Protein AF-A0A7J7KIA4-F1 (afdb_monomer_lite)

InterPro domains:
  IPR000493 Inositol 1,4,5-trisphosphate receptor [PR00779] (20-42)
  IPR000493 Inositol 1,4,5-trisphosphate receptor [PR00779] (52-76)
  IPR000493 Inositol 1,4,5-trisphosphate receptor [PR00779] (242-263)
  IPR000493 Inositol 1,4,5-trisphosphate receptor [PR00779] (336-361)
  IPR000699 RIH domain [PF01365] (3-136)
  IPR015925 Ryanodine/Inositol 1,4,5-trisphosphate receptor [PTHR13715] (2-376)
  IPR035910 RyR/IP3 receptor binding core, RIH domain superfamily [SSF100909] (1-68)

Secondary structure (DSSP, 8-state):
---GGGGGSGGGHHHHHHHHHHHHHHHHHTTT-HHHHHHHHTTHHHHHTTTTSSSSHHHHHHHHHTT-HHHHHHH--HHHHHHHHHHHHHH--HHHHHHHHHHHEETTEE-HHHHHHHHHHHTSGGGGGGSPEEEEEEEEEEEEEEEPPSSTTPPPEEEEEEEEEEEEEEEETTTTEEEEHHHHHHHHHTT-HHHHHHHHHHHHHHHHHHHHHTTT-HHHHHHHTTTS-HHHHHHHHH-TTS-HHHHHHHHHHHIIIIIS-TT-----S------GGG--SS--HHHHHHHH---HHHHHHHHHTHHHHHHHHHHHHHHHHSTTTTS-HHHHHHHHHHHHHHHHHHHTT-S-HHHHHHHHHHHHHHHHT--THHHHHHHHHHSS----------------

Radius of gyration: 28.77 Å; chains: 1; bounding box: 65×87×98 Å

Structure (mmCIF, N/CA/C/O backbone):
data_AF-A0A7J7KIA4-F1
#
_entry.id   AF-A0A7J7KIA4-F1
#
loop_
_atom_site.group_PDB
_atom_site.id
_atom_site.type_symbol
_atom_site.label_atom_id
_atom_site.label_alt_id
_atom_site.label_comp_id
_atom_site.label_asym_id
_atom_site.label_entity_id
_atom_site.label_seq_id
_atom_site.pdbx_PDB_ins_code
_atom_site.Cartn_x
_atom_site.Cartn_y
_atom_site.Cartn_z
_atom_site.occupancy
_atom_site.B_iso_or_equiv
_atom_site.auth_seq_id
_atom_site.auth_comp_id
_atom_site.auth_asym_id
_atom_site.auth_atom_id
_atom_site.pdbx_PDB_model_num
ATOM 1 N N . MET A 1 1 ? -24.877 23.377 31.665 1.00 45.28 1 MET A N 1
ATOM 2 C CA . MET A 1 1 ? -24.644 23.171 30.219 1.00 45.28 1 MET A CA 1
ATOM 3 C C . MET A 1 1 ? -24.477 21.680 30.027 1.00 45.28 1 MET A C 1
ATOM 5 O O . MET A 1 1 ? -23.737 21.110 30.817 1.00 45.28 1 MET A O 1
ATOM 9 N N . LEU A 1 2 ? -25.198 21.057 29.089 1.00 50.75 2 LEU A N 1
ATOM 10 C CA . LEU A 1 2 ? -25.004 19.633 28.793 1.00 50.75 2 LEU A CA 1
ATOM 11 C C . LEU A 1 2 ? -23.548 19.388 28.394 1.00 50.75 2 LEU A C 1
ATOM 13 O O . LEU A 1 2 ? -23.003 20.150 27.591 1.00 50.75 2 LEU A O 1
ATOM 17 N N . SER A 1 3 ? -22.938 18.344 28.944 1.00 57.06 3 SER A N 1
ATOM 18 C CA . SER A 1 3 ? -21.664 17.854 28.435 1.00 57.06 3 SER A CA 1
ATOM 19 C C . SER A 1 3 ? -21.917 17.087 27.130 1.00 57.06 3 SER A C 1
ATOM 21 O O . SER A 1 3 ? -22.995 16.528 26.926 1.00 57.06 3 SER A O 1
ATOM 23 N N . MET A 1 4 ? -20.947 17.072 26.210 1.00 56.75 4 MET A N 1
ATOM 24 C CA . MET A 1 4 ? -21.078 16.325 24.945 1.00 56.75 4 MET A CA 1
ATOM 25 C C . MET A 1 4 ? -21.254 14.814 25.175 1.00 56.75 4 MET A C 1
ATOM 27 O O . MET A 1 4 ? -21.818 14.125 24.333 1.00 56.75 4 MET A O 1
ATOM 31 N N . GLU A 1 5 ? -20.838 14.314 26.338 1.00 57.44 5 GLU A N 1
ATOM 32 C CA . GLU A 1 5 ? -21.012 12.925 26.767 1.00 57.44 5 GLU A CA 1
ATOM 33 C C . GLU A 1 5 ? -22.488 12.591 27.062 1.00 57.44 5 GLU A C 1
ATOM 35 O O . GLU A 1 5 ? -22.935 11.479 26.788 1.00 57.44 5 GLU A O 1
ATOM 40 N N . ASP A 1 6 ? -23.292 13.576 27.482 1.00 59.03 6 ASP A N 1
ATOM 41 C CA . ASP A 1 6 ? -24.723 13.405 27.775 1.00 59.03 6 ASP A CA 1
ATOM 42 C C . ASP A 1 6 ? -25.584 13.243 26.506 1.00 59.03 6 ASP A C 1
ATOM 44 O O . ASP A 1 6 ? -26.724 12.776 26.576 1.00 59.03 6 ASP A O 1
ATOM 48 N N . LEU A 1 7 ? -25.058 13.605 25.325 1.00 58.34 7 LEU A N 1
ATOM 49 C CA . LEU A 1 7 ? -25.731 13.411 24.029 1.00 58.34 7 LEU A CA 1
ATOM 50 C C . LEU A 1 7 ? -25.818 11.934 23.626 1.00 58.34 7 LEU A C 1
ATOM 52 O O . LEU A 1 7 ? -26.636 11.594 22.764 1.00 58.34 7 LEU A O 1
ATOM 56 N N . ALA A 1 8 ? -25.011 11.063 24.244 1.00 57.50 8 ALA A N 1
ATOM 57 C CA . ALA A 1 8 ? -25.078 9.614 24.072 1.00 57.50 8 ALA A CA 1
ATOM 58 C C . ALA A 1 8 ? -26.354 9.007 24.700 1.00 57.50 8 ALA A C 1
ATOM 60 O O . ALA A 1 8 ? -26.834 7.971 24.233 1.00 57.50 8 ALA A O 1
ATOM 61 N N . ASP A 1 9 ? -26.938 9.678 25.699 1.00 65.44 9 ASP A N 1
ATOM 62 C CA . ASP A 1 9 ? -28.109 9.214 26.446 1.00 65.44 9 ASP A CA 1
ATOM 63 C C . ASP A 1 9 ? -29.405 9.302 25.609 1.00 65.44 9 ASP A C 1
ATOM 65 O O . ASP A 1 9 ? -29.634 10.250 24.849 1.00 65.44 9 ASP A O 1
ATOM 69 N N . GLN A 1 10 ? -30.302 8.322 25.769 1.00 65.19 10 GLN A N 1
ATOM 70 C CA . GLN A 1 10 ? -31.558 8.208 25.011 1.00 65.19 10 GLN A CA 1
ATOM 71 C C . GLN A 1 10 ? -32.459 9.442 25.165 1.00 65.19 10 GLN A C 1
ATOM 73 O O . GLN A 1 10 ? -33.239 9.764 24.265 1.00 65.19 10 GLN A O 1
ATOM 78 N N . ARG A 1 11 ? -32.323 10.165 26.282 1.00 68.12 11 ARG A N 1
ATOM 79 C CA . ARG A 1 11 ? -33.077 11.390 26.591 1.00 68.12 11 ARG A CA 1
ATOM 80 C C . ARG A 1 11 ? -32.784 12.537 25.620 1.00 68.12 11 ARG A C 1
ATOM 82 O O . ARG A 1 11 ? -33.662 13.360 25.372 1.00 68.12 11 ARG A O 1
ATOM 89 N N . HIS A 1 12 ? -31.595 12.568 25.020 1.00 75.19 12 HIS A N 1
ATOM 90 C CA . HIS A 1 12 ? -31.155 13.642 24.123 1.00 75.19 12 HIS A CA 1
ATOM 91 C C . HIS A 1 12 ? -31.203 13.253 22.640 1.00 75.19 12 HIS A C 1
ATOM 93 O O . HIS A 1 12 ? -30.674 13.969 21.789 1.00 75.19 12 HIS A O 1
ATOM 99 N N . ARG A 1 13 ? -31.910 12.166 22.296 1.00 74.94 13 ARG A N 1
ATOM 100 C CA . ARG A 1 13 ? -32.115 11.721 20.907 1.00 74.94 13 ARG A CA 1
ATOM 101 C C . ARG A 1 13 ? -32.615 12.829 19.957 1.00 74.94 13 ARG A C 1
ATOM 103 O O . ARG A 1 13 ? -32.085 12.903 18.849 1.00 74.94 13 ARG A O 1
ATOM 110 N N . PRO A 1 14 ? -33.558 13.722 20.340 1.00 81.44 14 PRO A N 1
ATOM 111 C CA . PRO A 1 14 ? -33.974 14.825 19.469 1.00 81.44 14 PRO A CA 1
ATOM 112 C C . PRO A 1 14 ? -32.842 15.823 19.196 1.00 81.44 14 PRO A C 1
ATOM 114 O O . PRO A 1 14 ? -32.684 16.278 18.067 1.00 81.44 14 PRO A O 1
ATOM 117 N N . PHE A 1 15 ? -32.017 16.124 20.203 1.00 81.00 15 PHE A N 1
ATOM 118 C CA . PHE A 1 15 ? -30.861 17.010 20.049 1.00 81.00 15 PHE A CA 1
ATOM 119 C C . PHE A 1 15 ? -29.792 16.392 19.149 1.00 81.00 15 PHE A C 1
ATOM 121 O O . PHE A 1 15 ? -29.293 17.076 18.257 1.00 81.00 15 PHE A O 1
ATOM 128 N N . ARG A 1 16 ? -29.510 15.090 19.300 1.00 80.38 16 ARG A N 1
ATOM 129 C CA . ARG A 1 16 ? -28.608 14.371 18.387 1.00 80.38 16 ARG A CA 1
ATOM 130 C C . ARG A 1 16 ? -29.105 14.450 16.944 1.00 80.38 16 ARG A C 1
ATOM 132 O O . ARG A 1 16 ? -28.323 14.745 16.046 1.00 80.38 16 ARG A O 1
ATOM 139 N N . HIS A 1 17 ? -30.408 14.273 16.728 1.00 83.81 17 HIS A N 1
ATOM 140 C CA . HIS A 1 17 ? -30.993 14.380 15.394 1.00 83.81 17 HIS A CA 1
ATOM 141 C C . HIS A 1 17 ? -30.843 15.787 14.793 1.00 83.81 17 HIS A C 1
ATOM 143 O O . HIS A 1 17 ? -30.495 15.919 13.622 1.00 83.81 17 HIS A O 1
ATOM 149 N N . ILE A 1 18 ? -31.028 16.844 15.591 1.00 87.31 18 ILE A N 1
ATOM 150 C CA . ILE A 1 18 ? -30.784 18.225 15.147 1.00 87.31 18 ILE A CA 1
ATOM 151 C C . ILE A 1 18 ? -29.316 18.407 14.735 1.00 87.31 18 ILE A C 1
ATOM 153 O O . ILE A 1 18 ? -29.053 18.938 13.658 1.00 87.31 18 ILE A O 1
ATOM 157 N N . CYS A 1 19 ? -28.360 17.925 15.535 1.00 85.50 19 CYS A N 1
ATOM 158 C CA . CYS A 1 19 ? -26.934 17.987 15.200 1.00 85.50 19 CYS A CA 1
ATOM 159 C C . CYS A 1 19 ? -26.615 17.252 13.888 1.00 85.50 19 CYS A C 1
ATOM 161 O O . CYS A 1 19 ? -25.953 17.819 13.020 1.00 85.50 19 CYS A O 1
ATOM 163 N N . GLN A 1 20 ? -27.147 16.041 13.704 1.00 86.56 20 GLN A N 1
ATOM 164 C CA . GLN A 1 20 ? -26.989 15.265 12.469 1.00 86.56 20 GLN A CA 1
ATOM 165 C C . GLN A 1 20 ? -27.529 16.018 11.245 1.00 86.56 20 GLN A C 1
ATOM 167 O O . GLN A 1 20 ? -26.894 16.033 10.190 1.00 86.56 20 GLN A O 1
ATOM 172 N N . LEU A 1 21 ? -28.683 16.682 11.372 1.00 89.00 21 LEU A N 1
ATOM 173 C CA . LEU A 1 21 ? -29.239 17.509 10.300 1.00 89.00 21 LEU A CA 1
ATOM 174 C C . LEU A 1 21 ? -28.358 18.730 10.006 1.00 89.00 21 LEU A C 1
ATOM 176 O O . LEU A 1 21 ? -28.122 19.030 8.836 1.00 89.00 21 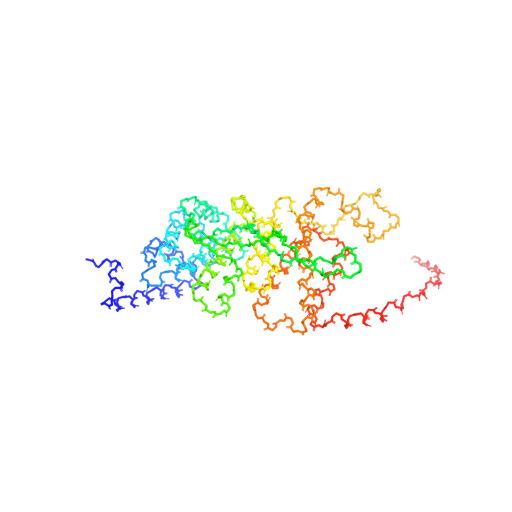LEU A O 1
ATOM 180 N N . CYS A 1 22 ? -27.820 19.396 11.031 1.00 90.31 22 CYS A N 1
ATOM 181 C CA . CYS A 1 22 ? -26.881 20.506 10.857 1.00 90.31 22 CYS A CA 1
ATOM 182 C C . CYS A 1 22 ? -25.623 20.071 10.092 1.00 90.31 22 CYS A C 1
ATOM 184 O O . CYS A 1 22 ? -25.251 20.716 9.111 1.00 90.31 22 CYS A O 1
ATOM 186 N N . TYR A 1 23 ? -25.006 18.952 10.481 1.00 89.06 23 TYR A N 1
ATOM 187 C CA . TYR A 1 23 ? -23.850 18.396 9.774 1.00 89.06 23 TYR A CA 1
ATOM 188 C C . TYR A 1 23 ? -24.188 17.968 8.348 1.00 89.06 23 TYR A C 1
ATOM 190 O O . TYR A 1 23 ? -23.421 18.227 7.423 1.00 89.06 23 TYR A O 1
ATOM 198 N N . ARG A 1 24 ? -25.384 17.418 8.120 1.00 88.50 24 ARG A N 1
ATOM 199 C CA . ARG A 1 24 ? -25.847 17.081 6.771 1.00 88.50 24 ARG A CA 1
ATOM 200 C C . ARG A 1 24 ? -26.009 18.317 5.884 1.00 88.50 24 ARG A C 1
ATOM 202 O O . ARG A 1 24 ? -25.630 18.273 4.715 1.00 88.50 24 ARG A O 1
ATOM 209 N N . VAL A 1 25 ? -26.525 19.423 6.422 1.00 91.12 25 VAL A N 1
ATOM 210 C CA . VAL A 1 25 ? -26.603 20.703 5.698 1.00 91.12 25 VAL A CA 1
ATOM 211 C C . VAL A 1 25 ? -25.203 21.243 5.401 1.00 91.12 25 VAL A C 1
ATOM 213 O O . VAL A 1 25 ? -24.943 21.637 4.265 1.00 91.12 25 VAL A O 1
ATOM 216 N N . LEU A 1 26 ? -24.283 21.205 6.373 1.00 89.56 26 LEU A N 1
ATOM 217 C CA . LEU A 1 26 ? -22.884 21.601 6.168 1.00 89.56 26 LEU A CA 1
ATOM 218 C C . LEU A 1 26 ? -22.223 20.775 5.058 1.00 89.56 26 LEU A C 1
ATOM 220 O O . LEU A 1 26 ? -21.674 21.352 4.117 1.00 89.56 26 LEU A O 1
ATOM 224 N N . LYS A 1 27 ? -22.372 19.446 5.102 1.00 87.19 27 LYS A N 1
ATOM 225 C CA . LYS A 1 27 ? -21.882 18.521 4.075 1.00 87.19 27 LYS A CA 1
ATOM 226 C C . LYS A 1 27 ? -22.424 18.845 2.684 1.00 87.19 27 LYS A C 1
ATOM 228 O O . LYS A 1 27 ? -21.673 18.760 1.722 1.00 87.19 27 LYS A O 1
ATOM 233 N N . LEU A 1 28 ? -23.690 19.239 2.553 1.00 88.25 28 LEU A N 1
ATOM 234 C CA . LEU A 1 28 ? -24.265 19.633 1.260 1.00 88.25 28 LEU A CA 1
ATOM 235 C C . LEU A 1 28 ? -23.764 21.009 0.801 1.00 88.25 28 LEU A C 1
ATOM 237 O O . LEU A 1 28 ? -23.473 21.201 -0.376 1.00 88.25 28 LEU A O 1
ATOM 241 N N . SER A 1 29 ? -23.608 21.955 1.729 1.00 88.12 29 SER A N 1
ATOM 242 C CA . SER A 1 29 ? -23.172 23.326 1.429 1.00 88.12 29 SER A CA 1
ATOM 243 C C . SER A 1 29 ? -21.735 23.438 0.907 1.00 88.12 29 SER A C 1
ATOM 245 O O . SER A 1 29 ? -21.391 24.450 0.291 1.00 88.12 29 SER A O 1
ATOM 247 N N . GLN A 1 30 ? -20.894 22.431 1.160 1.00 84.38 30 GLN A N 1
ATOM 248 C CA . GLN A 1 30 ? -19.493 22.408 0.728 1.00 84.38 30 GLN A CA 1
ATOM 249 C C . GLN A 1 30 ? -19.276 21.726 -0.629 1.00 84.38 30 GLN A C 1
ATOM 251 O O . GLN A 1 30 ? -18.194 21.858 -1.207 1.00 84.38 30 GLN A O 1
ATOM 256 N N . VAL A 1 31 ? -20.277 21.009 -1.156 1.00 84.75 31 VAL A N 1
ATOM 257 C CA . VAL A 1 31 ? -20.148 20.278 -2.425 1.00 84.75 31 VAL A CA 1
ATOM 258 C C . VAL A 1 31 ? -19.959 21.269 -3.571 1.00 84.75 31 VAL A C 1
ATOM 260 O O . VAL A 1 31 ? -20.813 22.113 -3.829 1.00 84.75 31 VAL A O 1
ATOM 263 N N . GLY A 1 32 ? -18.817 21.176 -4.256 1.00 81.44 32 GLY A N 1
ATOM 264 C CA . GLY A 1 32 ? -18.514 21.983 -5.441 1.00 81.44 32 GLY A CA 1
ATOM 265 C C . GLY A 1 32 ? -18.296 23.480 -5.186 1.00 81.44 32 GLY A C 1
ATOM 266 O O . GLY A 1 32 ? -18.211 24.241 -6.149 1.00 81.44 32 GLY A O 1
ATOM 267 N N . TYR A 1 33 ? -18.192 23.933 -3.926 1.00 85.81 33 TYR A N 1
ATOM 268 C CA . TYR A 1 33 ? -18.083 25.362 -3.617 1.00 85.81 33 TYR A CA 1
ATOM 269 C C . TYR A 1 33 ? -16.952 25.708 -2.639 1.00 85.81 33 TYR A C 1
ATOM 271 O O . TYR A 1 33 ? -17.097 25.708 -1.414 1.00 85.81 33 TYR A O 1
ATOM 279 N N . ARG A 1 34 ? -15.816 26.109 -3.219 1.00 82.50 34 ARG A N 1
ATOM 280 C CA . ARG A 1 34 ? -14.549 26.378 -2.523 1.00 82.50 34 ARG A CA 1
ATOM 281 C C . ARG A 1 34 ? -14.641 27.391 -1.378 1.00 82.50 34 ARG A C 1
ATOM 283 O O . ARG A 1 34 ? -14.013 27.203 -0.341 1.00 82.50 34 ARG A O 1
ATOM 290 N N . LYS A 1 35 ? -15.416 28.471 -1.535 1.00 85.06 35 LYS A N 1
ATOM 291 C CA . LYS A 1 35 ? -15.534 29.502 -0.486 1.00 85.06 35 LYS A CA 1
ATOM 292 C C . LYS A 1 35 ? -16.152 28.937 0.793 1.00 85.06 35 LYS A C 1
ATOM 294 O O . LYS A 1 35 ? -15.657 29.232 1.876 1.00 85.06 35 LYS A O 1
ATOM 299 N N . ASN A 1 36 ? -17.181 28.096 0.663 1.00 87.62 36 ASN A N 1
ATOM 300 C CA . ASN A 1 36 ? -17.805 27.456 1.820 1.00 87.62 36 ASN A CA 1
ATOM 301 C C . ASN A 1 36 ? -16.848 26.455 2.463 1.00 87.62 36 ASN A C 1
ATOM 303 O O . ASN A 1 36 ? -16.736 26.453 3.683 1.00 87.62 36 ASN A O 1
ATOM 307 N N . GLN A 1 37 ? -16.100 25.684 1.668 1.00 84.69 37 GLN A N 1
ATOM 308 C CA . GLN A 1 37 ? -15.075 24.777 2.193 1.00 84.69 37 GLN A CA 1
ATOM 309 C C . GLN A 1 37 ? -14.035 25.530 3.038 1.00 84.69 37 GLN A C 1
ATOM 311 O O . GLN A 1 37 ? -13.763 25.145 4.170 1.00 84.69 37 GLN A O 1
ATOM 316 N N . GLU A 1 38 ? -13.511 26.658 2.547 1.00 83.56 38 GLU A N 1
ATOM 317 C CA . GLU A 1 38 ? -12.551 27.484 3.295 1.00 83.56 38 GLU A CA 1
ATOM 318 C C . GLU A 1 38 ? -13.167 28.117 4.558 1.00 83.56 38 GLU A C 1
ATOM 320 O O . GLU A 1 38 ? -12.478 28.286 5.565 1.00 83.56 38 GLU A O 1
ATOM 325 N N . THR A 1 39 ? -14.459 28.470 4.547 1.00 85.44 39 THR A N 1
ATOM 326 C CA . THR A 1 39 ? -15.162 28.952 5.748 1.00 85.44 39 THR A CA 1
ATOM 327 C C . THR A 1 39 ? -15.362 27.841 6.777 1.00 85.44 39 THR A C 1
ATOM 329 O O . THR A 1 39 ? -15.108 28.066 7.960 1.00 85.44 39 THR A O 1
ATOM 332 N N . ILE A 1 40 ? -15.781 26.652 6.343 1.00 85.94 40 ILE A N 1
ATOM 333 C CA . ILE A 1 40 ? -16.027 25.493 7.210 1.00 85.94 40 ILE A CA 1
ATOM 334 C C . ILE A 1 40 ? -14.705 24.966 7.785 1.00 85.94 40 ILE A C 1
ATOM 336 O O . ILE A 1 40 ? -14.643 24.657 8.973 1.00 85.94 40 ILE A O 1
ATOM 340 N N . ALA A 1 41 ? -13.619 24.970 7.007 1.00 82.62 41 ALA A N 1
ATOM 341 C CA . ALA A 1 41 ? -12.290 24.549 7.456 1.00 82.62 41 ALA A CA 1
ATOM 342 C C . ALA A 1 41 ? -11.747 25.378 8.636 1.00 82.62 41 ALA A C 1
ATOM 344 O O . ALA A 1 41 ? -10.974 24.874 9.445 1.00 82.62 41 ALA A O 1
ATOM 345 N N . LYS A 1 42 ? -12.190 26.629 8.821 1.00 84.44 42 LYS A N 1
ATOM 346 C CA . LYS A 1 42 ? -11.839 27.412 10.025 1.00 84.44 42 LYS A CA 1
ATOM 347 C C . LYS A 1 42 ? -12.413 26.809 11.308 1.00 84.44 42 LYS A C 1
ATOM 349 O O . LYS A 1 42 ? -11.838 26.986 12.377 1.00 84.44 42 LYS A O 1
ATOM 354 N N . TRP A 1 43 ? -13.528 26.094 11.198 1.00 85.81 43 TRP A N 1
ATOM 355 C CA . TRP A 1 43 ? -14.200 25.410 12.300 1.00 85.81 43 TRP A CA 1
ATOM 356 C C . TRP A 1 43 ? -13.773 23.946 12.425 1.00 85.81 43 TRP A C 1
ATOM 358 O O . TRP A 1 43 ? -14.393 23.183 13.163 1.00 85.81 43 TRP A O 1
ATOM 368 N N . PHE A 1 44 ? -12.694 23.547 11.750 1.00 80.75 44 PHE A N 1
ATOM 369 C CA . PHE A 1 44 ? -12.163 22.191 11.817 1.00 80.75 44 PHE A CA 1
ATOM 370 C C . PHE A 1 44 ? -11.888 21.709 13.255 1.00 80.75 44 PHE A C 1
ATOM 372 O O . PHE A 1 44 ? -12.437 20.668 13.622 1.00 80.75 44 PHE A O 1
ATOM 379 N N . PRO A 1 45 ? -11.219 22.488 14.137 1.00 80.19 45 PRO A N 1
ATOM 380 C CA . PRO A 1 45 ? -10.988 22.064 15.522 1.00 80.19 45 PRO A CA 1
ATOM 381 C C . PRO A 1 45 ? -12.279 21.889 16.330 1.00 80.19 45 PRO A C 1
ATOM 383 O O . PRO A 1 45 ? -12.331 21.119 17.288 1.00 80.19 45 PRO A O 1
ATOM 386 N N . PHE A 1 46 ? -13.338 22.619 15.965 1.00 84.12 46 PHE A N 1
ATOM 387 C CA . PHE A 1 46 ? -14.648 22.452 16.582 1.00 84.12 46 PHE A CA 1
ATOM 388 C C . PHE A 1 46 ? -15.275 21.126 16.158 1.00 84.12 46 PHE A C 1
ATOM 390 O O . PHE A 1 46 ? -15.699 20.375 17.029 1.00 84.12 46 PHE A O 1
ATOM 397 N N . MET A 1 47 ? -15.277 20.810 14.858 1.00 81.69 47 MET A N 1
ATOM 398 C CA . MET A 1 47 ? -15.833 19.552 14.350 1.00 81.69 47 MET A CA 1
ATOM 399 C C . MET A 1 47 ? -15.084 18.331 14.895 1.00 81.69 47 MET A C 1
ATOM 401 O O . MET A 1 47 ? -15.719 17.342 15.243 1.00 81.69 47 MET A O 1
ATOM 405 N N . GLN A 1 48 ? -13.762 18.421 15.062 1.00 75.44 48 GLN A N 1
ATOM 406 C CA . GLN A 1 48 ? -12.952 17.340 15.632 1.00 75.44 48 GLN A CA 1
ATOM 407 C C . GLN A 1 48 ? -13.361 16.951 17.052 1.00 75.44 48 GLN A C 1
ATOM 409 O O . GLN A 1 48 ? -13.434 15.768 17.370 1.00 75.44 48 GLN A O 1
ATOM 414 N N . LYS A 1 49 ? -13.697 17.932 17.898 1.00 78.50 49 LYS A N 1
ATOM 415 C CA . LYS A 1 49 ? -14.185 17.671 19.263 1.00 78.50 49 LYS A CA 1
ATOM 416 C C . LYS A 1 49 ? -15.523 16.933 19.293 1.00 78.50 49 LYS A C 1
ATOM 418 O O . LYS A 1 49 ? -15.917 16.468 20.356 1.00 78.50 49 LYS A O 1
ATOM 423 N N . GLN A 1 50 ? -16.228 16.871 18.165 1.00 77.38 50 GLN A N 1
ATOM 424 C CA . GLN A 1 50 ? -17.530 16.220 18.042 1.00 77.38 50 GLN A CA 1
ATOM 425 C C . GLN A 1 50 ? -17.453 14.843 17.370 1.00 77.38 50 GLN A C 1
ATOM 427 O O . GLN A 1 50 ? -18.478 14.171 17.259 1.00 77.38 50 GLN A O 1
ATOM 432 N N . ILE A 1 51 ? -16.263 14.392 16.955 1.00 73.06 51 ILE A N 1
ATOM 433 C CA . ILE A 1 51 ? -16.084 13.050 16.391 1.00 73.06 51 ILE A CA 1
ATOM 434 C C . ILE A 1 51 ? -16.311 11.996 17.482 1.00 73.06 51 ILE A C 1
ATOM 436 O O . ILE A 1 51 ? -15.849 12.143 18.614 1.00 73.06 51 ILE A O 1
ATOM 440 N N . GLY A 1 52 ? -17.021 10.920 17.135 1.00 67.12 52 GLY A N 1
ATOM 441 C CA . GLY A 1 52 ? -17.291 9.798 18.041 1.00 67.12 52 GLY A CA 1
ATOM 442 C C . GLY A 1 52 ? -18.524 9.973 18.934 1.00 67.12 52 GLY A C 1
ATOM 443 O O . GLY A 1 52 ? -18.806 9.094 19.742 1.00 67.12 52 GLY A O 1
ATOM 444 N N . TYR A 1 53 ? -19.280 11.065 18.771 1.00 71.25 53 TYR A N 1
ATOM 445 C CA . TYR A 1 53 ? -20.558 11.297 19.463 1.00 71.25 53 TYR A CA 1
ATOM 446 C C . TYR A 1 53 ? -21.794 10.993 18.592 1.00 71.25 53 TYR A C 1
ATOM 448 O O . TYR A 1 53 ? -22.898 11.411 18.938 1.00 71.25 53 TYR A O 1
ATOM 456 N N . ASP A 1 54 ? -21.629 10.280 17.468 1.00 72.25 54 ASP A N 1
ATOM 457 C CA . ASP A 1 54 ? -22.725 9.891 16.554 1.00 72.25 54 ASP A CA 1
ATOM 458 C C . ASP A 1 54 ? -23.514 11.103 15.996 1.00 72.25 54 ASP A C 1
ATOM 460 O O . ASP A 1 54 ? -24.734 11.091 15.811 1.00 72.25 54 ASP A O 1
ATOM 464 N N . VAL A 1 55 ? -22.801 12.207 15.750 1.00 78.00 55 VAL A N 1
ATOM 465 C CA . VAL A 1 55 ? -23.362 13.463 15.219 1.00 78.00 55 VAL A CA 1
ATOM 466 C C . VAL A 1 55 ? -23.059 13.694 13.733 1.00 78.00 55 VAL A C 1
ATOM 468 O O . VAL A 1 55 ? -23.465 14.727 13.209 1.00 78.00 55 VAL A O 1
ATOM 471 N N . LEU A 1 56 ? -22.418 12.744 13.034 1.00 79.19 56 LEU A N 1
ATOM 472 C CA . LEU A 1 56 ? -21.981 12.851 11.625 1.00 79.19 56 LEU A CA 1
ATOM 473 C C . LEU A 1 56 ? -20.896 13.918 11.375 1.00 79.19 56 LEU A C 1
ATOM 475 O O . LEU A 1 56 ? -20.772 14.463 10.269 1.00 79.19 56 LEU A O 1
ATOM 479 N N . ALA A 1 57 ? -20.098 14.225 12.400 1.00 80.00 57 ALA A N 1
ATOM 480 C CA . ALA A 1 57 ? -18.960 15.130 12.262 1.00 80.00 57 ALA A CA 1
ATOM 481 C C . ALA A 1 57 ? -17.877 14.508 11.368 1.00 80.00 57 ALA A C 1
ATOM 483 O O . ALA A 1 57 ? -17.361 15.180 10.474 1.00 80.00 57 ALA A O 1
ATOM 484 N N . GLU A 1 58 ? -17.601 13.217 11.561 1.00 75.81 58 GLU A N 1
ATOM 485 C CA . GLU A 1 58 ? -16.674 12.410 10.768 1.00 75.81 58 GLU A CA 1
ATOM 486 C C . GLU A 1 58 ? -16.976 12.475 9.264 1.00 75.81 58 GLU A C 1
ATOM 488 O O . GLU A 1 58 ? -16.133 12.924 8.495 1.00 75.81 58 GLU A O 1
ATOM 493 N N . ASP A 1 59 ? -18.207 12.170 8.847 1.00 79.06 59 ASP A N 1
ATOM 494 C CA . ASP A 1 59 ? -18.623 12.191 7.439 1.00 79.06 59 ASP A CA 1
ATOM 495 C C . ASP A 1 59 ? -18.457 13.563 6.774 1.00 79.06 59 ASP A C 1
ATOM 497 O O . ASP A 1 59 ? -18.218 13.665 5.567 1.00 79.06 59 ASP A O 1
ATOM 501 N N . THR A 1 60 ? -18.661 14.632 7.546 1.00 83.50 60 THR A N 1
ATOM 502 C CA . THR A 1 60 ? -18.550 16.009 7.054 1.00 83.50 60 THR A CA 1
ATOM 503 C C . THR A 1 60 ? -17.088 16.403 6.892 1.00 83.50 60 THR A C 1
ATOM 505 O O . THR A 1 60 ? -16.741 17.034 5.893 1.00 83.50 60 THR A O 1
ATOM 508 N N . ILE A 1 61 ? -16.239 15.996 7.842 1.00 80.25 61 ILE A N 1
ATOM 509 C CA . ILE A 1 61 ? -14.789 16.187 7.800 1.00 80.25 61 ILE A CA 1
ATOM 510 C C . ILE A 1 61 ? -14.190 15.431 6.618 1.00 80.25 61 ILE A C 1
ATOM 512 O O . ILE A 1 61 ? -13.495 16.047 5.815 1.00 80.25 61 ILE A O 1
ATOM 516 N N . THR A 1 62 ? -14.507 14.147 6.454 1.00 76.62 62 THR A N 1
ATOM 517 C CA . THR A 1 62 ? -13.999 13.351 5.331 1.00 76.62 62 THR A CA 1
ATOM 518 C C . THR A 1 62 ? -14.411 13.978 4.004 1.00 76.62 62 THR A C 1
ATOM 520 O O . THR A 1 62 ? -13.565 14.222 3.154 1.00 76.62 62 THR A O 1
ATOM 523 N N . ALA A 1 63 ? -15.677 14.380 3.854 1.00 80.56 63 ALA A N 1
ATOM 524 C CA . ALA A 1 63 ? -16.140 15.056 2.641 1.00 80.56 63 ALA A CA 1
ATOM 525 C C . ALA A 1 63 ? -15.519 16.452 2.418 1.00 80.56 63 ALA A C 1
ATOM 527 O O . ALA A 1 63 ? -15.462 16.915 1.281 1.00 80.56 63 ALA A O 1
ATOM 528 N N . LEU A 1 64 ? -15.089 17.145 3.478 1.00 81.25 64 LEU A N 1
ATOM 529 C CA . LEU A 1 64 ? -14.403 18.438 3.375 1.00 81.25 64 LEU A CA 1
ATOM 530 C C . LEU A 1 64 ? -12.950 18.263 2.930 1.00 81.25 64 LEU A C 1
ATOM 532 O O . LEU A 1 64 ? -12.423 19.100 2.200 1.00 81.25 64 LEU A O 1
ATOM 536 N N . LEU A 1 65 ? -12.295 17.212 3.412 1.00 76.38 65 LEU A N 1
ATOM 537 C CA . LEU A 1 65 ? -10.881 16.950 3.168 1.00 76.38 65 LEU A CA 1
ATOM 538 C C . LEU A 1 65 ? -10.638 16.177 1.871 1.00 76.38 65 LEU A C 1
ATOM 540 O O . LEU A 1 65 ? -9.587 16.358 1.257 1.00 76.38 65 LEU A O 1
ATOM 544 N N . HIS A 1 66 ? -11.625 15.398 1.426 1.00 74.38 66 HIS A N 1
ATOM 545 C CA . HIS A 1 66 ? -11.577 14.653 0.177 1.00 74.38 66 HIS A CA 1
ATOM 546 C C . HIS A 1 66 ? -11.242 15.575 -1.003 1.00 74.38 66 HIS A C 1
ATOM 548 O O . HIS A 1 66 ? -11.898 16.596 -1.227 1.00 74.38 66 HIS A O 1
ATOM 554 N N . ASP A 1 67 ? -10.172 15.228 -1.716 1.00 68.94 67 ASP A N 1
ATOM 555 C CA . ASP A 1 67 ? -9.651 15.927 -2.893 1.00 68.94 67 ASP A CA 1
ATOM 556 C C . ASP A 1 67 ? -9.332 17.426 -2.731 1.00 68.94 67 ASP A C 1
ATOM 558 O O . ASP A 1 67 ? -9.173 18.153 -3.716 1.00 68.94 67 ASP A O 1
ATOM 562 N N . ASN A 1 68 ? -9.121 17.893 -1.494 1.00 78.88 68 ASN A N 1
ATOM 563 C CA . ASN A 1 68 ? -8.821 19.294 -1.194 1.00 78.88 68 ASN A CA 1
ATOM 564 C C . ASN A 1 68 ? -7.397 19.510 -0.658 1.00 78.88 68 ASN A C 1
ATOM 566 O O . ASN A 1 68 ? -7.198 20.004 0.456 1.00 78.88 68 ASN A O 1
ATOM 570 N N . ARG A 1 69 ? -6.387 19.255 -1.501 1.00 81.62 69 ARG A N 1
ATOM 571 C CA . ARG A 1 69 ? -4.951 19.420 -1.184 1.00 81.62 69 ARG A CA 1
ATOM 572 C C . ARG A 1 69 ? -4.596 20.698 -0.410 1.00 81.62 69 ARG A C 1
ATOM 574 O O . ARG A 1 69 ? -3.919 20.641 0.607 1.00 81.62 69 ARG A O 1
ATOM 581 N N . LYS A 1 70 ? -5.087 21.865 -0.844 1.00 79.62 70 LYS A N 1
ATOM 582 C CA . LYS A 1 70 ? -4.770 23.154 -0.189 1.00 79.62 70 LYS A CA 1
ATOM 583 C C . LYS A 1 70 ? -5.335 23.279 1.230 1.00 79.62 70 LYS A C 1
ATOM 585 O O . LYS A 1 70 ? -4.794 24.039 2.027 1.00 79.62 70 LYS A O 1
ATOM 590 N N . LEU A 1 71 ? -6.456 22.616 1.522 1.00 78.50 71 LEU A N 1
ATOM 591 C CA . LEU A 1 71 ? -7.031 22.612 2.869 1.00 78.50 71 LEU A CA 1
ATOM 592 C C . LEU A 1 71 ? -6.248 21.664 3.770 1.00 78.50 71 LEU A C 1
ATOM 594 O O . LEU A 1 71 ? -5.937 22.046 4.895 1.00 78.50 71 LEU A O 1
ATOM 598 N N . LEU A 1 72 ? -5.873 20.497 3.241 1.00 79.69 72 LEU A N 1
ATOM 599 C CA . LEU A 1 72 ? -5.031 19.521 3.929 1.00 79.69 72 LEU A CA 1
ATOM 600 C C . LEU A 1 72 ? -3.695 20.139 4.350 1.00 79.69 72 LEU A C 1
ATOM 602 O O . LEU A 1 72 ? -3.380 20.159 5.534 1.00 79.69 72 LEU A O 1
ATOM 606 N N . GLU A 1 73 ? -2.975 20.757 3.413 1.00 79.12 73 GLU A N 1
ATOM 607 C CA . GLU A 1 73 ? -1.667 21.378 3.678 1.00 79.12 73 GLU A CA 1
ATOM 608 C C . GLU A 1 73 ? -1.729 22.539 4.689 1.00 79.12 73 GLU A C 1
ATOM 610 O O . GLU A 1 73 ? -0.732 22.847 5.338 1.00 79.12 73 GLU A O 1
ATOM 615 N N . LYS A 1 74 ? -2.880 23.212 4.828 1.00 80.81 74 LYS A N 1
ATOM 616 C CA . LYS A 1 74 ? -3.019 24.405 5.678 1.00 80.81 74 LYS A CA 1
ATOM 617 C C . LYS A 1 74 ? -3.591 24.118 7.066 1.00 80.81 74 LYS A C 1
ATOM 619 O O . LYS A 1 74 ? -3.270 24.841 8.006 1.00 80.81 74 LYS A O 1
ATOM 624 N N . HIS A 1 75 ? -4.501 23.155 7.173 1.00 78.12 75 HIS A N 1
ATOM 625 C CA . HIS A 1 75 ? -5.309 22.939 8.376 1.00 78.12 75 HIS A CA 1
ATOM 626 C C . HIS A 1 75 ? -5.006 21.624 9.097 1.00 78.12 75 HIS A C 1
ATOM 628 O O . HIS A 1 75 ? -5.469 21.456 10.221 1.00 78.12 75 HIS A O 1
ATOM 634 N N . ILE A 1 76 ? -4.242 20.711 8.491 1.00 82.12 76 ILE A N 1
ATOM 635 C CA . ILE A 1 76 ? -3.804 19.483 9.156 1.00 82.12 76 ILE A CA 1
ATOM 636 C C . ILE A 1 76 ? -2.431 19.718 9.778 1.00 82.12 76 ILE A C 1
ATOM 638 O O . ILE A 1 76 ? -1.453 19.969 9.078 1.00 82.12 76 ILE A O 1
ATOM 642 N N . THR A 1 77 ? -2.356 19.619 11.102 1.00 85.38 77 THR A N 1
ATOM 643 C CA . THR A 1 77 ? -1.103 19.637 11.858 1.00 85.38 77 THR A CA 1
ATOM 644 C C . THR A 1 77 ? -0.961 18.347 12.674 1.00 85.38 77 THR A C 1
ATOM 646 O O . THR A 1 77 ? -1.822 17.463 12.645 1.00 85.38 77 THR A O 1
ATOM 649 N N . ALA A 1 78 ? 0.154 18.204 13.394 1.00 86.38 78 ALA A N 1
ATOM 650 C CA . ALA A 1 78 ? 0.427 17.012 14.193 1.00 86.38 78 ALA A CA 1
ATOM 651 C C . ALA A 1 78 ? -0.653 16.748 15.261 1.00 86.38 78 ALA A C 1
ATOM 653 O O . ALA A 1 78 ? -1.004 15.593 15.487 1.00 86.38 78 ALA A O 1
ATOM 654 N N . SER A 1 79 ? -1.228 17.793 15.872 1.00 83.19 79 SER A N 1
ATOM 655 C CA . SER A 1 79 ? -2.276 17.632 16.892 1.00 83.19 79 SER A CA 1
ATOM 656 C C . SER A 1 79 ? -3.565 17.032 16.334 1.00 83.19 79 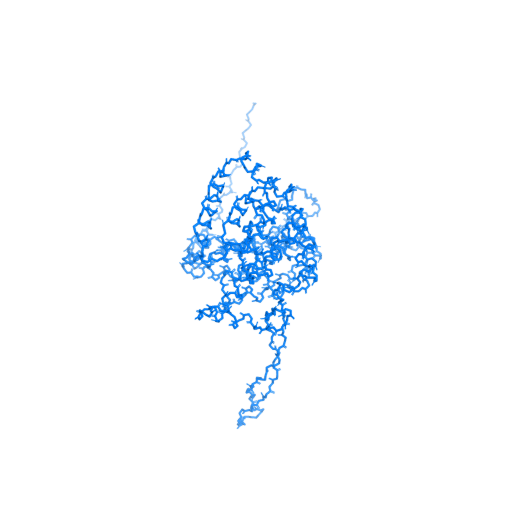SER A C 1
ATOM 658 O O . SER A 1 79 ? -4.243 16.255 17.011 1.00 83.19 79 SER A O 1
ATOM 660 N N . GLU A 1 80 ? -3.915 17.374 15.093 1.00 80.62 80 GLU A N 1
ATOM 661 C CA . GLU A 1 80 ? -5.077 16.815 14.413 1.00 80.62 80 GLU A CA 1
ATOM 662 C C . GLU A 1 80 ? -4.860 15.325 14.137 1.00 80.62 80 GLU A C 1
ATOM 664 O O . GLU A 1 80 ? -5.750 14.526 14.427 1.00 80.62 80 GLU A O 1
ATOM 669 N N . ILE A 1 81 ? -3.670 14.941 13.659 1.00 86.06 81 ILE A N 1
ATOM 670 C CA . ILE A 1 81 ? -3.311 13.534 13.431 1.00 86.06 81 ILE A CA 1
ATOM 671 C C . ILE A 1 81 ? -3.317 12.740 14.743 1.00 86.06 81 ILE A C 1
ATOM 673 O O . ILE A 1 81 ? -3.920 11.672 14.795 1.00 86.06 81 ILE A O 1
ATOM 677 N N . GLU A 1 82 ? -2.741 13.268 15.827 1.00 86.56 82 GLU A N 1
ATOM 678 C CA . GLU A 1 82 ? -2.786 12.607 17.142 1.00 86.56 82 GLU A CA 1
ATOM 679 C C . GLU A 1 82 ? -4.222 12.407 17.643 1.00 86.56 82 GLU A C 1
ATOM 681 O O . GLU A 1 82 ? -4.545 11.380 18.243 1.00 86.56 82 GLU A O 1
ATOM 686 N N . THR A 1 83 ? -5.115 13.359 17.367 1.00 81.62 83 THR A N 1
ATOM 687 C CA . THR A 1 83 ? -6.537 13.222 17.702 1.00 81.62 83 THR A CA 1
ATOM 688 C C . THR A 1 83 ? -7.177 12.069 16.922 1.00 81.62 83 THR A C 1
ATOM 690 O O . THR A 1 83 ? -7.884 11.259 17.520 1.00 81.62 83 THR A O 1
ATOM 693 N N . PHE A 1 84 ? -6.888 11.936 15.621 1.00 81.38 84 PHE A N 1
ATOM 694 C CA . PHE A 1 84 ? -7.346 10.795 14.817 1.00 81.38 84 PHE A CA 1
ATOM 695 C C . PHE A 1 84 ? -6.780 9.464 15.318 1.00 81.38 84 PHE A C 1
ATOM 697 O O . PHE A 1 84 ? -7.532 8.504 15.460 1.00 81.38 84 PHE A O 1
ATOM 704 N N . VAL A 1 85 ? -5.496 9.410 15.672 1.00 86.69 85 VAL A N 1
ATOM 705 C CA . VAL A 1 85 ? -4.875 8.205 16.245 1.00 86.69 85 VAL A CA 1
ATOM 706 C C . VAL A 1 85 ? -5.542 7.805 17.568 1.00 86.69 85 VAL A C 1
ATOM 708 O O . VAL A 1 85 ? -5.844 6.633 17.789 1.00 86.69 85 VAL A O 1
ATOM 711 N N . ASN A 1 86 ? -5.866 8.771 18.429 1.00 84.06 86 ASN A N 1
ATOM 712 C CA . ASN A 1 86 ? -6.600 8.505 19.669 1.00 84.06 86 ASN A CA 1
ATOM 713 C C . ASN A 1 86 ? -8.034 8.005 19.421 1.00 84.06 86 ASN A C 1
ATOM 715 O O . ASN A 1 86 ? -8.537 7.178 20.184 1.00 84.06 86 ASN A O 1
ATOM 719 N N . LEU A 1 87 ? -8.688 8.463 18.351 1.00 80.75 87 LEU A N 1
ATOM 720 C CA . LEU A 1 87 ? -10.003 7.964 17.938 1.00 80.75 87 LEU A CA 1
ATOM 721 C C . LEU A 1 87 ? -9.930 6.518 17.433 1.00 80.75 87 LEU A C 1
ATOM 723 O O . LEU A 1 87 ? -10.761 5.700 17.835 1.00 80.75 87 LEU A O 1
ATOM 727 N N . VAL A 1 88 ? -8.906 6.184 16.636 1.00 84.94 88 VAL A N 1
ATOM 728 C CA . VAL A 1 88 ? -8.616 4.800 16.217 1.00 84.94 88 VAL A CA 1
ATOM 729 C C . VAL A 1 88 ? -8.423 3.915 17.450 1.00 84.94 88 VAL A C 1
ATOM 731 O O . VAL A 1 88 ? -9.048 2.863 17.554 1.00 84.94 88 VAL A O 1
ATOM 734 N N . ARG A 1 89 ? -7.641 4.371 18.437 1.00 84.94 89 ARG A N 1
ATOM 735 C CA . ARG A 1 89 ? -7.406 3.638 19.690 1.00 84.94 89 ARG A CA 1
ATOM 736 C C . ARG A 1 89 ? -8.689 3.396 20.494 1.00 84.94 89 ARG A C 1
ATOM 738 O O . ARG A 1 89 ? -8.869 2.301 21.024 1.00 84.94 89 ARG A O 1
ATOM 745 N N . LYS A 1 90 ? -9.571 4.400 20.598 1.00 79.69 90 LYS A N 1
ATOM 746 C CA . LYS A 1 90 ? -10.794 4.338 21.421 1.00 79.69 90 LYS A CA 1
ATOM 747 C C . LYS A 1 90 ? -11.889 3.471 20.799 1.00 79.69 90 LYS A C 1
ATOM 749 O O . LYS A 1 90 ? -12.494 2.673 21.508 1.00 79.69 90 LYS A O 1
ATOM 754 N N . ASN A 1 91 ? -12.151 3.642 19.504 1.00 73.44 91 ASN A N 1
ATOM 755 C CA . ASN A 1 91 ? -13.279 2.986 18.837 1.00 73.44 91 ASN A CA 1
ATOM 756 C C . ASN A 1 91 ? -12.869 1.704 18.098 1.00 73.44 91 ASN A C 1
ATOM 758 O O . ASN A 1 91 ? -13.716 0.846 17.874 1.00 73.44 91 ASN A O 1
ATOM 762 N N . ARG A 1 92 ? -11.587 1.563 17.716 1.00 75.06 92 ARG A N 1
ATOM 763 C CA . ARG A 1 92 ? -11.052 0.467 16.880 1.00 75.06 92 ARG A CA 1
ATOM 764 C C . ARG A 1 92 ? -11.850 0.210 15.595 1.00 75.06 92 ARG A C 1
ATOM 766 O O . ARG A 1 92 ? -11.836 -0.888 15.048 1.00 75.06 92 ARG A O 1
ATOM 773 N N . GLU A 1 93 ? -12.535 1.233 15.093 1.00 76.94 93 GLU A N 1
ATOM 774 C CA . GLU A 1 93 ? -13.260 1.154 13.831 1.00 76.94 93 GLU A CA 1
ATOM 775 C C . GLU A 1 93 ? -12.310 1.386 12.658 1.00 76.94 93 GLU A C 1
ATOM 777 O O . GLU A 1 93 ? -11.557 2.363 12.618 1.00 76.94 93 GLU A O 1
ATOM 782 N N . CYS A 1 94 ? -12.403 0.516 11.658 1.00 80.12 94 CYS A N 1
ATOM 783 C CA . CYS A 1 94 ? -11.560 0.556 10.471 1.00 80.12 94 CYS A CA 1
ATOM 784 C C . CYS A 1 94 ? -11.756 1.820 9.607 1.00 80.12 94 CYS A C 1
ATOM 786 O O . CYS A 1 94 ? -10.835 2.241 8.913 1.00 80.12 94 CYS A O 1
ATOM 788 N N . ARG A 1 95 ? -12.913 2.490 9.715 1.00 81.12 95 ARG A N 1
ATOM 789 C CA . ARG A 1 95 ? -13.216 3.753 9.013 1.00 81.12 95 ARG A CA 1
ATOM 790 C C . ARG A 1 95 ? -12.235 4.877 9.347 1.00 81.12 95 ARG A C 1
ATOM 792 O O . ARG A 1 95 ? -11.943 5.714 8.505 1.00 81.12 95 ARG A O 1
ATOM 799 N N . PHE A 1 96 ? -11.701 4.910 10.568 1.00 82.19 96 PHE A N 1
ATOM 800 C CA . PHE A 1 96 ? -10.740 5.948 10.947 1.00 82.19 96 PHE A CA 1
ATOM 801 C C . PHE A 1 96 ? -9.36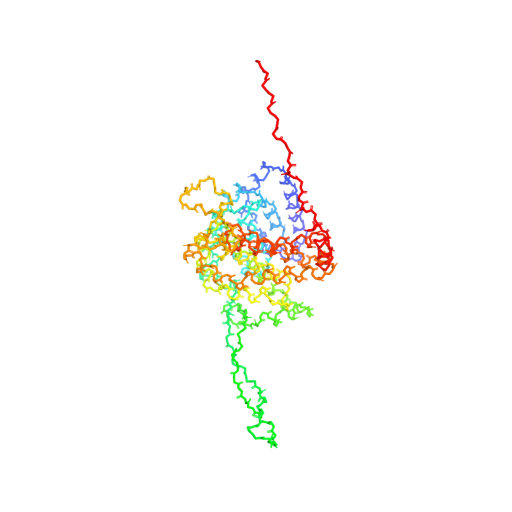0 5.732 10.308 1.00 82.19 96 PHE A C 1
ATOM 803 O O . PHE A 1 96 ? -8.663 6.711 10.043 1.00 82.19 96 PHE A O 1
ATOM 810 N N . LEU A 1 97 ? -8.983 4.480 10.015 1.00 87.00 97 LEU A N 1
ATOM 811 C CA . LEU A 1 97 ? -7.784 4.178 9.226 1.00 87.00 97 LEU A CA 1
ATOM 812 C C . LEU A 1 97 ? -7.968 4.577 7.760 1.00 87.00 97 LEU A C 1
ATOM 814 O O . LEU A 1 97 ? -7.050 5.141 7.173 1.00 87.00 97 LEU A O 1
ATOM 818 N N . GLU A 1 98 ? -9.159 4.350 7.198 1.00 84.69 98 GLU A N 1
ATOM 819 C CA . GLU A 1 98 ? -9.522 4.832 5.859 1.00 84.69 98 GLU A CA 1
ATOM 820 C C . GLU A 1 98 ? -9.363 6.351 5.760 1.00 84.69 98 GLU A C 1
ATOM 822 O O . GLU A 1 98 ? -8.731 6.847 4.836 1.00 84.69 98 GLU A O 1
ATOM 827 N N . TYR A 1 99 ? -9.812 7.096 6.773 1.00 82.94 99 TYR A N 1
ATOM 828 C CA . TYR A 1 99 ? -9.613 8.543 6.792 1.00 82.94 99 TYR A CA 1
ATOM 829 C C . TYR A 1 99 ? -8.138 8.927 6.840 1.00 82.94 99 TYR A C 1
ATOM 831 O O . TYR A 1 99 ? -7.727 9.788 6.074 1.00 82.94 99 TYR A O 1
ATOM 839 N N . LEU A 1 100 ? -7.321 8.292 7.689 1.00 87.94 100 LEU A N 1
ATOM 840 C CA . LEU A 1 100 ? -5.873 8.545 7.697 1.00 87.94 100 LEU A CA 1
ATOM 841 C C . LEU A 1 100 ? -5.238 8.244 6.331 1.00 87.94 100 LEU A C 1
ATOM 843 O O . LEU A 1 100 ? -4.366 8.988 5.890 1.00 87.94 100 LEU A O 1
ATOM 847 N N . SER A 1 101 ? -5.706 7.198 5.651 1.00 88.44 101 SER A N 1
ATOM 848 C CA . SER A 1 101 ? -5.273 6.837 4.303 1.00 88.44 101 SER A CA 1
ATOM 849 C C . SER A 1 101 ? -5.650 7.919 3.282 1.00 88.44 101 SER A C 1
ATOM 851 O O . SER A 1 101 ? -4.799 8.354 2.508 1.00 88.44 101 SER A O 1
ATOM 853 N N . ASP A 1 102 ? -6.882 8.427 3.331 1.00 84.69 102 ASP A N 1
ATOM 854 C CA . ASP A 1 102 ? -7.362 9.512 2.466 1.00 84.69 102 ASP A CA 1
ATOM 855 C C . ASP A 1 102 ? -6.633 10.840 2.716 1.00 84.69 102 ASP A C 1
ATOM 857 O O . ASP A 1 102 ? -6.521 11.666 1.818 1.00 84.69 102 ASP A O 1
ATOM 861 N N . LEU A 1 103 ? -6.100 11.077 3.920 1.00 85.75 103 LEU A N 1
ATOM 862 C CA . LEU A 1 103 ? -5.296 12.274 4.200 1.00 85.75 103 LEU A CA 1
ATOM 863 C C . LEU A 1 103 ? -3.924 12.237 3.510 1.00 85.75 103 LEU A C 1
ATOM 865 O O . LEU A 1 103 ? -3.349 13.296 3.245 1.00 85.75 103 LEU A O 1
ATOM 869 N N . CYS A 1 104 ? -3.387 11.048 3.222 1.00 85.94 104 CYS A N 1
ATOM 870 C CA . CYS A 1 104 ? -2.108 10.892 2.526 1.00 85.94 104 CYS A CA 1
ATOM 871 C C . CYS A 1 104 ? -2.197 11.259 1.034 1.00 85.94 104 CYS A C 1
ATOM 873 O O . CYS A 1 104 ? -1.168 11.588 0.435 1.00 85.94 104 CYS A O 1
ATOM 875 N N . VAL A 1 105 ? -3.395 11.212 0.434 1.00 85.00 105 VAL A N 1
ATOM 876 C CA . VAL A 1 105 ? -3.599 11.327 -1.018 1.00 85.00 105 VAL A CA 1
ATOM 877 C C . VAL A 1 105 ? -4.677 12.349 -1.368 1.00 85.00 105 VAL A C 1
ATOM 879 O O . VAL A 1 105 ? -5.737 12.413 -0.767 1.00 85.00 105 VAL A O 1
ATOM 882 N N . SER A 1 106 ? -4.443 13.138 -2.413 1.00 81.75 106 SER A N 1
ATOM 883 C CA . SER A 1 106 ? -5.480 13.968 -3.031 1.00 81.75 106 SER A CA 1
ATOM 884 C C . SER A 1 106 ? -5.404 13.842 -4.544 1.00 81.75 106 SER A C 1
ATOM 886 O O . SER A 1 106 ? -4.344 14.058 -5.126 1.00 81.75 106 SER A O 1
ATOM 888 N N . ASN A 1 107 ? -6.525 13.518 -5.193 1.00 76.56 107 ASN A N 1
ATOM 889 C CA . ASN A 1 107 ? -6.622 13.280 -6.635 1.00 76.56 107 ASN A CA 1
ATOM 890 C C . ASN A 1 107 ? -5.557 12.289 -7.148 1.00 76.56 107 ASN A C 1
ATOM 892 O O . ASN A 1 107 ? -4.899 12.548 -8.157 1.00 76.56 107 ASN A O 1
ATOM 896 N N . ASN A 1 108 ? -5.348 11.182 -6.428 1.00 76.38 108 ASN A N 1
ATOM 897 C CA . ASN A 1 108 ? -4.307 10.179 -6.700 1.00 76.38 108 ASN A CA 1
ATOM 898 C C . ASN A 1 108 ? -2.862 10.722 -6.701 1.00 76.38 108 ASN A C 1
ATOM 900 O O . ASN A 1 108 ? -1.979 10.106 -7.291 1.00 76.38 108 ASN A O 1
ATOM 904 N N . GLN A 1 109 ? -2.606 11.862 -6.054 1.00 84.38 109 GLN A N 1
ATOM 905 C CA . GLN A 1 109 ? -1.258 12.382 -5.815 1.00 84.38 109 GLN A CA 1
ATOM 906 C C . GLN A 1 109 ? -0.945 12.379 -4.324 1.00 84.38 109 GLN A C 1
ATOM 908 O O . GLN A 1 109 ? -1.790 12.770 -3.512 1.00 84.38 109 GLN A O 1
ATOM 913 N N . ALA A 1 110 ? 0.279 11.991 -3.969 1.00 86.75 110 ALA A N 1
ATOM 914 C CA . ALA A 1 110 ? 0.744 12.065 -2.595 1.00 86.75 110 ALA A CA 1
ATOM 915 C C . ALA A 1 110 ? 0.812 13.518 -2.100 1.00 86.75 110 ALA A C 1
ATOM 917 O O . ALA A 1 110 ? 1.137 14.451 -2.847 1.00 86.75 110 ALA A O 1
ATOM 918 N N . ILE A 1 111 ? 0.544 13.708 -0.807 1.00 87.25 111 ILE A N 1
ATOM 919 C CA . ILE A 1 111 ? 0.803 14.964 -0.097 1.00 87.25 111 ILE A CA 1
ATOM 920 C C . ILE A 1 111 ? 1.965 14.730 0.881 1.00 87.25 111 ILE A C 1
ATOM 922 O O . ILE A 1 111 ? 1.726 14.274 2.004 1.00 87.25 111 ILE A O 1
ATOM 926 N N . PRO A 1 112 ? 3.214 15.088 0.515 1.00 88.75 112 PRO A N 1
ATOM 927 C CA . PRO A 1 112 ? 4.400 14.738 1.302 1.00 88.75 112 PRO A CA 1
ATOM 928 C C . PRO A 1 112 ? 4.362 15.228 2.753 1.00 88.75 112 PRO A C 1
ATOM 930 O O . PRO A 1 112 ? 4.757 14.504 3.663 1.00 88.75 112 PRO A O 1
ATOM 933 N N . ILE A 1 113 ? 3.843 16.441 2.979 1.00 89.00 113 ILE A N 1
ATOM 934 C CA . ILE A 1 113 ? 3.752 17.053 4.315 1.00 89.00 113 ILE A CA 1
ATOM 935 C C . ILE A 1 113 ? 2.828 16.229 5.220 1.00 89.00 113 ILE A C 1
ATOM 937 O O . ILE A 1 113 ? 3.169 15.929 6.362 1.00 89.00 113 ILE A O 1
ATOM 941 N N . THR A 1 114 ? 1.658 15.844 4.711 1.00 88.12 114 THR A N 1
ATOM 942 C CA . THR A 1 114 ? 0.674 15.080 5.481 1.00 88.12 114 THR A CA 1
ATOM 943 C C . THR A 1 114 ? 1.144 13.646 5.701 1.00 88.12 114 THR A C 1
ATOM 945 O O . THR A 1 114 ? 1.044 13.150 6.822 1.00 88.12 114 THR A O 1
ATOM 948 N N . GLN A 1 115 ? 1.744 13.018 4.683 1.00 91.81 115 GLN A N 1
ATOM 949 C CA . GLN A 1 115 ? 2.389 11.712 4.827 1.00 91.81 115 GLN A CA 1
ATOM 950 C C . GLN A 1 115 ? 3.455 11.740 5.927 1.00 91.81 115 GLN A C 1
ATOM 952 O O . GLN A 1 115 ? 3.444 10.873 6.792 1.00 91.81 115 GLN A O 1
ATOM 957 N N . GLU A 1 116 ? 4.340 12.742 5.953 1.00 91.56 116 GLU A N 1
ATOM 958 C CA . GLU A 1 116 ? 5.386 12.861 6.976 1.00 91.56 116 GLU A CA 1
ATOM 959 C C . GLU A 1 116 ? 4.801 12.937 8.397 1.00 91.56 116 GLU A C 1
ATOM 961 O O . GLU A 1 116 ? 5.271 12.238 9.300 1.00 91.56 116 GLU A O 1
ATOM 966 N N . LEU A 1 117 ? 3.764 13.758 8.599 1.00 91.19 117 LEU A N 1
ATOM 967 C CA . LEU A 1 117 ? 3.085 13.891 9.892 1.00 91.19 117 LEU A CA 1
ATOM 968 C C . LEU A 1 117 ? 2.450 12.567 10.337 1.00 91.19 117 LEU A C 1
ATOM 970 O O . LEU A 1 117 ? 2.593 12.173 11.497 1.00 91.19 117 LEU A O 1
ATOM 974 N N . ILE A 1 118 ? 1.788 11.868 9.413 1.00 92.38 118 ILE A N 1
ATOM 975 C CA . ILE A 1 118 ? 1.158 10.570 9.675 1.00 92.38 118 ILE A CA 1
ATOM 976 C C . ILE A 1 118 ? 2.221 9.513 9.977 1.00 92.38 118 ILE A C 1
ATOM 978 O O . ILE A 1 118 ? 2.089 8.808 10.972 1.00 92.38 118 ILE A O 1
ATOM 982 N N . CYS A 1 119 ? 3.314 9.456 9.214 1.00 92.44 119 CYS A N 1
ATOM 983 C CA . CYS A 1 119 ? 4.429 8.538 9.458 1.00 92.44 119 CYS A CA 1
ATOM 984 C C . CYS A 1 119 ? 5.016 8.719 10.855 1.00 92.44 119 CYS A C 1
ATOM 986 O O . CYS A 1 119 ? 5.150 7.750 11.595 1.00 92.44 119 CYS A O 1
ATOM 988 N N . LYS A 1 120 ? 5.323 9.961 11.245 1.00 91.56 120 LYS A N 1
ATOM 989 C CA . LYS A 1 120 ? 5.904 10.259 12.561 1.00 91.56 120 LYS A CA 1
ATOM 990 C C . LYS A 1 120 ? 4.961 9.929 13.718 1.00 91.56 120 LYS A C 1
ATOM 992 O O . LYS A 1 120 ? 5.436 9.581 14.794 1.00 91.56 120 LYS A O 1
ATOM 997 N N . SER A 1 121 ? 3.651 10.064 13.514 1.00 91.31 121 SER A N 1
ATOM 998 C CA . SER A 1 121 ? 2.654 9.793 14.550 1.00 91.31 121 SER A CA 1
ATOM 999 C C . SER A 1 121 ? 2.309 8.303 14.635 1.00 91.31 121 SER A C 1
ATOM 1001 O O . SER A 1 121 ? 2.463 7.701 15.696 1.00 91.31 121 SER A O 1
ATOM 1003 N N . VAL A 1 122 ? 1.891 7.683 13.528 1.00 91.50 122 VAL A N 1
ATOM 1004 C CA . VAL A 1 122 ? 1.401 6.294 13.481 1.00 91.50 122 VAL A CA 1
ATOM 1005 C C . VAL A 1 122 ? 2.518 5.284 13.740 1.00 91.50 122 VAL A C 1
ATOM 1007 O O . VAL A 1 122 ? 2.294 4.327 14.470 1.00 91.50 122 VAL A O 1
ATOM 1010 N N . LEU A 1 123 ? 3.724 5.511 13.205 1.00 89.62 123 LEU A N 1
ATOM 1011 C CA . LEU A 1 123 ? 4.867 4.601 13.379 1.00 89.62 123 LEU A CA 1
ATOM 1012 C C . LEU A 1 123 ? 5.657 4.863 14.672 1.00 89.62 123 LEU A C 1
ATOM 1014 O O . LEU A 1 123 ? 6.729 4.299 14.865 1.00 89.62 123 LEU A O 1
ATOM 1018 N N . SER A 1 124 ? 5.170 5.742 15.553 1.00 90.06 124 SER A N 1
ATOM 1019 C CA . SER A 1 124 ? 5.788 5.955 16.862 1.00 90.06 124 SER A CA 1
ATOM 1020 C C . SER A 1 124 ? 5.518 4.766 17.783 1.00 90.06 124 SER A C 1
ATOM 1022 O O . SER A 1 124 ? 4.380 4.310 17.876 1.00 90.06 124 SER A O 1
ATOM 1024 N N . ASP A 1 125 ? 6.517 4.356 18.570 1.00 86.44 125 ASP A N 1
ATOM 1025 C CA . ASP A 1 125 ? 6.388 3.281 19.570 1.00 86.44 125 ASP A CA 1
ATOM 1026 C C . ASP A 1 125 ? 5.225 3.502 20.554 1.00 86.44 125 ASP A C 1
ATOM 1028 O O . ASP A 1 125 ? 4.625 2.554 21.053 1.00 86.44 125 ASP A O 1
ATOM 1032 N N . LYS A 1 126 ? 4.853 4.766 20.802 1.00 88.06 126 LYS A N 1
ATOM 1033 C CA . LYS A 1 126 ? 3.705 5.133 21.651 1.00 88.06 126 LYS A CA 1
ATOM 1034 C C . LYS A 1 126 ? 2.363 4.648 21.103 1.00 88.06 126 LYS A C 1
ATOM 1036 O O . LYS A 1 126 ? 1.410 4.532 21.867 1.00 88.06 126 LYS A O 1
ATOM 1041 N N . ASN A 1 127 ? 2.281 4.455 19.791 1.00 88.38 127 ASN A N 1
ATOM 1042 C CA . ASN A 1 127 ? 1.071 4.102 19.063 1.00 88.38 127 ASN A CA 1
ATOM 1043 C C . ASN A 1 127 ? 1.138 2.690 18.468 1.00 88.38 127 ASN A C 1
ATOM 1045 O O . ASN A 1 127 ? 0.250 2.315 17.711 1.00 88.38 127 ASN A O 1
ATOM 1049 N N . ALA A 1 128 ? 2.138 1.882 18.836 1.00 86.19 128 ALA A N 1
ATOM 1050 C CA . ALA A 1 128 ? 2.263 0.503 18.365 1.00 86.19 128 ALA A CA 1
ATOM 1051 C C . ALA A 1 128 ? 1.057 -0.381 18.751 1.00 86.19 128 ALA A C 1
ATOM 1053 O O . ALA A 1 128 ? 0.778 -1.372 18.085 1.00 86.19 128 ALA A O 1
ATOM 1054 N N . ASP A 1 129 ? 0.297 0.002 19.782 1.00 86.81 129 ASP A N 1
ATOM 1055 C CA . ASP A 1 129 ? -0.887 -0.711 20.271 1.00 86.81 129 ASP A CA 1
ATOM 1056 C C . ASP A 1 129 ? -2.066 -0.736 19.283 1.00 86.81 129 ASP A C 1
ATOM 1058 O O . ASP A 1 129 ? -2.924 -1.622 19.372 1.00 86.81 129 ASP A O 1
ATOM 1062 N N . ILE A 1 130 ? -2.124 0.227 18.355 1.00 89.62 130 ILE A N 1
ATOM 1063 C CA . ILE A 1 130 ? -3.177 0.298 17.331 1.00 89.62 130 ILE A CA 1
ATOM 1064 C C . ILE A 1 130 ? -2.835 -0.540 16.095 1.00 89.62 130 ILE A C 1
ATOM 1066 O O . ILE A 1 130 ? -3.716 -0.783 15.272 1.00 89.62 130 ILE A O 1
ATOM 1070 N N . LEU A 1 131 ? -1.575 -0.947 15.929 1.00 91.19 131 LEU A N 1
ATOM 1071 C CA . LEU A 1 131 ? -1.108 -1.650 14.742 1.00 91.19 131 LEU A CA 1
ATOM 1072 C C . LEU A 1 131 ? -1.178 -3.163 14.947 1.00 91.19 131 LEU A C 1
ATOM 1074 O O . LEU A 1 131 ? -0.899 -3.692 16.023 1.00 91.19 131 LEU A O 1
ATOM 1078 N N . ILE A 1 132 ? -1.540 -3.864 13.880 1.00 92.62 132 ILE A N 1
ATOM 1079 C CA . ILE A 1 132 ? -1.409 -5.313 13.774 1.00 92.62 132 ILE A CA 1
ATOM 1080 C C . ILE A 1 132 ? -0.013 -5.607 13.234 1.00 92.62 132 ILE A C 1
ATOM 1082 O O . ILE A 1 132 ? 0.330 -5.199 12.121 1.00 92.62 132 ILE A O 1
ATOM 1086 N N . VAL A 1 133 ? 0.788 -6.316 14.021 1.00 92.44 133 VAL A N 1
ATOM 1087 C CA . VAL A 1 133 ? 2.140 -6.729 13.645 1.00 92.44 133 VAL A CA 1
ATOM 1088 C C . VAL A 1 133 ? 2.046 -8.020 12.839 1.00 92.44 133 VAL A C 1
ATOM 1090 O O . VAL A 1 133 ? 1.336 -8.949 13.213 1.00 92.44 133 VAL A O 1
ATOM 1093 N N . THR A 1 134 ? 2.748 -8.076 11.712 1.00 93.62 134 THR A N 1
ATOM 1094 C CA . THR A 1 134 ? 2.776 -9.248 10.825 1.00 93.62 134 THR A CA 1
ATOM 1095 C C . THR A 1 134 ? 4.161 -9.868 10.898 1.00 93.62 134 THR A C 1
ATOM 1097 O O . THR A 1 134 ? 5.144 -9.161 10.684 1.00 93.62 134 THR A O 1
ATOM 1100 N N . LYS A 1 135 ? 4.256 -11.159 11.224 1.00 91.88 135 LYS A N 1
ATOM 1101 C CA . LYS A 1 135 ? 5.539 -11.875 11.295 1.00 91.88 135 LYS A CA 1
ATOM 1102 C C . LYS A 1 135 ? 5.441 -13.200 10.549 1.00 91.88 135 LYS A C 1
ATOM 1104 O O . LYS A 1 135 ? 4.389 -13.836 10.547 1.00 91.88 135 LYS A O 1
ATOM 1109 N N . LEU A 1 136 ? 6.558 -13.604 9.953 1.00 89.75 136 LEU A N 1
ATOM 1110 C CA . LEU A 1 136 ? 6.744 -14.959 9.452 1.00 89.75 136 LEU A CA 1
ATOM 1111 C C . LEU A 1 136 ? 7.212 -15.829 10.624 1.00 89.75 136 LEU A C 1
ATOM 1113 O O . LEU A 1 136 ? 8.257 -15.550 11.216 1.00 89.75 136 LEU A O 1
ATOM 1117 N N . VAL A 1 137 ? 6.414 -16.824 10.996 1.00 88.75 137 VAL A N 1
ATOM 1118 C CA . VAL A 1 137 ? 6.688 -17.726 12.117 1.00 88.75 137 VAL A CA 1
ATOM 1119 C C . VAL A 1 137 ? 7.002 -19.101 11.551 1.00 88.75 137 VAL A C 1
ATOM 1121 O O . VAL A 1 137 ? 6.215 -19.653 10.788 1.00 88.75 137 VAL A O 1
ATOM 1124 N N . LYS A 1 138 ? 8.163 -19.639 11.927 1.00 83.69 138 LYS A N 1
ATOM 1125 C CA . LYS A 1 138 ? 8.541 -21.013 11.604 1.00 83.69 138 LYS A CA 1
ATOM 1126 C C . LYS A 1 138 ? 7.972 -21.949 12.659 1.00 83.69 138 LYS A C 1
ATOM 1128 O O . LYS A 1 138 ? 8.235 -21.744 13.846 1.00 83.69 138 LYS A O 1
ATOM 1133 N N . THR A 1 139 ? 7.225 -22.950 12.228 1.00 75.31 139 THR A N 1
ATOM 1134 C CA . THR A 1 139 ? 6.679 -23.997 13.084 1.00 75.31 139 THR A CA 1
ATOM 1135 C C . THR A 1 139 ? 7.223 -25.334 12.601 1.00 75.31 139 THR A C 1
ATOM 1137 O O . THR A 1 139 ? 7.142 -25.647 11.419 1.00 75.31 139 THR A O 1
ATOM 1140 N N . GLU A 1 140 ? 7.818 -26.110 13.504 1.00 72.00 140 GLU A N 1
ATOM 1141 C CA . GLU A 1 140 ? 8.259 -27.471 13.196 1.00 72.00 140 GLU A CA 1
ATOM 1142 C C . GLU A 1 140 ? 7.040 -28.396 13.256 1.00 72.00 140 GLU A C 1
ATOM 1144 O O . GLU A 1 140 ? 6.415 -28.541 14.310 1.00 72.00 140 GLU A O 1
ATOM 1149 N N . VAL A 1 141 ? 6.687 -28.994 12.122 1.00 66.50 141 VAL A N 1
ATOM 1150 C CA . VAL A 1 141 ? 5.589 -29.953 12.005 1.00 66.50 141 VAL A CA 1
ATOM 1151 C C . VAL A 1 141 ? 6.191 -31.344 11.837 1.00 66.50 141 VAL A C 1
ATOM 1153 O O . VAL A 1 141 ? 7.044 -31.568 10.981 1.00 66.50 141 VAL A O 1
ATOM 1156 N N . GLU A 1 142 ? 5.777 -32.293 12.674 1.00 63.94 142 GLU A N 1
ATOM 1157 C CA . GLU A 1 142 ? 6.169 -33.696 12.524 1.00 63.94 142 GLU A CA 1
ATOM 1158 C C . GLU A 1 142 ? 5.362 -34.320 11.378 1.00 63.94 142 GLU A C 1
ATOM 1160 O O . GLU A 1 142 ? 4.147 -34.496 11.481 1.00 63.94 142 GLU A O 1
ATOM 1165 N N . VAL A 1 143 ? 6.038 -34.639 10.276 1.00 65.25 143 VAL A N 1
ATOM 1166 C CA . VAL A 1 143 ? 5.459 -35.299 9.105 1.00 65.25 143 VAL A CA 1
ATOM 1167 C C . VAL A 1 143 ? 5.857 -36.769 9.116 1.00 65.25 143 VAL A C 1
ATOM 1169 O O . VAL A 1 143 ? 7.030 -37.123 9.252 1.00 65.25 143 VAL A O 1
ATOM 1172 N N . GLU A 1 144 ? 4.866 -37.643 8.974 1.00 67.06 144 GLU A N 1
ATOM 1173 C CA . GLU A 1 144 ? 5.087 -39.074 8.789 1.00 67.06 144 GLU A CA 1
ATOM 1174 C C . GLU A 1 144 ? 5.407 -39.344 7.315 1.00 67.06 144 GLU A C 1
ATOM 1176 O O . GLU A 1 144 ? 4.540 -39.248 6.447 1.00 67.06 144 GLU A O 1
ATOM 1181 N N . MET A 1 145 ? 6.663 -39.680 7.023 1.00 61.03 145 MET A N 1
ATOM 1182 C CA . MET A 1 145 ? 7.093 -40.114 5.699 1.00 61.03 145 MET A CA 1
ATOM 1183 C C . MET A 1 145 ? 7.177 -41.639 5.631 1.00 61.03 145 MET A C 1
ATOM 1185 O O . MET A 1 145 ? 7.821 -42.285 6.464 1.00 61.03 145 MET A O 1
ATOM 1189 N N . GLU A 1 146 ? 6.582 -42.217 4.592 1.00 61.03 146 GLU A N 1
ATOM 1190 C CA . GLU A 1 146 ? 6.781 -43.620 4.236 1.00 61.03 146 GLU A CA 1
ATOM 1191 C C . GLU A 1 146 ? 8.082 -43.760 3.438 1.00 61.03 146 GLU A C 1
ATOM 1193 O O . GLU A 1 146 ? 8.194 -43.266 2.316 1.00 61.03 146 GLU A O 1
ATOM 1198 N N . ILE A 1 147 ? 9.083 -44.430 4.014 1.00 67.50 147 ILE A N 1
ATOM 1199 C CA . ILE A 1 147 ? 10.309 -44.788 3.295 1.00 67.50 147 ILE A CA 1
ATOM 1200 C C . ILE A 1 147 ? 10.184 -46.242 2.833 1.00 67.50 147 ILE A C 1
ATOM 1202 O O . ILE A 1 147 ? 9.948 -47.142 3.648 1.00 67.50 147 ILE A O 1
ATOM 1206 N N . GLU A 1 148 ? 10.347 -46.471 1.525 1.00 58.38 148 GLU A N 1
ATOM 1207 C CA . GLU A 1 148 ? 10.437 -47.820 0.957 1.00 58.38 148 GLU A CA 1
ATOM 1208 C C . GLU A 1 148 ? 11.634 -48.562 1.573 1.00 58.38 148 GLU A C 1
ATOM 1210 O O . GLU A 1 148 ? 12.734 -48.013 1.691 1.00 58.38 148 GLU A O 1
ATOM 1215 N N . GLY A 1 149 ? 11.409 -49.805 2.010 1.00 58.78 149 GLY A N 1
ATOM 1216 C CA . GLY A 1 149 ? 12.460 -50.648 2.579 1.00 58.78 149 GLY A CA 1
ATOM 1217 C C . GLY A 1 149 ? 13.624 -50.816 1.599 1.00 58.78 149 GLY A C 1
ATOM 1218 O O . GLY A 1 149 ? 13.424 -50.910 0.390 1.00 58.78 149 GLY A O 1
ATOM 1219 N N . MET A 1 150 ? 14.856 -50.845 2.114 1.00 59.22 150 MET A N 1
ATOM 1220 C CA . MET A 1 150 ? 16.065 -50.947 1.281 1.00 59.22 150 MET A CA 1
ATOM 1221 C C . MET A 1 150 ? 16.203 -52.317 0.586 1.00 59.22 150 MET A C 1
ATOM 1223 O O . MET A 1 150 ? 17.059 -52.470 -0.285 1.00 59.22 150 MET A O 1
ATOM 1227 N N . GLU A 1 151 ? 15.371 -53.300 0.948 1.00 56.00 151 GLU A N 1
ATOM 1228 C CA . GLU A 1 151 ? 15.345 -54.650 0.380 1.00 56.00 151 GLU A CA 1
ATOM 1229 C C . GLU A 1 151 ? 13.968 -54.994 -0.226 1.00 56.00 151 GLU A C 1
ATOM 1231 O O . GLU A 1 151 ? 12.919 -54.662 0.334 1.00 56.00 151 GLU A O 1
ATOM 1236 N N . GLU A 1 152 ? 13.962 -55.702 -1.367 1.00 48.69 152 GLU A N 1
ATOM 1237 C CA . GLU A 1 152 ? 12.738 -56.211 -2.006 1.00 48.69 152 GLU A CA 1
ATOM 1238 C C . GLU A 1 152 ? 11.982 -57.152 -1.048 1.00 48.69 152 GLU A C 1
ATOM 1240 O O . GLU A 1 152 ? 12.358 -58.309 -0.860 1.00 48.69 152 GLU A O 1
ATOM 1245 N N . GLY A 1 153 ? 10.887 -56.658 -0.458 1.00 61.69 153 GLY A N 1
ATOM 1246 C CA . GLY A 1 153 ? 9.985 -57.432 0.403 1.00 61.69 153 GLY A CA 1
ATOM 1247 C C . GLY A 1 153 ? 9.844 -56.930 1.844 1.00 61.69 153 GLY A C 1
ATOM 1248 O O . GLY A 1 153 ? 9.039 -57.496 2.586 1.00 61.69 153 GLY A O 1
ATOM 1249 N N . GLU A 1 154 ? 10.566 -55.882 2.251 1.00 59.28 154 GLU A N 1
ATOM 1250 C CA . GLU A 1 154 ? 10.332 -55.232 3.547 1.00 59.28 154 GLU A CA 1
ATOM 1251 C C . GLU A 1 154 ? 9.086 -54.322 3.507 1.00 59.28 154 GLU A C 1
ATOM 1253 O O . GLU A 1 154 ? 8.885 -53.591 2.533 1.00 59.28 154 GLU A O 1
ATOM 1258 N N . PRO A 1 155 ? 8.226 -54.340 4.547 1.00 60.75 155 PRO A N 1
ATOM 1259 C CA . PRO A 1 155 ? 7.116 -53.398 4.640 1.00 60.75 155 PRO A CA 1
ATOM 1260 C C . PRO A 1 155 ? 7.648 -51.957 4.764 1.00 60.75 155 PRO A C 1
ATOM 1262 O O . PRO A 1 155 ? 8.672 -51.750 5.424 1.00 60.75 155 PRO A O 1
ATOM 1265 N N . PRO A 1 156 ? 6.962 -50.959 4.175 1.00 60.72 156 PRO A N 1
ATOM 1266 C CA . PRO A 1 156 ? 7.374 -49.561 4.262 1.00 60.72 156 PRO A CA 1
ATOM 1267 C C . PRO A 1 156 ? 7.500 -49.129 5.726 1.00 60.72 156 PRO A C 1
ATOM 1269 O O . PRO A 1 156 ? 6.659 -49.459 6.570 1.00 60.72 156 PRO A O 1
ATOM 1272 N N . ARG A 1 157 ? 8.584 -48.413 6.040 1.00 61.97 157 ARG A N 1
ATOM 1273 C CA . ARG A 1 157 ? 8.868 -47.939 7.396 1.00 61.97 157 ARG A CA 1
ATOM 1274 C C . ARG A 1 157 ? 8.399 -46.494 7.527 1.00 61.97 157 ARG A C 1
ATOM 1276 O O . ARG A 1 157 ? 8.868 -45.627 6.797 1.00 61.97 157 ARG A O 1
ATOM 1283 N N . MET A 1 158 ? 7.522 -46.248 8.498 1.00 56.28 158 MET A N 1
ATOM 1284 C CA . MET A 1 158 ? 7.100 -44.900 8.887 1.00 56.28 158 MET A CA 1
ATOM 1285 C C . MET A 1 158 ? 8.262 -44.209 9.610 1.00 56.28 158 MET A C 1
ATOM 1287 O O . MET A 1 158 ? 8.733 -44.701 10.644 1.00 56.28 158 MET A O 1
ATOM 1291 N N . VAL A 1 159 ? 8.749 -43.099 9.064 1.00 67.62 159 VAL A N 1
ATOM 1292 C CA . VAL A 1 159 ? 9.754 -42.239 9.696 1.00 67.62 159 VAL A CA 1
ATOM 1293 C C . VAL A 1 159 ? 9.115 -40.886 9.979 1.00 67.62 159 VAL A C 1
ATOM 1295 O O . VAL A 1 159 ? 8.563 -40.260 9.084 1.00 67.62 159 VAL A O 1
ATOM 1298 N N . LEU A 1 160 ? 9.195 -40.443 11.234 1.00 59.06 160 LEU A N 1
ATOM 1299 C CA . LEU A 1 160 ? 8.812 -39.092 11.636 1.00 59.06 160 LEU A CA 1
ATOM 1300 C C . LEU A 1 160 ? 9.956 -38.145 11.260 1.00 59.06 160 LEU A C 1
ATOM 1302 O O . LEU A 1 160 ? 11.050 -38.244 11.823 1.00 59.06 160 LEU A O 1
ATOM 1306 N N . THR A 1 161 ? 9.721 -37.263 10.295 1.00 63.78 161 THR A N 1
ATOM 1307 C CA . THR A 1 161 ? 10.628 -36.170 9.930 1.00 63.78 161 THR A CA 1
ATOM 1308 C C . THR A 1 161 ? 9.996 -34.848 10.330 1.00 63.78 161 THR A C 1
ATOM 1310 O O . THR A 1 161 ? 8.823 -34.623 10.062 1.00 63.78 161 THR A O 1
ATOM 1313 N N . THR A 1 162 ? 10.752 -33.959 10.966 1.00 63.19 162 THR A N 1
ATOM 1314 C CA . THR A 1 162 ? 10.299 -32.589 11.220 1.00 63.19 162 THR A CA 1
ATOM 1315 C C . THR A 1 162 ? 10.479 -31.748 9.957 1.00 63.19 162 THR A C 1
ATOM 1317 O O . THR A 1 162 ? 11.604 -31.554 9.495 1.00 63.19 162 THR A O 1
ATOM 1320 N N . GLU A 1 163 ? 9.378 -31.261 9.387 1.00 68.12 163 GLU A N 1
ATOM 1321 C CA . GLU A 1 163 ? 9.389 -30.247 8.331 1.00 68.12 163 GLU A CA 1
ATOM 1322 C C . GLU A 1 163 ? 9.185 -28.860 8.959 1.00 68.12 163 GLU A C 1
ATOM 1324 O O . GLU A 1 163 ? 8.334 -28.671 9.828 1.00 68.12 163 GLU A O 1
ATOM 1329 N N . GLU A 1 164 ? 9.993 -27.876 8.554 1.00 68.81 164 GLU A N 1
ATOM 1330 C CA . GLU A 1 164 ? 9.786 -26.478 8.949 1.00 68.81 164 GLU A CA 1
ATOM 1331 C C . GLU A 1 164 ? 8.713 -25.857 8.045 1.00 68.81 164 GLU A C 1
ATOM 1333 O O . GLU A 1 164 ? 8.978 -25.566 6.876 1.00 68.81 164 GLU A O 1
ATOM 1338 N N . GLU A 1 165 ? 7.517 -25.615 8.582 1.00 76.50 165 GLU A N 1
ATOM 1339 C CA . GLU A 1 165 ? 6.477 -24.853 7.895 1.00 76.50 165 GLU A CA 1
ATOM 1340 C C . GLU A 1 165 ? 6.545 -23.381 8.319 1.00 76.50 165 GLU A C 1
ATOM 1342 O O . GLU A 1 165 ? 6.579 -23.033 9.501 1.00 76.50 165 GLU A O 1
ATOM 1347 N N . GLU A 1 166 ? 6.609 -22.485 7.340 1.00 82.19 166 GLU A N 1
ATOM 1348 C CA . GLU A 1 166 ? 6.699 -21.048 7.574 1.00 82.19 166 GLU A CA 1
ATOM 1349 C C . GLU A 1 166 ? 5.361 -20.375 7.270 1.00 82.19 166 GLU A C 1
ATOM 1351 O O . GLU A 1 166 ? 5.001 -20.174 6.105 1.00 82.19 166 GLU A O 1
ATOM 1356 N N . GLU A 1 167 ? 4.658 -19.955 8.318 1.00 87.94 167 GLU A N 1
ATOM 1357 C CA . GLU A 1 167 ? 3.338 -19.339 8.212 1.00 87.94 167 GLU A CA 1
ATOM 1358 C C . GLU A 1 167 ? 3.352 -17.846 8.549 1.00 87.94 167 GLU A C 1
ATOM 1360 O O . GLU A 1 167 ? 4.119 -17.356 9.384 1.00 87.94 167 GLU A O 1
ATOM 1365 N N . VAL A 1 168 ? 2.456 -17.094 7.907 1.00 92.25 168 VAL A N 1
ATOM 1366 C CA . VAL A 1 168 ? 2.254 -15.672 8.203 1.00 92.25 168 VAL A CA 1
ATOM 1367 C C . VAL A 1 168 ? 1.228 -15.529 9.324 1.00 92.25 168 VAL A C 1
ATOM 1369 O O . VAL A 1 168 ? 0.055 -15.876 9.167 1.00 92.25 168 VAL A O 1
ATOM 1372 N N . VAL A 1 169 ? 1.661 -14.966 10.452 1.00 93.81 169 VAL A N 1
ATOM 1373 C CA . VAL A 1 169 ? 0.841 -14.806 11.658 1.00 93.81 169 VAL A CA 1
ATOM 1374 C C . VAL A 1 169 ? 0.627 -13.325 11.958 1.00 93.81 169 VAL A C 1
ATOM 1376 O O . VAL A 1 169 ? 1.561 -12.515 11.915 1.00 93.81 169 VAL A O 1
ATOM 1379 N N . LEU A 1 170 ? -0.623 -12.970 12.269 1.00 94.19 170 LEU A N 1
ATOM 1380 C CA . LEU A 1 170 ? -1.005 -11.628 12.698 1.00 94.19 170 LEU A CA 1
ATOM 1381 C C . LEU A 1 170 ? -1.029 -11.556 14.220 1.00 94.19 170 LEU A C 1
ATOM 1383 O O . LEU A 1 170 ? -1.643 -12.401 14.865 1.00 94.19 170 LEU A O 1
ATOM 1387 N N . PHE A 1 171 ? -0.407 -10.519 14.774 1.00 92.56 171 PHE A N 1
ATOM 1388 C CA . PHE A 1 171 ? -0.341 -10.231 16.202 1.00 92.56 171 PHE A CA 1
ATOM 1389 C C . PHE A 1 171 ? -1.022 -8.892 16.489 1.00 92.56 171 PHE A C 1
ATOM 1391 O O . PHE A 1 171 ? -0.693 -7.878 15.874 1.00 92.56 171 PHE A O 1
ATOM 1398 N N . TRP A 1 172 ? -1.965 -8.858 17.428 1.00 90.50 172 TRP A N 1
ATOM 1399 C CA . TRP A 1 172 ? -2.681 -7.635 17.807 1.00 90.50 172 TRP A CA 1
ATOM 1400 C C . TRP A 1 172 ? -2.826 -7.516 19.325 1.00 90.50 172 TRP A C 1
ATOM 1402 O O . TRP A 1 172 ? -2.581 -8.473 20.053 1.00 90.50 172 TRP A O 1
ATOM 1412 N N . GLN A 1 173 ? -3.211 -6.323 19.806 1.00 81.75 173 GLN A N 1
ATOM 1413 C CA . GLN A 1 173 ? -3.202 -5.981 21.242 1.00 81.75 173 GLN A CA 1
ATOM 1414 C C . GLN A 1 173 ? -1.804 -6.141 21.859 1.00 81.75 173 GLN A C 1
ATOM 1416 O O . GLN A 1 173 ? -1.632 -6.885 22.812 1.00 81.75 173 GLN A O 1
ATOM 1421 N N . CYS A 1 174 ? -0.799 -5.460 21.298 1.00 76.50 174 CYS A N 1
ATOM 1422 C CA . CYS A 1 174 ? 0.587 -5.539 21.784 1.00 76.50 174 CYS A CA 1
ATOM 1423 C C . CYS A 1 174 ? 1.139 -6.978 21.829 1.00 76.50 174 CYS A C 1
ATOM 1425 O O . CYS A 1 174 ? 1.843 -7.345 22.763 1.00 76.50 174 CYS A O 1
ATOM 1427 N N . GLU A 1 175 ? 0.810 -7.782 20.813 1.00 79.25 175 GLU A N 1
ATOM 1428 C CA . GLU A 1 175 ? 1.222 -9.188 20.676 1.00 79.25 175 GLU A CA 1
ATOM 1429 C C . GLU A 1 175 ? 0.607 -10.172 21.692 1.00 79.25 175 GLU A C 1
ATOM 1431 O O . GLU A 1 175 ? 1.019 -11.327 21.744 1.00 79.25 175 GLU A O 1
ATOM 1436 N N . GLU A 1 176 ? -0.426 -9.777 22.448 1.00 82.88 176 GLU A N 1
ATOM 1437 C CA . GLU A 1 176 ? -1.148 -10.690 23.353 1.00 82.88 176 GLU A CA 1
ATOM 1438 C C . GLU A 1 176 ? -1.997 -11.729 22.614 1.00 82.88 176 GLU A C 1
ATOM 1440 O O . GLU A 1 176 ? -2.231 -12.830 23.116 1.00 82.88 176 GLU A O 1
ATOM 1445 N N . ARG A 1 177 ? -2.505 -11.370 21.433 1.00 88.06 177 ARG A N 1
ATOM 1446 C CA . ARG A 1 177 ? -3.301 -12.262 20.592 1.00 88.06 177 ARG A CA 1
ATOM 1447 C C . ARG A 1 177 ? -2.593 -12.486 19.275 1.00 88.06 177 ARG A C 1
ATOM 1449 O O . ARG A 1 177 ? -2.134 -11.527 18.654 1.00 88.06 177 ARG A O 1
ATOM 1456 N N . SER A 1 178 ? -2.571 -13.738 18.841 1.00 91.94 178 SER A N 1
ATOM 1457 C CA . SER A 1 178 ? -2.035 -14.142 17.553 1.00 91.94 178 SER A CA 1
ATOM 1458 C C . SER A 1 178 ? -2.967 -15.127 16.863 1.00 91.94 178 SER A C 1
ATOM 1460 O O . SER A 1 178 ? -3.664 -15.905 17.518 1.00 91.94 178 SER A O 1
ATOM 1462 N N . LYS A 1 179 ? -3.007 -15.070 15.532 1.00 93.00 179 LYS A N 1
ATOM 1463 C CA . LYS A 1 179 ? -3.685 -16.074 14.706 1.00 93.00 179 LYS A CA 1
ATOM 1464 C C . LYS A 1 179 ? -3.070 -16.098 13.300 1.00 93.00 179 LYS A C 1
ATOM 1466 O O . LYS A 1 179 ? -2.743 -15.019 12.786 1.00 93.00 179 LYS A O 1
ATOM 1471 N N . PRO A 1 180 ? -2.897 -17.279 12.681 1.00 93.50 180 PRO A N 1
ATOM 1472 C CA . PRO A 1 180 ? -2.471 -17.384 11.290 1.00 93.50 180 PRO A CA 1
ATOM 1473 C C . PRO A 1 180 ? -3.425 -16.634 10.360 1.00 93.50 180 PRO A C 1
ATOM 1475 O O . PRO A 1 180 ? -4.646 -16.632 10.552 1.00 93.50 180 PRO A O 1
ATOM 1478 N N . ILE A 1 181 ? -2.875 -15.987 9.332 1.00 94.38 181 ILE A N 1
ATOM 1479 C CA . ILE A 1 181 ? -3.681 -15.220 8.373 1.00 94.38 181 ILE A CA 1
ATOM 1480 C C . ILE A 1 181 ? -4.630 -16.127 7.572 1.00 94.38 181 ILE A C 1
ATOM 1482 O O . ILE A 1 181 ? -5.737 -15.708 7.234 1.00 94.38 181 ILE A O 1
ATOM 1486 N N . ARG A 1 182 ? -4.229 -17.385 7.339 1.00 92.75 182 ARG A N 1
ATOM 1487 C CA . ARG A 1 182 ? -5.045 -18.420 6.688 1.00 92.75 182 ARG A CA 1
ATOM 1488 C C . ARG A 1 182 ? -6.279 -18.768 7.509 1.00 92.75 182 ARG A C 1
ATOM 1490 O O . ARG A 1 182 ? -7.389 -18.692 6.993 1.00 92.75 182 ARG A O 1
ATOM 1497 N N . ASP A 1 183 ? -6.110 -19.028 8.801 1.00 92.12 183 ASP A N 1
ATOM 1498 C CA . ASP A 1 183 ? -7.222 -19.332 9.708 1.00 92.12 183 ASP A CA 1
ATOM 1499 C C . ASP A 1 183 ? -8.196 -18.160 9.845 1.00 92.12 183 ASP A C 1
ATOM 1501 O O . ASP A 1 183 ? -9.409 -18.343 9.965 1.00 92.12 183 ASP A O 1
ATOM 1505 N N . LEU A 1 184 ? -7.675 -16.929 9.838 1.00 92.44 184 LEU A N 1
ATOM 1506 C CA . LEU A 1 184 ? -8.506 -15.727 9.802 1.00 92.44 184 LEU A CA 1
ATOM 1507 C C . LEU A 1 184 ? -9.311 -15.644 8.500 1.00 92.44 184 LEU A C 1
ATOM 1509 O O . LEU A 1 184 ? -10.480 -15.262 8.535 1.00 92.44 184 LEU A O 1
ATOM 1513 N N . ALA A 1 185 ? -8.715 -16.010 7.363 1.00 92.38 185 ALA A N 1
ATOM 1514 C CA . ALA A 1 185 ? -9.393 -16.009 6.071 1.00 92.38 185 ALA A CA 1
ATOM 1515 C C . ALA A 1 185 ? -10.472 -17.094 5.970 1.00 92.38 185 ALA A C 1
ATOM 1517 O O . ALA A 1 185 ? -11.560 -16.814 5.467 1.00 92.38 185 ALA A O 1
ATOM 1518 N N . VAL A 1 186 ? -10.231 -18.288 6.517 1.00 92.44 186 VAL A N 1
ATOM 1519 C CA . VAL A 1 186 ? -11.263 -19.331 6.628 1.00 92.44 186 VAL A CA 1
ATOM 1520 C C . VAL A 1 186 ? -12.422 -18.831 7.493 1.00 92.44 186 VAL A C 1
ATOM 1522 O O . VAL A 1 186 ? -13.568 -18.838 7.050 1.00 92.44 186 VAL A O 1
ATOM 1525 N N . GLY A 1 187 ? -12.134 -18.265 8.670 1.00 90.00 187 GLY A N 1
ATOM 1526 C CA . GLY A 1 187 ? -13.167 -17.684 9.531 1.00 90.00 187 GLY A CA 1
ATOM 1527 C C . GLY A 1 187 ? -13.930 -16.517 8.886 1.00 90.00 187 GLY A C 1
ATOM 1528 O O . GLY A 1 187 ? -15.126 -16.344 9.126 1.00 90.00 187 GLY A O 1
ATOM 1529 N 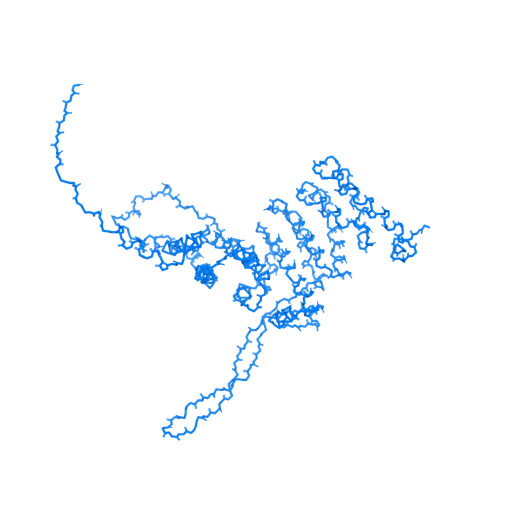N . TYR A 1 188 ? -13.282 -15.736 8.017 1.00 89.56 188 TYR A N 1
ATOM 1530 C CA . TYR A 1 188 ? -13.936 -14.702 7.210 1.00 89.56 188 TYR A CA 1
ATOM 1531 C C . TYR A 1 188 ? -14.943 -15.292 6.221 1.00 89.56 188 TYR A C 1
ATOM 1533 O O . TYR A 1 188 ? -16.058 -14.779 6.114 1.00 89.56 188 TYR A O 1
ATOM 1541 N N . GLN A 1 189 ? -14.573 -16.375 5.531 1.00 89.06 189 GLN A N 1
ATOM 1542 C CA . GLN A 1 189 ? -15.452 -17.077 4.593 1.00 89.06 189 GLN A CA 1
ATOM 1543 C C . GLN A 1 189 ? -16.628 -17.756 5.311 1.00 89.06 189 GLN A C 1
ATOM 1545 O O . GLN A 1 189 ? -17.753 -17.726 4.814 1.00 89.06 189 GLN A O 1
ATOM 1550 N N . GLU A 1 190 ? -16.395 -18.290 6.512 1.00 90.56 190 GLU A N 1
ATOM 1551 C CA . GLU A 1 190 ? -17.425 -18.875 7.381 1.00 90.56 190 GLU A CA 1
ATOM 1552 C C . GLU A 1 190 ? -18.350 -17.823 8.026 1.00 90.56 190 GLU A C 1
ATOM 1554 O O . GLU A 1 190 ? -19.397 -18.157 8.582 1.00 90.56 190 GLU A O 1
ATOM 1559 N N . GLY A 1 191 ? -18.006 -16.533 7.929 1.00 89.94 191 GLY A N 1
ATOM 1560 C CA . GLY A 1 191 ? -18.818 -15.430 8.443 1.00 89.94 191 GLY A CA 1
ATOM 1561 C C . GLY A 1 191 ? -18.615 -15.131 9.931 1.00 89.94 191 GLY A C 1
ATOM 1562 O O . GLY A 1 191 ? -19.470 -14.494 10.553 1.00 89.94 191 GLY A O 1
ATOM 1563 N N . HIS A 1 192 ? -17.491 -15.541 10.524 1.00 91.69 192 HIS A N 1
ATOM 1564 C CA . HIS A 1 192 ? -17.139 -15.182 11.894 1.00 91.69 192 HIS A CA 1
ATOM 1565 C C . HIS A 1 192 ? -16.893 -13.673 12.019 1.00 91.69 192 HIS A C 1
ATOM 1567 O O . HIS A 1 192 ? -15.907 -13.124 11.528 1.00 91.69 192 HIS A O 1
ATOM 1573 N N . GLN A 1 193 ? -17.783 -12.983 12.739 1.00 90.12 193 GLN A N 1
ATOM 1574 C CA . GLN A 1 193 ? -17.763 -11.521 12.853 1.00 90.12 193 GLN A CA 1
ATOM 1575 C C . GLN A 1 193 ? -16.453 -10.969 13.447 1.00 90.12 193 GLN A C 1
ATOM 1577 O O . GLN A 1 193 ? -16.024 -9.877 13.074 1.00 90.12 193 GLN A O 1
ATOM 1582 N N . GLN A 1 194 ? -15.817 -11.708 14.365 1.00 89.38 194 GLN A N 1
ATOM 1583 C CA . GLN A 1 194 ? -14.539 -11.307 14.965 1.00 89.38 194 GLN A CA 1
ATOM 1584 C C . GLN A 1 194 ? -13.407 -11.352 13.935 1.00 89.38 194 GLN A C 1
ATOM 1586 O O . GLN A 1 194 ? -12.752 -10.333 13.722 1.00 89.38 194 GLN A O 1
ATOM 1591 N N . ASP A 1 195 ? -13.237 -12.481 13.245 1.00 91.31 195 ASP A N 1
ATOM 1592 C CA . ASP A 1 195 ? -12.212 -12.649 12.208 1.00 91.31 195 ASP A CA 1
ATOM 1593 C C . ASP A 1 195 ? -12.414 -11.644 11.067 1.00 91.31 195 ASP A C 1
ATOM 1595 O O . ASP A 1 195 ? -11.463 -10.996 10.629 1.00 91.31 195 ASP A O 1
ATOM 1599 N N . LYS A 1 196 ? -13.676 -11.408 10.680 1.00 91.50 196 LYS A N 1
ATOM 1600 C CA . LYS A 1 196 ? -14.039 -10.374 9.709 1.00 91.50 196 LYS A CA 1
ATOM 1601 C C . LYS A 1 196 ? -13.589 -8.982 10.133 1.00 91.50 196 LYS A C 1
ATOM 1603 O O . LYS A 1 196 ? -12.944 -8.289 9.356 1.00 91.50 196 LYS A O 1
ATOM 1608 N N . SER A 1 197 ? -13.883 -8.586 11.372 1.00 91.19 197 SER A N 1
ATOM 1609 C CA . SER A 1 197 ? -13.481 -7.270 11.878 1.00 91.19 197 SER A CA 1
ATOM 1610 C C . SER A 1 197 ? -11.960 -7.087 11.923 1.00 91.19 197 SER A C 1
ATOM 1612 O O . SER A 1 197 ? -11.470 -6.000 11.624 1.00 91.19 197 SER A O 1
ATOM 1614 N N . ILE A 1 198 ? -11.214 -8.150 12.248 1.00 92.44 198 ILE A N 1
ATOM 1615 C CA . ILE A 1 198 ? -9.748 -8.130 12.314 1.00 92.44 198 ILE A CA 1
ATOM 1616 C C . ILE A 1 198 ? -9.157 -8.008 10.908 1.00 92.44 198 ILE A C 1
ATOM 1618 O O . ILE A 1 198 ? -8.288 -7.166 10.691 1.00 92.44 198 ILE A O 1
ATOM 1622 N N . LEU A 1 199 ? -9.641 -8.800 9.947 1.00 93.19 199 LEU A N 1
ATOM 1623 C CA . LEU A 1 199 ? -9.158 -8.743 8.566 1.00 93.19 199 LEU A CA 1
ATOM 1624 C C . LEU A 1 199 ? -9.538 -7.447 7.859 1.00 93.19 199 LEU A C 1
ATOM 1626 O O . LEU A 1 199 ? -8.704 -6.892 7.147 1.00 93.19 199 LEU A O 1
ATOM 1630 N N . ASP A 1 200 ? -10.746 -6.928 8.087 1.00 92.75 200 ASP A N 1
ATOM 1631 C CA . ASP A 1 200 ? -11.134 -5.618 7.569 1.00 92.75 200 ASP A CA 1
ATOM 1632 C C . ASP A 1 200 ? -10.190 -4.544 8.125 1.00 92.75 200 ASP A C 1
ATOM 1634 O O . ASP A 1 200 ? -9.608 -3.782 7.354 1.00 92.75 200 ASP A O 1
ATOM 1638 N N . TYR A 1 201 ? -9.955 -4.524 9.442 1.00 93.38 201 TYR A N 1
ATOM 1639 C CA . TYR A 1 201 ? -9.009 -3.593 10.063 1.00 93.38 201 TYR A CA 1
ATOM 1640 C C . TYR A 1 201 ? -7.597 -3.722 9.475 1.00 93.38 201 TYR A C 1
ATOM 1642 O O . TYR A 1 201 ? -6.983 -2.716 9.119 1.00 93.38 201 TYR A O 1
ATOM 1650 N N . TYR A 1 202 ? -7.102 -4.951 9.322 1.00 95.00 202 TYR A N 1
ATOM 1651 C CA . TYR A 1 202 ? -5.788 -5.222 8.751 1.00 95.00 202 TYR A CA 1
ATOM 1652 C C . TYR A 1 202 ? -5.679 -4.760 7.293 1.00 95.00 202 TYR A C 1
ATOM 1654 O O . TYR A 1 202 ? -4.699 -4.117 6.927 1.00 95.00 202 TYR A O 1
ATOM 1662 N N . ARG A 1 203 ? -6.709 -4.987 6.471 1.00 95.06 203 ARG A N 1
ATOM 1663 C CA . ARG A 1 203 ? -6.760 -4.490 5.090 1.00 95.06 203 ARG A CA 1
ATOM 1664 C C . ARG A 1 203 ? -6.628 -2.968 5.042 1.00 95.06 203 ARG A C 1
ATOM 1666 O O . ARG A 1 203 ? -5.800 -2.456 4.296 1.00 95.06 203 ARG A O 1
ATOM 1673 N N . TYR A 1 204 ? -7.393 -2.247 5.863 1.00 94.12 204 TYR A N 1
ATOM 1674 C CA . TYR A 1 204 ? -7.298 -0.785 5.933 1.00 94.12 204 TYR A CA 1
ATOM 1675 C C . TYR A 1 204 ? -5.937 -0.302 6.460 1.00 94.12 204 TYR A C 1
ATOM 1677 O O . TYR A 1 204 ? -5.456 0.750 6.041 1.00 94.12 204 TYR A O 1
ATOM 1685 N N . GLN A 1 205 ? -5.286 -1.067 7.340 1.00 95.12 205 GLN A N 1
ATOM 1686 C CA . GLN A 1 205 ? -3.913 -0.790 7.764 1.00 95.12 205 GLN A CA 1
ATOM 1687 C C . GLN A 1 205 ? -2.918 -0.942 6.600 1.00 95.12 205 GLN A C 1
ATOM 1689 O O . GLN A 1 205 ? -2.045 -0.092 6.438 1.00 95.12 205 GLN A O 1
ATOM 1694 N N . LEU A 1 206 ? -3.056 -1.980 5.767 1.00 95.81 206 LEU A N 1
ATOM 1695 C CA . LEU A 1 206 ? -2.223 -2.163 4.570 1.00 95.81 206 LEU A CA 1
ATOM 1696 C C . LEU A 1 206 ? -2.462 -1.061 3.528 1.00 95.81 206 LEU A C 1
ATOM 1698 O O . LEU A 1 206 ? -1.505 -0.575 2.921 1.00 95.81 206 LEU A O 1
ATOM 1702 N N . ASP A 1 207 ? -3.713 -0.630 3.348 1.00 94.31 207 ASP A N 1
ATOM 1703 C CA . ASP A 1 207 ? -4.053 0.513 2.495 1.00 94.31 207 ASP A CA 1
ATOM 1704 C C . ASP A 1 207 ? -3.382 1.799 3.009 1.00 94.31 207 ASP A C 1
ATOM 1706 O O . ASP A 1 207 ? -2.743 2.515 2.234 1.00 94.31 207 ASP A O 1
ATOM 1710 N N . LEU A 1 208 ? -3.444 2.062 4.319 1.00 93.81 208 LEU A N 1
ATOM 1711 C CA . LEU A 1 208 ? -2.756 3.191 4.946 1.00 93.81 208 LEU A CA 1
ATOM 1712 C C . LEU A 1 208 ? -1.238 3.117 4.719 1.00 93.81 208 LEU A C 1
ATOM 1714 O O . LEU A 1 208 ? -0.642 4.097 4.278 1.00 93.81 208 LEU A O 1
ATOM 1718 N N . PHE A 1 209 ? -0.613 1.961 4.960 1.00 95.69 209 PHE A N 1
ATOM 1719 C CA . PHE A 1 209 ? 0.822 1.768 4.730 1.00 95.69 209 PHE A CA 1
ATOM 1720 C C . PHE A 1 209 ? 1.211 2.000 3.267 1.00 95.69 209 PHE A C 1
ATOM 1722 O O . PHE A 1 209 ? 2.206 2.672 2.997 1.00 95.69 209 PHE A O 1
ATOM 1729 N N . SER A 1 210 ? 0.398 1.524 2.323 1.00 94.50 210 SER A N 1
ATOM 1730 C CA . SER A 1 210 ? 0.622 1.733 0.890 1.00 94.50 210 SER A CA 1
ATOM 1731 C C . SER A 1 210 ? 0.627 3.222 0.533 1.00 94.50 210 SER A C 1
ATOM 1733 O O . SER A 1 210 ? 1.548 3.701 -0.126 1.00 94.50 210 SER A O 1
ATOM 1735 N N . HIS A 1 211 ? -0.357 3.982 1.022 1.00 93.50 211 HIS A N 1
ATOM 1736 C CA . HIS A 1 211 ? -0.443 5.423 0.776 1.00 93.50 211 HIS A CA 1
ATOM 1737 C C . HIS A 1 211 ? 0.599 6.240 1.550 1.00 93.50 211 HIS A C 1
ATOM 1739 O O . HIS A 1 211 ? 1.001 7.310 1.093 1.00 93.50 211 HIS A O 1
ATOM 1745 N N . MET A 1 212 ? 1.078 5.747 2.695 1.00 93.31 212 MET A N 1
ATOM 1746 C CA . MET A 1 212 ? 2.201 6.344 3.421 1.00 93.31 212 MET A CA 1
ATOM 1747 C C . MET A 1 212 ? 3.530 6.179 2.682 1.00 93.31 212 MET A C 1
ATOM 1749 O O . MET A 1 212 ? 4.385 7.045 2.822 1.00 93.31 212 MET A O 1
ATOM 1753 N N . CYS A 1 213 ? 3.708 5.097 1.916 1.00 93.94 213 CYS A N 1
ATOM 1754 C CA . CYS A 1 213 ? 4.912 4.832 1.121 1.00 93.94 213 CYS A CA 1
ATOM 1755 C C . CYS A 1 213 ? 4.884 5.462 -0.284 1.00 93.94 213 CYS A C 1
ATOM 1757 O O . CYS A 1 213 ? 5.930 5.537 -0.927 1.00 93.94 213 CYS A O 1
ATOM 1759 N N . LEU A 1 214 ? 3.718 5.920 -0.753 1.00 92.3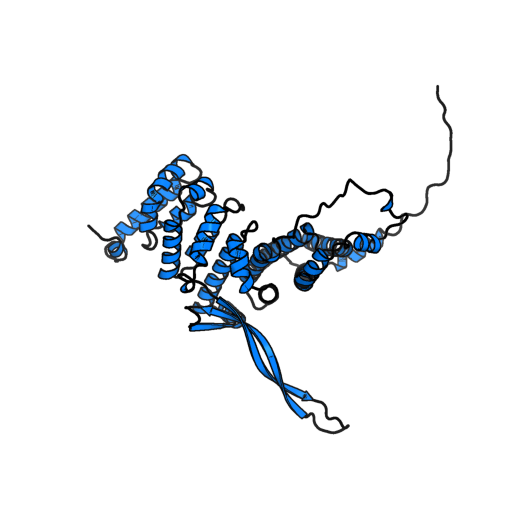1 214 LEU A N 1
ATOM 1760 C CA . LEU A 1 214 ? 3.524 6.504 -2.084 1.00 92.31 214 LEU A CA 1
ATOM 1761 C C . LEU A 1 214 ? 4.512 7.650 -2.376 1.00 92.31 214 LEU A C 1
ATOM 1763 O O . LEU A 1 214 ? 4.787 8.468 -1.497 1.00 92.31 214 LEU A O 1
ATOM 1767 N N . ASP A 1 215 ? 4.995 7.721 -3.623 1.00 89.81 215 ASP A N 1
ATOM 1768 C CA . ASP A 1 215 ? 5.961 8.714 -4.120 1.00 89.81 215 ASP A CA 1
ATOM 1769 C C . ASP A 1 215 ? 7.276 8.763 -3.303 1.00 89.81 215 ASP A C 1
ATOM 1771 O O . ASP A 1 215 ? 7.827 9.831 -3.031 1.00 89.81 215 ASP A O 1
ATOM 1775 N N . ARG A 1 216 ? 7.808 7.583 -2.938 1.00 91.06 216 ARG A N 1
ATOM 1776 C CA . ARG A 1 216 ? 9.126 7.385 -2.293 1.00 91.06 216 ARG A CA 1
ATOM 1777 C C . ARG A 1 216 ? 9.280 8.058 -0.929 1.00 91.06 216 ARG A C 1
ATOM 1779 O O . ARG A 1 216 ? 10.336 8.600 -0.591 1.00 91.06 216 ARG A O 1
ATOM 1786 N N . GLN A 1 217 ? 8.248 7.991 -0.093 1.00 91.56 217 GLN A N 1
ATOM 1787 C CA . GLN A 1 217 ? 8.339 8.475 1.284 1.00 91.56 217 GLN A CA 1
ATOM 1788 C C . GLN A 1 217 ? 9.175 7.517 2.160 1.00 91.56 217 GLN A C 1
ATOM 1790 O O . GLN A 1 217 ? 8.670 6.605 2.822 1.00 91.56 217 GLN A O 1
ATOM 1795 N N . TYR A 1 218 ? 10.490 7.748 2.186 1.00 91.50 218 TYR A N 1
ATOM 1796 C CA . TYR A 1 218 ? 11.464 6.875 2.852 1.00 91.50 218 TYR A CA 1
ATOM 1797 C C . TYR A 1 218 ? 11.302 6.750 4.364 1.00 91.50 218 TYR A C 1
ATOM 1799 O O . TYR A 1 218 ? 11.752 5.756 4.935 1.00 91.50 218 TYR A O 1
ATOM 1807 N N . LEU A 1 219 ? 10.649 7.712 5.020 1.00 91.06 219 LEU A N 1
ATOM 1808 C CA . LEU A 1 219 ? 10.348 7.606 6.448 1.00 91.06 219 LEU A CA 1
ATOM 1809 C C . LEU A 1 219 ? 9.478 6.375 6.743 1.00 91.06 219 LEU A C 1
ATOM 1811 O O . LEU A 1 219 ? 9.793 5.613 7.655 1.00 91.06 219 LEU A O 1
ATOM 1815 N N . ALA A 1 220 ? 8.434 6.150 5.939 1.00 92.06 220 ALA A N 1
ATOM 1816 C CA . ALA A 1 220 ? 7.589 4.964 6.048 1.00 92.06 220 ALA A CA 1
ATOM 1817 C C . ALA A 1 220 ? 8.310 3.717 5.537 1.00 92.06 220 ALA A C 1
ATOM 1819 O O . ALA A 1 220 ? 8.350 2.707 6.235 1.00 92.06 220 ALA A O 1
ATOM 1820 N N . ILE A 1 221 ? 8.914 3.796 4.344 1.00 93.69 221 ILE A N 1
ATOM 1821 C CA . ILE A 1 221 ? 9.539 2.639 3.685 1.00 93.69 221 ILE A CA 1
ATOM 1822 C C . ILE A 1 221 ? 10.619 2.021 4.577 1.00 93.69 221 ILE A C 1
ATOM 1824 O O . ILE A 1 221 ? 10.632 0.810 4.774 1.00 93.69 221 ILE A O 1
ATOM 1828 N N . ASN A 1 222 ? 11.506 2.825 5.165 1.00 92.81 222 ASN A N 1
ATOM 1829 C CA . ASN A 1 222 ? 12.604 2.301 5.981 1.00 92.81 222 ASN A CA 1
ATOM 1830 C C . ASN A 1 222 ? 12.119 1.664 7.290 1.00 92.81 222 ASN A C 1
ATOM 1832 O O . ASN A 1 222 ? 12.721 0.701 7.756 1.00 92.81 222 ASN A O 1
ATOM 1836 N N . SER A 1 223 ? 11.031 2.176 7.866 1.00 91.06 223 SER A N 1
ATOM 1837 C CA . SER A 1 223 ? 10.435 1.605 9.075 1.00 91.06 223 SER A CA 1
ATOM 1838 C C . SER A 1 223 ? 9.695 0.298 8.762 1.00 91.06 223 SER A C 1
ATOM 1840 O O . SER A 1 223 ? 9.964 -0.732 9.379 1.00 91.06 223 SER A O 1
ATOM 1842 N N . LEU A 1 224 ? 8.828 0.309 7.746 1.00 93.06 224 LEU A N 1
ATOM 1843 C CA . LEU A 1 224 ? 7.921 -0.796 7.429 1.00 93.06 224 LEU A CA 1
ATOM 1844 C C . LEU A 1 224 ? 8.583 -1.946 6.658 1.00 93.06 224 LEU A C 1
ATOM 1846 O O . LEU A 1 224 ? 8.250 -3.103 6.905 1.00 93.06 224 LEU A O 1
ATOM 1850 N N . SER A 1 225 ? 9.547 -1.665 5.773 1.00 92.25 225 SER A N 1
ATOM 1851 C CA . SER A 1 225 ? 10.206 -2.705 4.955 1.00 92.25 225 SER A CA 1
ATOM 1852 C C . SER A 1 225 ? 10.985 -3.734 5.778 1.00 92.25 225 SER A C 1
ATOM 1854 O O . SER A 1 225 ? 11.242 -4.832 5.292 1.00 92.25 225 SER A O 1
ATOM 1856 N N . SER A 1 226 ? 11.339 -3.394 7.022 1.00 89.19 226 SER A N 1
ATOM 1857 C CA . SER A 1 226 ? 11.965 -4.323 7.968 1.00 89.19 226 SER A CA 1
ATOM 1858 C C . SER A 1 226 ? 10.995 -5.390 8.489 1.00 89.19 226 SER A C 1
ATOM 1860 O O . SER A 1 226 ? 11.409 -6.517 8.743 1.00 89.19 226 SER A O 1
ATOM 1862 N N . GLN A 1 227 ? 9.712 -5.043 8.628 1.00 89.88 227 GLN A N 1
ATOM 1863 C CA . GLN A 1 227 ? 8.666 -5.929 9.144 1.00 89.88 227 GLN A CA 1
ATOM 1864 C C . GLN A 1 227 ? 7.962 -6.682 8.008 1.00 89.88 227 GLN A C 1
ATOM 1866 O O . GLN A 1 227 ? 7.624 -7.852 8.147 1.00 89.88 227 GLN A O 1
ATOM 1871 N N . LEU A 1 228 ? 7.758 -6.011 6.871 1.00 94.00 228 LEU A N 1
ATOM 1872 C CA . LEU A 1 228 ? 7.035 -6.528 5.711 1.00 94.00 228 LEU A CA 1
ATOM 1873 C C . LEU A 1 228 ? 8.013 -6.753 4.554 1.00 94.00 228 LEU A C 1
ATOM 1875 O O . LEU A 1 228 ? 8.177 -5.899 3.680 1.00 94.00 228 LEU A O 1
ATOM 1879 N N . SER A 1 229 ? 8.693 -7.900 4.570 1.00 93.88 229 SER A N 1
ATOM 1880 C CA . SER A 1 229 ? 9.654 -8.291 3.533 1.00 93.88 229 SER A CA 1
ATOM 1881 C C . SER A 1 229 ? 8.969 -8.644 2.204 1.00 93.88 229 SER A C 1
ATOM 1883 O O . SER A 1 229 ? 7.775 -8.945 2.163 1.00 93.88 229 SER A O 1
ATOM 1885 N N . ILE A 1 230 ? 9.738 -8.641 1.106 1.00 92.75 230 ILE A N 1
ATOM 1886 C CA . ILE A 1 230 ? 9.254 -9.049 -0.227 1.00 92.75 230 ILE A CA 1
ATOM 1887 C C . ILE A 1 230 ? 8.682 -10.471 -0.180 1.00 92.75 230 ILE A C 1
ATOM 1889 O O . ILE A 1 230 ? 7.599 -10.709 -0.704 1.00 92.75 230 ILE A O 1
ATOM 1893 N N . ASP A 1 231 ? 9.383 -11.393 0.484 1.00 92.12 231 ASP A N 1
ATOM 1894 C CA . ASP A 1 231 ? 8.968 -12.793 0.607 1.00 92.12 231 ASP A CA 1
ATOM 1895 C C . ASP A 1 231 ? 7.623 -12.935 1.337 1.00 92.12 231 ASP A C 1
ATOM 1897 O O . ASP A 1 231 ? 6.707 -13.579 0.830 1.00 92.12 231 ASP A O 1
ATOM 1901 N N . LEU A 1 232 ? 7.453 -12.242 2.469 1.00 93.94 232 LEU A N 1
ATOM 1902 C CA . LEU A 1 232 ? 6.205 -12.255 3.233 1.00 93.94 232 LEU A CA 1
ATOM 1903 C C . LEU A 1 232 ? 5.032 -11.730 2.400 1.00 93.94 232 LEU A C 1
ATOM 1905 O O . LEU A 1 232 ? 3.980 -12.365 2.332 1.00 93.94 232 LEU A O 1
ATOM 1909 N N . ILE A 1 233 ? 5.213 -10.578 1.746 1.00 95.44 233 ILE A N 1
ATOM 1910 C CA . ILE A 1 233 ? 4.164 -9.974 0.919 1.00 95.44 233 ILE A CA 1
ATOM 1911 C C . ILE A 1 233 ? 3.822 -10.894 -0.258 1.00 95.44 233 ILE A C 1
ATOM 1913 O O . ILE A 1 233 ? 2.644 -11.086 -0.554 1.00 95.44 233 ILE A O 1
ATOM 1917 N N . LEU A 1 234 ? 4.825 -11.497 -0.905 1.00 93.81 234 LEU A N 1
ATOM 1918 C CA . LEU A 1 234 ? 4.614 -12.386 -2.043 1.00 93.81 234 LEU A CA 1
ATOM 1919 C C . LEU A 1 234 ? 3.832 -13.648 -1.657 1.00 93.81 234 LEU A C 1
ATOM 1921 O O . LEU A 1 234 ? 2.941 -14.048 -2.407 1.00 93.81 234 LEU A O 1
ATOM 1925 N N . ARG A 1 235 ? 4.102 -14.241 -0.486 1.00 92.62 235 ARG A N 1
ATOM 1926 C CA . ARG A 1 235 ? 3.312 -15.371 0.034 1.00 92.62 235 ARG A CA 1
ATOM 1927 C C . ARG A 1 235 ? 1.848 -14.987 0.206 1.00 92.62 235 ARG A C 1
ATOM 1929 O O . ARG A 1 235 ? 0.979 -15.683 -0.304 1.00 92.62 235 ARG A O 1
ATOM 1936 N N . CYS A 1 236 ? 1.573 -13.834 0.817 1.00 94.06 236 CYS A N 1
ATOM 1937 C CA . CYS A 1 236 ? 0.206 -13.335 0.966 1.00 94.06 236 CYS A CA 1
ATOM 1938 C C . CYS A 1 236 ? -0.463 -13.001 -0.380 1.00 94.06 236 CYS A C 1
ATOM 1940 O O . CYS A 1 236 ? -1.660 -13.202 -0.544 1.00 94.06 236 CYS A O 1
ATOM 1942 N N . MET A 1 237 ? 0.280 -12.491 -1.365 1.00 93.75 237 MET A N 1
ATOM 1943 C CA . MET A 1 237 ? -0.256 -12.234 -2.709 1.00 93.75 237 MET A CA 1
ATOM 1944 C C . MET A 1 237 ? -0.595 -13.529 -3.459 1.00 93.75 237 MET A C 1
ATOM 1946 O O . MET A 1 237 ? -1.575 -13.571 -4.210 1.00 93.75 237 MET A O 1
ATOM 1950 N N . SER A 1 238 ? 0.209 -14.573 -3.256 1.00 92.19 238 SER A N 1
ATOM 1951 C CA . SER A 1 238 ? 0.102 -15.860 -3.956 1.00 92.19 238 SER A CA 1
ATOM 1952 C C . SER A 1 238 ? -0.921 -16.805 -3.330 1.00 92.19 238 SER A C 1
ATOM 1954 O O . SER A 1 238 ? -1.398 -17.710 -4.003 1.00 92.19 238 SER A O 1
ATOM 1956 N N . ASP A 1 239 ? -1.289 -16.583 -2.071 1.00 92.38 239 ASP A N 1
ATOM 1957 C CA . ASP A 1 239 ? -2.212 -17.443 -1.343 1.00 92.38 239 ASP A CA 1
ATOM 1958 C C . ASP A 1 239 ? -3.668 -17.278 -1.807 1.00 92.38 239 ASP A C 1
ATOM 1960 O O . ASP A 1 239 ? -4.302 -16.244 -1.585 1.00 92.38 239 ASP A O 1
ATOM 1964 N N . ASP A 1 240 ? -4.215 -18.321 -2.430 1.00 90.56 240 ASP A N 1
ATOM 1965 C CA . ASP A 1 240 ? -5.592 -18.345 -2.928 1.00 90.56 240 ASP A CA 1
ATOM 1966 C C . ASP A 1 240 ? -6.653 -18.509 -1.825 1.00 90.56 240 ASP A C 1
ATOM 1968 O O . ASP A 1 240 ? -7.836 -18.295 -2.091 1.00 90.56 240 ASP A O 1
ATOM 1972 N N . VAL A 1 241 ? -6.256 -18.836 -0.587 1.00 92.50 241 VAL A N 1
ATOM 1973 C CA . VAL A 1 241 ? -7.173 -18.884 0.569 1.00 92.50 241 VAL A CA 1
ATOM 1974 C C . VAL A 1 241 ? -7.577 -17.471 1.005 1.00 92.50 241 VAL A C 1
ATOM 1976 O O . VAL A 1 241 ? -8.683 -17.255 1.510 1.00 92.50 241 VAL A O 1
ATOM 1979 N N . LEU A 1 242 ? -6.694 -16.490 0.800 1.00 93.56 242 LEU A N 1
ATOM 1980 C CA . LEU A 1 242 ? -6.923 -15.112 1.218 1.00 93.56 242 LEU A CA 1
ATOM 1981 C C . LEU A 1 242 ? -7.936 -14.399 0.305 1.00 93.56 242 LEU A C 1
ATOM 1983 O O . LEU A 1 242 ? -7.908 -14.579 -0.916 1.00 93.56 242 LEU A O 1
ATOM 1987 N N . PRO A 1 243 ? -8.793 -13.515 0.858 1.00 93.06 243 PRO A N 1
ATOM 1988 C CA . PRO A 1 243 ? -9.732 -12.735 0.057 1.00 93.06 243 PRO A CA 1
ATOM 1989 C C . PRO A 1 243 ? -9.030 -11.883 -1.008 1.00 93.06 243 PRO A C 1
ATOM 1991 O O . PRO A 1 243 ? -7.981 -11.284 -0.748 1.00 93.06 243 PRO A O 1
ATOM 1994 N N . TRP A 1 244 ? -9.652 -11.750 -2.183 1.00 92.50 244 TRP A N 1
ATOM 1995 C CA . TRP A 1 244 ? -9.120 -10.965 -3.305 1.00 92.50 244 TRP A CA 1
ATOM 1996 C C . TRP A 1 244 ? -8.767 -9.526 -2.913 1.00 92.50 244 TRP A C 1
ATOM 1998 O O . TRP A 1 244 ? -7.706 -9.027 -3.284 1.00 92.50 244 TRP A O 1
ATOM 2008 N N . ASP A 1 245 ? -9.622 -8.880 -2.115 1.00 92.94 245 ASP A N 1
ATOM 2009 C CA . ASP A 1 245 ? -9.420 -7.511 -1.630 1.00 92.94 245 ASP A CA 1
ATOM 2010 C C . ASP A 1 245 ? -8.164 -7.380 -0.747 1.00 92.94 245 ASP A C 1
ATOM 2012 O O . ASP A 1 245 ? -7.456 -6.374 -0.815 1.00 92.94 245 ASP A O 1
ATOM 2016 N N . LEU A 1 246 ? -7.854 -8.397 0.064 1.00 94.94 246 LEU A N 1
ATOM 2017 C CA . LEU A 1 246 ? -6.664 -8.401 0.916 1.00 94.94 246 LEU A CA 1
ATOM 2018 C C . LEU A 1 246 ? -5.395 -8.623 0.086 1.00 94.94 246 LEU A C 1
ATOM 2020 O O . LEU A 1 246 ? -4.405 -7.913 0.262 1.00 94.94 246 LEU A O 1
ATOM 2024 N N . ARG A 1 247 ? -5.444 -9.555 -0.872 1.00 95.62 247 ARG A N 1
ATOM 2025 C CA . ARG A 1 247 ? -4.356 -9.780 -1.838 1.00 95.62 247 ARG A CA 1
ATOM 2026 C C . ARG A 1 247 ? -4.075 -8.522 -2.661 1.00 95.62 247 ARG A C 1
ATOM 2028 O O . ARG A 1 247 ? -2.915 -8.200 -2.911 1.00 95.62 247 ARG A O 1
ATOM 2035 N N . ALA A 1 248 ? -5.118 -7.778 -3.033 1.00 95.38 248 ALA A N 1
ATOM 2036 C CA . ALA A 1 248 ? -5.001 -6.515 -3.758 1.00 95.38 248 ALA A CA 1
ATOM 2037 C C . ALA A 1 248 ? -4.271 -5.453 -2.918 1.00 95.38 248 ALA A C 1
ATOM 2039 O O . ALA A 1 248 ? -3.371 -4.782 -3.425 1.00 95.38 248 ALA A O 1
ATOM 2040 N N . ALA A 1 249 ? -4.584 -5.359 -1.620 1.00 95.94 249 ALA A N 1
ATOM 2041 C CA . ALA A 1 249 ? -3.875 -4.472 -0.698 1.00 95.94 249 ALA A CA 1
ATOM 2042 C C . ALA A 1 249 ? -2.381 -4.832 -0.582 1.00 95.94 249 ALA A C 1
ATOM 2044 O O . ALA A 1 249 ? -1.530 -3.944 -0.624 1.00 95.94 249 ALA A O 1
ATOM 2045 N N . PHE A 1 250 ? -2.034 -6.124 -0.526 1.00 96.75 250 PHE A N 1
ATOM 2046 C CA . PHE A 1 250 ? -0.634 -6.566 -0.559 1.00 96.75 250 PHE A CA 1
ATOM 2047 C C . PHE A 1 250 ? 0.071 -6.245 -1.888 1.00 96.75 250 PHE A C 1
ATOM 2049 O O . PHE A 1 250 ? 1.228 -5.829 -1.867 1.00 96.75 250 PHE A O 1
ATOM 2056 N N . CYS A 1 251 ? -0.614 -6.363 -3.032 1.00 96.12 251 CYS A N 1
ATOM 2057 C CA . CYS A 1 251 ? -0.063 -5.964 -4.336 1.00 96.12 251 CYS A CA 1
ATOM 2058 C C . CYS A 1 251 ? 0.273 -4.469 -4.374 1.00 96.12 251 CYS A C 1
ATOM 2060 O O . CYS A 1 251 ? 1.358 -4.080 -4.813 1.00 96.12 251 CYS A O 1
ATOM 2062 N N . ARG A 1 252 ? -0.638 -3.629 -3.870 1.00 95.50 252 ARG A N 1
ATOM 2063 C CA . ARG A 1 252 ? -0.429 -2.181 -3.774 1.00 95.50 252 ARG A CA 1
ATOM 2064 C C . ARG A 1 252 ? 0.734 -1.839 -2.838 1.00 95.50 252 ARG A C 1
ATOM 2066 O O . ARG A 1 252 ? 1.551 -0.973 -3.153 1.00 95.50 252 ARG A O 1
ATOM 2073 N N . LEU A 1 253 ? 0.850 -2.560 -1.724 1.00 96.06 253 LEU A N 1
ATOM 2074 C CA . LEU A 1 253 ? 1.955 -2.401 -0.784 1.00 96.06 253 LEU A CA 1
ATOM 2075 C C . LEU A 1 253 ? 3.299 -2.793 -1.412 1.00 96.06 253 LEU A C 1
ATOM 2077 O O . LEU A 1 253 ? 4.264 -2.040 -1.293 1.00 96.06 253 LEU A O 1
ATOM 2081 N N . MET A 1 254 ? 3.360 -3.933 -2.115 1.00 95.81 254 MET A N 1
ATOM 2082 C CA . MET A 1 254 ? 4.552 -4.382 -2.847 1.00 95.81 254 MET A CA 1
ATOM 2083 C C . MET A 1 254 ? 5.040 -3.295 -3.808 1.00 95.81 254 MET A C 1
ATOM 2085 O O . MET A 1 254 ? 6.231 -2.975 -3.840 1.00 95.81 254 MET A O 1
ATOM 2089 N N . LEU A 1 255 ? 4.103 -2.698 -4.552 1.00 94.75 255 LEU A N 1
ATOM 2090 C CA . LEU A 1 255 ? 4.396 -1.641 -5.506 1.00 94.75 255 LEU A CA 1
ATOM 2091 C C . LEU A 1 255 ? 5.055 -0.427 -4.834 1.00 94.75 255 LEU A C 1
ATOM 2093 O O . LEU A 1 255 ? 6.146 -0.029 -5.233 1.00 94.75 255 LEU A O 1
ATOM 2097 N N . HIS A 1 256 ? 4.411 0.161 -3.826 1.00 93.75 256 HIS A N 1
ATOM 2098 C CA . HIS A 1 256 ? 4.863 1.436 -3.255 1.00 93.75 256 HIS A CA 1
ATOM 2099 C C . HIS A 1 256 ? 5.985 1.302 -2.221 1.00 93.75 256 HIS A C 1
ATOM 2101 O O . HIS A 1 256 ? 6.689 2.273 -1.964 1.00 93.75 256 HIS A O 1
ATOM 2107 N N . MET A 1 257 ? 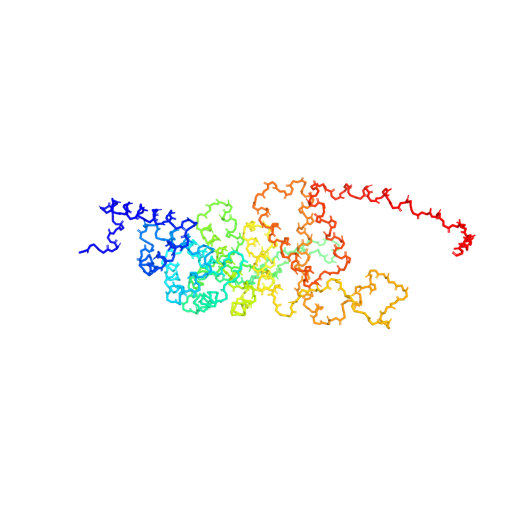6.160 0.128 -1.611 1.00 94.06 257 MET A N 1
ATOM 2108 C CA . MET A 1 257 ? 7.192 -0.084 -0.593 1.00 94.06 257 MET A CA 1
ATOM 2109 C C . MET A 1 257 ? 8.494 -0.647 -1.165 1.00 94.06 257 MET A C 1
ATOM 2111 O O . MET A 1 257 ? 9.575 -0.244 -0.730 1.00 94.06 257 MET A O 1
ATOM 2115 N N . HIS A 1 258 ? 8.401 -1.595 -2.104 1.00 93.38 258 HIS A N 1
ATOM 2116 C CA . HIS A 1 258 ? 9.564 -2.349 -2.583 1.00 93.38 258 HIS A CA 1
ATOM 2117 C C . HIS A 1 258 ? 9.913 -2.060 -4.040 1.00 93.38 258 HIS A C 1
ATOM 2119 O O . HIS A 1 258 ? 11.099 -1.960 -4.343 1.00 93.38 258 HIS A O 1
ATOM 2125 N N . VAL A 1 259 ? 8.921 -1.922 -4.929 1.00 91.75 259 VAL A N 1
ATOM 2126 C CA . VAL A 1 259 ? 9.167 -1.733 -6.372 1.00 91.75 259 VAL A CA 1
ATOM 2127 C C . VAL A 1 259 ? 9.492 -0.281 -6.727 1.00 91.75 259 VAL A C 1
ATOM 2129 O O . VAL A 1 259 ? 10.433 -0.046 -7.482 1.00 91.75 259 VAL A O 1
ATOM 2132 N N . ASP A 1 260 ? 8.748 0.695 -6.201 1.00 90.50 260 ASP A N 1
ATOM 2133 C CA . ASP A 1 260 ? 9.053 2.125 -6.366 1.00 90.50 260 ASP A CA 1
ATOM 2134 C C . ASP A 1 260 ? 10.025 2.611 -5.284 1.00 90.50 260 ASP A C 1
ATOM 2136 O O . ASP A 1 260 ? 9.664 3.317 -4.342 1.00 90.50 260 ASP A O 1
ATOM 2140 N N . ARG A 1 261 ? 11.284 2.190 -5.413 1.00 88.31 261 ARG A N 1
ATOM 2141 C CA . ARG A 1 261 ? 12.376 2.543 -4.504 1.00 88.31 261 ARG A CA 1
ATOM 2142 C C . ARG A 1 261 ? 13.596 3.008 -5.306 1.00 88.31 261 ARG A C 1
ATOM 2144 O O . ARG A 1 261 ? 13.746 2.705 -6.483 1.00 88.31 261 ARG A O 1
ATOM 2151 N N . ASP A 1 262 ? 14.506 3.766 -4.704 1.00 83.06 262 ASP A N 1
ATOM 2152 C CA . ASP A 1 262 ? 15.814 3.999 -5.326 1.00 83.06 262 ASP A CA 1
ATOM 2153 C C . ASP A 1 262 ? 16.632 2.690 -5.286 1.00 83.06 262 ASP A C 1
ATOM 2155 O O . ASP A 1 262 ? 16.604 1.981 -4.271 1.00 83.06 262 ASP A O 1
ATOM 2159 N N . PRO A 1 263 ? 17.381 2.336 -6.351 1.00 83.38 263 PRO A N 1
ATOM 2160 C CA . PRO A 1 263 ? 17.722 3.140 -7.532 1.00 83.38 263 PRO A CA 1
ATOM 2161 C C . PRO A 1 263 ? 16.819 2.907 -8.767 1.00 83.38 263 PRO A C 1
ATOM 2163 O O . PRO A 1 263 ? 17.265 3.130 -9.892 1.00 83.38 263 PRO A O 1
ATOM 2166 N N . GLN A 1 264 ? 15.592 2.392 -8.618 1.00 84.31 264 GLN A N 1
ATOM 2167 C CA . GLN A 1 264 ? 14.725 2.126 -9.770 1.00 84.31 264 GLN A CA 1
ATOM 2168 C C . GLN A 1 264 ? 14.260 3.436 -10.428 1.00 84.31 264 GLN A C 1
ATOM 2170 O O . GLN A 1 264 ? 13.720 4.335 -9.784 1.00 84.31 264 GLN A O 1
ATOM 2175 N N . GLU A 1 265 ? 14.437 3.539 -11.743 1.00 84.94 265 GLU A N 1
ATOM 2176 C CA . GLU A 1 265 ? 14.018 4.691 -12.541 1.00 84.94 265 GLU A CA 1
ATOM 2177 C C . GLU A 1 265 ? 13.387 4.230 -13.851 1.00 84.94 265 GLU A C 1
ATOM 2179 O O . GLU A 1 265 ? 13.693 3.151 -14.368 1.00 84.94 265 GLU A O 1
ATOM 2184 N N . ASN A 1 266 ? 12.518 5.074 -14.410 1.00 86.62 266 ASN A N 1
ATOM 2185 C CA . ASN A 1 266 ? 11.884 4.798 -15.692 1.00 86.62 266 ASN A CA 1
ATOM 2186 C C . ASN A 1 266 ? 12.942 4.669 -16.792 1.00 86.62 266 ASN A C 1
ATOM 2188 O O . ASN A 1 266 ? 13.714 5.592 -17.063 1.00 86.62 266 ASN A O 1
ATOM 2192 N N . VAL A 1 267 ? 12.943 3.527 -17.470 1.00 84.88 267 VAL A N 1
ATOM 2193 C CA . VAL A 1 267 ? 13.820 3.283 -18.608 1.00 84.88 267 VAL A CA 1
ATOM 2194 C C . VAL A 1 267 ? 13.342 4.111 -19.794 1.00 84.88 267 VAL A C 1
ATOM 2196 O O . VAL A 1 267 ? 12.158 4.141 -20.127 1.00 84.88 267 VAL A O 1
ATOM 2199 N N . THR A 1 268 ? 14.280 4.772 -20.472 1.00 83.31 268 THR A N 1
ATOM 2200 C CA . THR A 1 268 ? 13.998 5.442 -21.742 1.00 83.31 268 THR A CA 1
ATOM 2201 C C . THR A 1 268 ? 13.861 4.387 -22.845 1.00 83.31 268 THR A C 1
ATOM 2203 O O . THR A 1 268 ? 14.847 3.730 -23.185 1.00 83.31 268 THR A O 1
ATOM 2206 N N . PRO A 1 269 ? 12.662 4.196 -23.429 1.00 83.06 269 PRO A N 1
ATOM 2207 C CA . PRO A 1 269 ? 12.435 3.103 -24.375 1.00 83.06 269 PRO A CA 1
ATOM 2208 C C . PRO A 1 269 ? 13.198 3.308 -25.689 1.00 83.06 269 PRO A C 1
ATOM 2210 O O . PRO A 1 269 ? 13.626 2.348 -26.325 1.00 83.06 269 PRO A O 1
ATOM 2213 N N . VAL A 1 270 ? 13.404 4.565 -26.095 1.00 86.38 270 VAL A N 1
ATOM 2214 C CA . VAL A 1 270 ? 14.090 4.921 -27.339 1.00 86.38 270 VAL A CA 1
ATOM 2215 C C . VAL A 1 270 ? 15.359 5.702 -27.020 1.00 86.38 270 VAL A C 1
ATOM 2217 O O . VAL A 1 270 ? 15.313 6.861 -26.611 1.00 86.38 270 VAL A O 1
ATOM 2220 N N . LYS A 1 271 ? 16.513 5.069 -27.251 1.00 83.06 271 LYS A N 1
ATOM 2221 C CA . LYS A 1 271 ? 17.825 5.727 -27.204 1.00 83.06 271 LYS A CA 1
ATOM 2222 C C . LYS A 1 271 ? 18.127 6.382 -28.553 1.00 83.06 271 LYS A C 1
ATOM 2224 O O . LYS A 1 271 ? 18.456 5.684 -29.515 1.00 83.06 271 LYS A O 1
ATOM 2229 N N . TYR A 1 272 ? 18.023 7.710 -28.603 1.00 87.50 272 TYR A N 1
ATOM 2230 C CA . TYR A 1 272 ? 18.321 8.516 -29.797 1.00 87.50 272 TYR A CA 1
ATOM 2231 C C . TYR A 1 272 ? 19.822 8.657 -30.073 1.00 87.50 272 TYR A C 1
ATOM 2233 O O . TYR A 1 272 ? 20.229 8.757 -31.226 1.00 87.50 272 TYR A O 1
ATOM 2241 N N . ALA A 1 273 ? 20.647 8.647 -29.027 1.00 89.12 273 ALA A N 1
ATOM 2242 C CA . ALA A 1 273 ? 22.098 8.696 -29.145 1.00 89.12 273 ALA A CA 1
ATOM 2243 C C . ALA A 1 273 ? 22.679 7.280 -29.056 1.00 89.12 273 ALA A C 1
ATOM 2245 O O . ALA A 1 273 ? 22.351 6.528 -28.136 1.00 89.12 273 ALA A O 1
ATOM 2246 N N . ARG A 1 274 ? 23.537 6.921 -30.015 1.00 85.81 274 ARG A N 1
ATOM 2247 C CA . ARG A 1 274 ? 24.270 5.649 -30.050 1.00 85.81 274 ARG A CA 1
ATOM 2248 C C . ARG A 1 274 ? 25.695 5.896 -30.521 1.00 85.81 274 ARG A C 1
ATOM 2250 O O . ARG A 1 274 ? 25.912 6.728 -31.402 1.00 85.81 274 ARG A O 1
ATOM 2257 N N . LEU A 1 275 ? 26.654 5.165 -29.964 1.00 88.75 275 LEU A N 1
ATOM 2258 C CA . LEU A 1 275 ? 28.018 5.169 -30.478 1.00 88.75 275 LEU A CA 1
ATOM 2259 C C . LEU A 1 275 ? 28.094 4.291 -31.727 1.00 88.75 275 LEU A C 1
ATOM 2261 O O . LEU A 1 275 ? 27.625 3.156 -31.724 1.00 88.75 275 LEU A O 1
ATOM 2265 N N . TRP A 1 276 ? 28.722 4.801 -32.787 1.00 89.12 276 TRP A N 1
ATOM 2266 C CA . TRP A 1 276 ? 28.896 4.055 -34.039 1.00 89.12 276 TRP A CA 1
ATOM 2267 C C . TRP A 1 276 ? 29.621 2.717 -33.826 1.00 89.12 276 TRP A C 1
ATOM 2269 O O . TRP A 1 276 ? 29.268 1.715 -34.438 1.00 89.12 276 TRP A O 1
ATOM 2279 N N . SER A 1 277 ? 30.590 2.683 -32.907 1.00 87.12 277 SER A N 1
ATOM 2280 C CA . SER A 1 277 ? 31.352 1.481 -32.547 1.00 87.12 277 SER A CA 1
ATOM 2281 C C . SER A 1 277 ? 30.535 0.396 -31.840 1.00 87.12 277 SER A C 1
ATOM 2283 O O . SER A 1 277 ? 30.991 -0.739 -31.762 1.00 87.12 277 SER A O 1
ATOM 2285 N N . GLU A 1 278 ? 29.361 0.727 -31.298 1.00 83.56 278 GLU A N 1
ATOM 2286 C CA . GLU A 1 278 ? 28.507 -0.203 -30.546 1.00 83.56 278 GLU A CA 1
ATOM 2287 C C . GLU A 1 278 ? 27.421 -0.849 -31.414 1.00 83.56 278 GLU A C 1
ATOM 2289 O O . GLU A 1 278 ? 26.671 -1.693 -30.927 1.00 83.56 278 GLU A O 1
ATOM 2294 N N . ILE A 1 279 ? 27.306 -0.457 -32.688 1.00 85.38 279 ILE A N 1
ATOM 2295 C CA . ILE A 1 279 ? 26.279 -0.968 -33.598 1.00 85.38 279 ILE A CA 1
ATOM 2296 C C . ILE A 1 279 ? 26.814 -2.234 -34.289 1.00 85.38 279 ILE A C 1
ATOM 2298 O O . ILE A 1 279 ? 27.721 -2.129 -35.119 1.00 85.38 279 ILE A O 1
ATOM 2302 N N . PRO A 1 280 ? 26.277 -3.432 -33.985 1.00 85.06 280 PRO A N 1
ATOM 2303 C CA . PRO A 1 280 ? 26.693 -4.656 -34.656 1.00 85.06 280 PRO A CA 1
ATOM 2304 C C . PRO A 1 280 ? 26.141 -4.713 -36.089 1.00 85.06 280 PRO A C 1
ATOM 2306 O O . PRO A 1 280 ? 25.126 -4.095 -36.410 1.00 85.06 280 PRO A O 1
ATOM 2309 N N . SER A 1 281 ? 26.783 -5.499 -36.956 1.00 85.88 281 SER A N 1
ATOM 2310 C CA . SER A 1 281 ? 26.332 -5.715 -38.341 1.00 85.88 281 SER A CA 1
ATOM 2311 C C . SER A 1 281 ? 25.059 -6.564 -38.446 1.00 85.88 281 SER A C 1
ATOM 2313 O O . SER A 1 281 ? 24.337 -6.469 -39.436 1.00 85.88 281 SER A O 1
ATOM 2315 N N . HIS A 1 282 ? 24.773 -7.378 -37.429 1.00 85.44 282 HIS A N 1
ATOM 2316 C CA . HIS A 1 282 ? 23.560 -8.177 -37.294 1.00 85.44 282 HIS A CA 1
ATOM 2317 C C . HIS A 1 282 ? 23.119 -8.173 -35.826 1.00 85.44 282 HIS A C 1
ATOM 2319 O O . HIS A 1 282 ? 23.969 -8.187 -34.936 1.00 85.44 282 HIS A O 1
ATOM 2325 N N . ILE A 1 283 ? 21.811 -8.154 -35.563 1.00 84.88 283 ILE A N 1
ATOM 2326 C CA . ILE A 1 283 ? 21.269 -8.148 -34.199 1.00 84.88 283 ILE A CA 1
ATOM 2327 C C . ILE A 1 283 ? 20.121 -9.149 -34.075 1.00 84.88 283 ILE A C 1
ATOM 2329 O O . ILE A 1 283 ? 19.174 -9.119 -34.859 1.00 84.88 283 ILE A O 1
ATOM 2333 N N . SER A 1 284 ? 20.206 -10.050 -33.097 1.00 87.00 284 SER A N 1
ATOM 2334 C CA . SER A 1 284 ? 19.082 -10.880 -32.656 1.00 87.00 284 SER A CA 1
ATOM 2335 C C . SER A 1 284 ? 18.491 -10.355 -31.342 1.00 87.00 284 SER A C 1
ATOM 2337 O O . SER A 1 284 ? 19.084 -9.509 -30.671 1.00 87.00 284 SER A O 1
ATOM 2339 N N . ILE A 1 285 ? 17.322 -10.871 -30.942 1.00 82.94 285 ILE A N 1
ATOM 2340 C CA . ILE A 1 285 ? 16.687 -10.518 -29.658 1.00 82.94 285 ILE A CA 1
ATOM 2341 C C . ILE A 1 285 ? 17.615 -10.840 -28.477 1.00 82.94 285 ILE A C 1
ATOM 2343 O O . ILE A 1 285 ? 17.776 -10.018 -27.579 1.00 82.94 285 ILE A O 1
ATOM 2347 N N . LYS A 1 286 ? 18.284 -11.998 -28.517 1.00 80.38 286 LYS A N 1
ATOM 2348 C CA . LYS A 1 286 ? 19.224 -12.418 -27.468 1.00 80.38 286 LYS A CA 1
ATOM 2349 C C . LYS A 1 286 ? 20.439 -11.490 -27.394 1.00 80.38 286 LYS A C 1
ATOM 2351 O O . LYS A 1 286 ? 20.872 -11.127 -26.303 1.00 80.38 286 LYS A O 1
ATOM 2356 N N . ASP A 1 287 ? 20.943 -11.047 -28.548 1.00 79.38 287 ASP A N 1
ATOM 2357 C CA . ASP A 1 287 ? 22.066 -10.101 -28.613 1.00 79.38 287 ASP A CA 1
ATOM 2358 C C . ASP A 1 287 ? 21.672 -8.718 -28.064 1.00 79.38 287 ASP A C 1
ATOM 2360 O O . ASP A 1 287 ? 22.463 -8.051 -27.390 1.00 79.38 287 ASP A O 1
ATOM 2364 N N . TYR A 1 288 ? 20.429 -8.291 -28.315 1.00 80.69 288 TYR A N 1
ATOM 2365 C CA . TYR A 1 288 ? 19.882 -7.040 -27.791 1.00 80.69 288 TYR A CA 1
ATOM 2366 C C . TYR A 1 288 ? 19.775 -7.057 -26.259 1.00 80.69 288 TYR A C 1
ATOM 2368 O O . TYR A 1 288 ? 20.201 -6.104 -25.602 1.00 80.69 288 TYR A O 1
ATOM 2376 N N . GLU A 1 289 ? 19.274 -8.149 -25.680 1.00 76.88 289 GLU A N 1
ATOM 2377 C CA . GLU A 1 289 ? 19.161 -8.321 -24.226 1.00 76.88 289 GLU A CA 1
ATOM 2378 C C . GLU A 1 289 ? 20.529 -8.349 -23.538 1.00 76.88 289 GLU A C 1
ATOM 2380 O O . GLU A 1 289 ? 20.739 -7.621 -22.568 1.00 76.88 289 GLU A O 1
ATOM 2385 N N . ALA A 1 290 ? 21.495 -9.091 -24.089 1.00 74.06 290 ALA A N 1
ATOM 2386 C CA . ALA A 1 290 ? 22.864 -9.142 -23.568 1.00 74.06 290 ALA A CA 1
ATOM 2387 C C . ALA A 1 290 ? 23.574 -7.774 -23.608 1.00 74.06 290 ALA A C 1
ATOM 2389 O O . ALA A 1 290 ? 24.451 -7.481 -22.795 1.00 74.06 290 ALA A O 1
ATOM 2390 N N . THR A 1 291 ? 23.196 -6.908 -24.550 1.00 71.12 291 THR A N 1
ATOM 2391 C CA . THR A 1 291 ? 23.736 -5.544 -24.650 1.00 71.12 291 THR A CA 1
ATOM 2392 C C . THR A 1 291 ? 23.064 -4.588 -23.659 1.00 71.12 291 THR A C 1
ATOM 2394 O O . THR A 1 291 ? 23.699 -3.643 -23.190 1.00 71.12 291 THR A O 1
ATOM 2397 N N . CYS A 1 292 ? 21.797 -4.833 -23.316 1.00 65.19 292 CYS A N 1
ATOM 2398 C CA . CYS A 1 292 ? 21.016 -3.994 -22.406 1.00 65.19 292 CYS A CA 1
ATOM 2399 C C . CYS A 1 292 ? 21.207 -4.351 -20.921 1.00 65.19 292 CYS A C 1
ATOM 2401 O O . CYS A 1 292 ? 21.166 -3.449 -20.086 1.00 65.19 292 CYS A O 1
ATOM 2403 N N . ASN A 1 293 ? 21.474 -5.619 -20.593 1.00 61.59 293 ASN A N 1
ATOM 2404 C CA . ASN A 1 293 ? 21.692 -6.118 -19.225 1.00 61.59 293 ASN A CA 1
ATOM 2405 C C . ASN A 1 293 ? 23.158 -5.987 -18.758 1.00 61.59 293 ASN A C 1
ATOM 2407 O O . ASN A 1 293 ? 23.697 -6.874 -18.114 1.00 61.59 293 ASN A O 1
ATOM 2411 N N . ARG A 1 294 ? 23.858 -4.903 -19.109 1.00 64.00 294 ARG A N 1
ATOM 2412 C CA . ARG A 1 294 ? 25.263 -4.706 -18.685 1.00 64.00 294 ARG A CA 1
ATOM 2413 C C . ARG A 1 294 ? 25.417 -4.039 -17.316 1.00 64.00 294 ARG A C 1
ATOM 2415 O O . ARG A 1 294 ? 26.541 -3.752 -16.916 1.00 64.00 294 ARG A O 1
ATOM 2422 N N . ASP A 1 295 ? 24.313 -3.744 -16.635 1.00 68.69 295 ASP A N 1
ATOM 2423 C CA . ASP A 1 295 ? 24.322 -3.054 -15.347 1.00 68.69 295 ASP A CA 1
ATOM 2424 C C . ASP A 1 295 ? 24.189 -4.075 -14.201 1.00 68.69 295 ASP A C 1
ATOM 2426 O O . ASP A 1 295 ? 23.081 -4.556 -13.947 1.00 68.69 295 ASP A O 1
ATOM 2430 N N . PRO A 1 296 ? 25.290 -4.413 -13.500 1.00 70.56 296 PRO A N 1
ATOM 2431 C CA . PRO A 1 296 ? 25.279 -5.443 -12.462 1.00 70.56 296 PRO A CA 1
ATOM 2432 C C . PRO A 1 296 ? 24.341 -5.098 -11.298 1.00 70.56 296 PRO A C 1
ATOM 2434 O O . PRO A 1 296 ? 23.769 -5.995 -10.686 1.00 70.56 296 PRO A O 1
ATOM 2437 N N . VAL A 1 297 ? 24.111 -3.805 -11.027 1.00 71.12 297 VAL A N 1
ATOM 2438 C CA . VAL A 1 297 ? 23.183 -3.363 -9.975 1.00 71.12 297 VAL A CA 1
ATOM 2439 C C . VAL A 1 297 ? 21.743 -3.700 -10.357 1.00 71.12 297 VAL A C 1
ATOM 2441 O O . VAL A 1 297 ? 20.956 -4.124 -9.513 1.00 71.12 297 VAL A O 1
ATOM 2444 N N . LYS A 1 298 ? 21.382 -3.558 -11.637 1.00 72.69 298 LYS A N 1
ATOM 2445 C CA . LYS A 1 298 ? 20.040 -3.920 -12.113 1.00 72.69 298 LYS A CA 1
ATOM 2446 C C . LYS A 1 298 ? 19.815 -5.422 -12.086 1.00 72.69 298 LYS A C 1
ATOM 2448 O O . LYS A 1 298 ? 18.705 -5.839 -11.772 1.00 72.69 298 LYS A O 1
ATOM 2453 N N . ASP A 1 299 ? 20.840 -6.218 -12.363 1.00 77.38 299 ASP A N 1
ATOM 2454 C CA . ASP A 1 299 ? 20.726 -7.675 -12.338 1.00 77.38 299 ASP A CA 1
ATOM 2455 C C . ASP A 1 299 ? 20.510 -8.213 -10.915 1.00 77.38 299 ASP A C 1
ATOM 2457 O O . ASP A 1 299 ? 19.641 -9.061 -10.712 1.00 77.38 299 ASP A O 1
ATOM 2461 N N . GLU A 1 300 ? 21.196 -7.666 -9.906 1.00 80.81 300 GLU A N 1
ATOM 2462 C CA . GLU A 1 300 ? 20.946 -8.022 -8.499 1.00 80.81 300 GLU A CA 1
ATOM 2463 C C . GLU A 1 300 ? 19.517 -7.676 -8.058 1.00 80.81 300 GLU A C 1
ATOM 2465 O O . GLU A 1 300 ? 18.850 -8.464 -7.382 1.00 80.81 300 GLU A O 1
ATOM 2470 N N . VAL A 1 301 ? 19.015 -6.499 -8.443 1.00 80.38 301 VAL A N 1
ATOM 2471 C CA . VAL A 1 301 ? 17.639 -6.092 -8.124 1.00 80.38 301 VAL A CA 1
ATOM 2472 C C . VAL A 1 301 ? 16.637 -6.973 -8.879 1.00 80.38 301 VAL A C 1
ATOM 2474 O O . VAL A 1 301 ? 15.651 -7.403 -8.287 1.00 80.38 301 VAL A O 1
ATOM 2477 N N . LYS A 1 302 ? 16.892 -7.315 -10.148 1.00 81.94 302 LYS A N 1
ATOM 2478 C CA . LYS A 1 302 ? 16.050 -8.246 -10.917 1.00 81.94 302 LYS A CA 1
ATOM 2479 C C . LYS A 1 302 ? 15.942 -9.610 -10.245 1.00 81.94 302 LYS A C 1
ATOM 2481 O O . LYS A 1 302 ? 14.841 -10.143 -10.164 1.00 81.94 302 LYS A O 1
ATOM 2486 N N . GLN A 1 303 ? 17.042 -10.147 -9.716 1.00 85.19 303 GLN A N 1
ATOM 2487 C CA . GLN A 1 303 ? 17.019 -11.422 -8.993 1.00 85.19 303 GLN A CA 1
ATOM 2488 C C . GLN A 1 303 ? 16.126 -11.368 -7.749 1.00 85.19 303 GLN A C 1
ATOM 2490 O O . GLN A 1 303 ? 15.381 -12.312 -7.499 1.00 85.19 303 GLN A O 1
ATOM 2495 N N . LYS A 1 304 ? 16.124 -10.247 -7.014 1.00 87.06 304 LYS A N 1
ATOM 2496 C CA . LYS A 1 304 ? 15.250 -10.065 -5.839 1.00 87.06 304 LYS A CA 1
ATOM 2497 C C . LYS A 1 304 ? 13.759 -10.105 -6.180 1.00 87.06 304 LYS A C 1
ATOM 2499 O O . LYS A 1 304 ? 12.974 -10.557 -5.356 1.00 87.06 304 LYS A O 1
ATOM 2504 N N . PHE A 1 305 ? 13.377 -9.645 -7.371 1.00 89.69 305 PHE A N 1
ATOM 2505 C CA . PHE A 1 305 ? 11.984 -9.617 -7.832 1.00 89.69 305 PHE A CA 1
ATOM 2506 C C . PHE A 1 305 ? 11.643 -10.740 -8.819 1.00 89.69 305 PHE A C 1
ATOM 2508 O O . PHE A 1 305 ? 10.544 -10.744 -9.366 1.00 89.69 305 PHE A O 1
ATOM 2515 N N . ALA A 1 306 ? 12.537 -11.706 -9.051 1.00 90.19 306 ALA A N 1
ATOM 2516 C CA . ALA A 1 306 ? 12.311 -12.783 -10.016 1.00 90.19 306 ALA A CA 1
ATOM 2517 C C . ALA A 1 306 ? 11.042 -13.590 -9.697 1.00 90.19 306 ALA A C 1
ATOM 2519 O O . ALA A 1 306 ? 10.222 -13.843 -10.576 1.00 90.19 306 ALA A O 1
ATOM 2520 N N . THR A 1 307 ? 10.837 -13.911 -8.420 1.00 92.12 307 THR A N 1
ATOM 2521 C CA . THR A 1 307 ? 9.636 -14.604 -7.934 1.00 92.12 307 THR A CA 1
ATOM 2522 C C . THR A 1 307 ? 8.379 -13.740 -8.064 1.00 92.12 307 THR A C 1
ATOM 2524 O O . THR A 1 307 ? 7.311 -14.240 -8.404 1.00 92.12 307 THR A O 1
ATOM 2527 N N . THR A 1 308 ? 8.496 -12.422 -7.878 1.00 92.81 308 THR A N 1
ATOM 2528 C CA . THR A 1 308 ? 7.395 -11.474 -8.109 1.00 92.81 308 THR A CA 1
ATOM 2529 C C . THR A 1 308 ? 7.012 -11.398 -9.588 1.00 92.81 308 THR A C 1
ATOM 2531 O O . THR A 1 308 ? 5.826 -11.380 -9.908 1.00 92.81 308 THR A O 1
ATOM 2534 N N . LEU A 1 309 ? 7.992 -11.382 -10.498 1.00 91.81 309 LEU A N 1
ATOM 2535 C CA . LEU A 1 309 ? 7.752 -11.404 -11.945 1.00 91.81 309 LEU A CA 1
ATOM 2536 C C . LEU A 1 309 ? 7.040 -12.695 -12.360 1.00 91.81 309 LEU A C 1
ATOM 2538 O O . LEU A 1 309 ? 6.059 -12.630 -13.100 1.00 91.81 309 LEU A O 1
ATOM 2542 N N . GLN A 1 310 ? 7.492 -13.838 -11.836 1.00 92.56 310 GLN A N 1
ATOM 2543 C CA . GLN A 1 310 ? 6.861 -15.135 -12.065 1.00 92.56 310 GLN A CA 1
ATOM 2544 C C . GLN A 1 310 ? 5.402 -15.139 -11.593 1.00 92.56 310 GLN A C 1
ATOM 2546 O O . GLN A 1 310 ? 4.520 -15.493 -12.370 1.00 92.56 310 GLN A O 1
ATOM 2551 N N . PHE A 1 311 ? 5.130 -14.657 -10.375 1.00 93.75 311 PHE A N 1
ATOM 2552 C CA . PHE A 1 311 ? 3.764 -14.531 -9.858 1.00 93.75 311 PHE A CA 1
ATOM 2553 C C . PHE A 1 311 ? 2.861 -13.697 -10.782 1.00 93.75 311 PHE A C 1
ATOM 2555 O O . PHE A 1 311 ? 1.741 -14.104 -11.084 1.00 93.75 311 PHE A O 1
ATOM 2562 N N . VAL A 1 312 ? 3.338 -12.539 -11.259 1.00 93.50 312 VAL A N 1
ATOM 2563 C CA . VAL A 1 312 ? 2.563 -11.673 -12.167 1.00 93.50 312 VAL A CA 1
ATOM 2564 C C . VAL A 1 312 ? 2.249 -12.396 -13.480 1.00 93.50 312 VAL A C 1
ATOM 2566 O O . VAL A 1 312 ? 1.114 -12.337 -13.954 1.00 93.50 312 VAL A O 1
ATOM 2569 N N . GLU A 1 313 ? 3.226 -13.088 -14.070 1.00 90.75 313 GLU A N 1
ATOM 2570 C CA . GLU A 1 313 ? 3.027 -13.835 -15.317 1.00 90.75 313 GLU A CA 1
ATOM 2571 C C . GLU A 1 313 ? 2.063 -15.016 -15.147 1.00 90.75 313 GLU A C 1
ATOM 2573 O O . GLU A 1 313 ? 1.164 -15.200 -15.974 1.00 90.75 313 GLU A O 1
ATOM 2578 N N . GLU A 1 314 ? 2.206 -15.790 -14.071 1.00 91.50 314 GLU A N 1
ATOM 2579 C CA . GLU A 1 314 ? 1.325 -16.915 -13.746 1.00 91.50 314 GLU A CA 1
ATOM 2580 C C . GLU A 1 314 ? -0.106 -16.442 -13.482 1.00 91.50 314 GLU A C 1
ATOM 2582 O O . GLU A 1 314 ? -1.058 -16.999 -14.035 1.00 91.50 314 GLU A O 1
ATOM 2587 N N . TYR A 1 315 ? -0.272 -15.364 -12.709 1.00 91.31 315 TYR A N 1
ATOM 2588 C CA . TYR A 1 315 ? -1.579 -14.776 -12.437 1.00 91.31 315 TYR A CA 1
ATOM 2589 C C . TYR A 1 315 ? -2.274 -14.330 -13.728 1.00 91.31 315 TYR A C 1
ATOM 2591 O O . TYR A 1 315 ? -3.415 -14.721 -13.983 1.00 91.31 315 TYR A O 1
ATOM 2599 N N . LEU A 1 316 ? -1.592 -13.551 -14.577 1.00 89.56 316 LEU A N 1
ATOM 2600 C CA . LEU A 1 316 ? -2.169 -13.059 -15.834 1.00 89.56 316 LEU A CA 1
ATOM 2601 C C . LEU A 1 316 ? -2.499 -14.204 -16.801 1.00 89.56 316 LEU A C 1
ATOM 2603 O O . LEU A 1 316 ? -3.551 -14.181 -17.438 1.00 89.56 316 LEU A O 1
ATOM 2607 N N . SER A 1 317 ? -1.657 -15.237 -16.864 1.00 87.31 317 SER A N 1
ATOM 2608 C CA . SER A 1 317 ? -1.918 -16.431 -17.679 1.00 87.31 317 SER A CA 1
ATOM 2609 C C . SER A 1 317 ? -3.148 -17.200 -17.183 1.00 87.31 317 SER A C 1
ATOM 2611 O O . SER A 1 317 ? -3.994 -17.622 -17.974 1.00 87.31 317 SER A O 1
ATOM 2613 N N . ASN A 1 318 ? -3.314 -17.323 -15.864 1.00 86.62 318 ASN A N 1
ATOM 2614 C CA . ASN A 1 318 ? -4.494 -17.942 -15.261 1.00 86.62 318 ASN A CA 1
ATOM 2615 C C . ASN A 1 318 ? -5.778 -17.151 -15.545 1.00 86.62 318 ASN A C 1
ATOM 2617 O O . ASN A 1 318 ? -6.831 -17.752 -15.773 1.00 86.62 318 ASN A O 1
ATOM 2621 N N . VAL A 1 319 ? -5.698 -15.817 -15.583 1.00 84.31 319 VAL A N 1
ATOM 2622 C CA . VAL A 1 319 ? -6.825 -14.954 -15.966 1.00 84.31 319 VAL A CA 1
ATOM 2623 C C . VAL A 1 319 ? -7.222 -15.176 -17.430 1.00 84.31 319 VAL A C 1
ATOM 2625 O O . VAL A 1 319 ? -8.413 -15.281 -17.701 1.00 84.31 319 VAL A O 1
ATOM 2628 N N . VAL A 1 320 ? -6.267 -15.332 -18.359 1.00 79.75 320 VAL A N 1
ATOM 2629 C CA . VAL A 1 320 ? -6.556 -15.661 -19.776 1.00 79.75 320 VAL A CA 1
ATOM 2630 C C . VAL A 1 320 ? -7.263 -17.009 -19.918 1.00 79.75 320 VAL A C 1
ATOM 2632 O O . VAL A 1 320 ? -8.216 -17.141 -20.686 1.00 79.75 320 VAL A O 1
ATOM 2635 N N . ASN A 1 321 ? -6.800 -18.024 -19.184 1.00 74.88 321 ASN A N 1
ATOM 2636 C CA . ASN A 1 321 ? -7.327 -19.385 -19.297 1.00 74.88 321 ASN A CA 1
ATOM 2637 C C . ASN A 1 321 ? -8.755 -19.523 -18.748 1.00 74.88 321 ASN A C 1
ATOM 2639 O O . ASN A 1 321 ? -9.513 -20.389 -19.190 1.00 74.88 321 ASN A O 1
ATOM 2643 N N . ARG A 1 322 ? -9.158 -18.659 -17.811 1.00 70.12 322 ARG A N 1
ATOM 2644 C CA . ARG A 1 322 ? -10.531 -18.609 -17.302 1.00 70.12 322 ARG A CA 1
ATOM 2645 C C . ARG A 1 322 ? -11.387 -17.803 -18.276 1.00 70.12 322 ARG A C 1
ATOM 2647 O O . ARG A 1 322 ? -11.381 -16.580 -18.256 1.00 70.12 322 ARG A O 1
ATOM 2654 N N . SER A 1 323 ? -12.166 -18.495 -19.108 1.00 52.78 323 SER A N 1
ATOM 2655 C CA . SER A 1 323 ? -12.916 -17.938 -20.249 1.00 52.78 323 SER A CA 1
ATOM 2656 C C . SER A 1 323 ? -13.954 -16.835 -19.940 1.00 52.78 323 SER A C 1
ATOM 2658 O O . SER A 1 323 ? -14.604 -16.371 -20.870 1.00 52.78 323 SER A O 1
ATOM 2660 N N . TRP A 1 324 ? -14.098 -16.384 -18.686 1.00 56.62 324 TRP A N 1
ATOM 2661 C CA . TRP A 1 324 ? -14.959 -15.277 -18.233 1.00 56.62 324 TRP A CA 1
ATOM 2662 C C . TRP A 1 324 ? -14.239 -14.384 -17.205 1.00 56.62 324 TRP A C 1
ATOM 2664 O O . TRP A 1 324 ? -14.734 -14.143 -16.103 1.00 56.62 324 TRP A O 1
ATOM 2674 N N . SER A 1 325 ? -13.055 -13.903 -17.580 1.00 60.34 325 SER A N 1
ATOM 2675 C CA . SER A 1 325 ? -12.052 -13.208 -16.755 1.00 60.34 325 SER A CA 1
ATOM 2676 C C . SER A 1 325 ? -12.506 -11.961 -15.980 1.00 60.34 325 SER A C 1
ATOM 2678 O O . SER A 1 325 ? -11.749 -11.493 -15.136 1.00 60.34 325 SER A O 1
ATOM 2680 N N . PHE A 1 326 ? -13.720 -11.441 -16.205 1.00 70.81 326 PHE A N 1
ATOM 2681 C CA . PHE A 1 326 ? -14.190 -10.189 -15.594 1.00 70.81 326 PHE A CA 1
ATOM 2682 C C . PHE A 1 326 ? -15.561 -10.249 -14.903 1.00 70.81 326 PHE A C 1
ATOM 2684 O O . PHE A 1 326 ? -16.110 -9.203 -14.545 1.00 70.81 326 PHE A O 1
ATOM 2691 N N . ALA A 1 327 ? -16.138 -11.441 -14.713 1.00 74.94 327 ALA A N 1
ATOM 2692 C CA . ALA A 1 327 ? -17.450 -11.578 -14.071 1.00 74.94 327 ALA A CA 1
ATOM 2693 C C . ALA A 1 327 ? -17.422 -11.234 -12.568 1.00 74.94 327 ALA A C 1
ATOM 2695 O O . ALA A 1 327 ? -18.385 -10.671 -12.044 1.00 74.94 327 ALA A O 1
ATOM 2696 N N . ASP A 1 328 ? -16.322 -11.554 -11.885 1.00 82.56 328 ASP A N 1
ATOM 2697 C CA . ASP A 1 328 ? -16.155 -11.312 -10.455 1.00 82.56 328 ASP A CA 1
ATOM 2698 C C . ASP A 1 328 ? -15.539 -9.928 -10.193 1.00 82.56 328 ASP A C 1
ATOM 2700 O O . ASP A 1 328 ? -14.398 -9.633 -10.553 1.00 82.56 328 ASP A O 1
ATOM 2704 N N . LYS A 1 329 ? -16.305 -9.059 -9.525 1.00 86.69 329 LYS A N 1
ATOM 2705 C CA . LYS A 1 329 ? -15.878 -7.699 -9.180 1.00 86.69 329 LYS A CA 1
ATOM 2706 C C . LYS A 1 329 ? -14.682 -7.688 -8.224 1.00 86.69 329 LYS A C 1
ATOM 2708 O O . LYS A 1 329 ? -13.887 -6.752 -8.288 1.00 86.69 329 LYS A O 1
ATOM 2713 N N . GLU A 1 330 ? -14.568 -8.666 -7.333 1.00 85.81 330 GLU A N 1
ATOM 2714 C CA . GLU A 1 330 ? -13.473 -8.723 -6.360 1.00 85.81 330 GLU A CA 1
ATOM 2715 C C . GLU A 1 330 ? -12.175 -9.169 -7.032 1.00 85.81 330 GLU A C 1
ATOM 2717 O O . GLU A 1 330 ? -11.143 -8.509 -6.887 1.00 85.81 330 GLU A O 1
ATOM 2722 N N . GLN A 1 331 ? -12.248 -10.188 -7.891 1.00 88.50 331 GLN A N 1
ATOM 2723 C CA . GLN A 1 331 ? -11.123 -10.593 -8.735 1.00 88.50 331 GLN A CA 1
ATOM 2724 C C . GLN A 1 331 ? -10.631 -9.440 -9.629 1.00 88.50 331 GLN A C 1
ATOM 2726 O O . GLN A 1 331 ? -9.423 -9.255 -9.796 1.00 88.50 331 GLN A O 1
ATOM 2731 N N . ASN A 1 332 ? -11.543 -8.618 -10.160 1.00 89.12 332 ASN A N 1
ATOM 2732 C CA . ASN A 1 332 ? -11.187 -7.464 -10.991 1.00 89.12 332 ASN A CA 1
ATOM 2733 C C . ASN A 1 332 ? -10.357 -6.420 -10.234 1.00 89.12 332 ASN A C 1
ATOM 2735 O O . ASN A 1 332 ? -9.475 -5.796 -10.827 1.00 89.12 332 ASN A O 1
ATOM 2739 N N . LYS A 1 333 ? -10.603 -6.232 -8.929 1.00 91.12 333 LYS A N 1
ATOM 2740 C CA . LYS A 1 333 ? -9.790 -5.327 -8.102 1.00 91.12 333 LYS A CA 1
ATOM 2741 C C . LYS A 1 333 ? -8.367 -5.854 -7.944 1.00 91.12 333 LYS A C 1
ATOM 2743 O O . LYS A 1 333 ? -7.429 -5.085 -8.129 1.00 91.12 333 LYS A O 1
ATOM 2748 N N . LEU A 1 334 ? -8.199 -7.150 -7.661 1.00 93.38 334 LEU A N 1
ATOM 2749 C CA . LEU A 1 334 ? -6.865 -7.755 -7.616 1.00 93.38 334 LEU A CA 1
ATOM 2750 C C . LEU A 1 334 ? -6.173 -7.640 -8.977 1.00 93.38 334 LEU A C 1
ATOM 2752 O O . LEU A 1 334 ? -5.024 -7.217 -9.048 1.00 93.38 334 LEU A O 1
ATOM 2756 N N . THR A 1 335 ? -6.891 -7.948 -10.057 1.00 91.94 335 THR A N 1
ATOM 2757 C CA . THR A 1 335 ? -6.361 -7.867 -11.424 1.00 91.94 335 THR A CA 1
ATOM 2758 C C . THR A 1 335 ? -5.864 -6.459 -11.742 1.00 91.94 335 THR A C 1
ATOM 2760 O O . THR A 1 335 ? -4.783 -6.310 -12.304 1.00 91.94 335 THR A O 1
ATOM 2763 N N . TYR A 1 336 ? -6.600 -5.419 -11.340 1.00 92.69 336 TYR A N 1
ATOM 2764 C CA . TYR A 1 336 ? -6.171 -4.031 -11.505 1.00 92.69 336 TYR A CA 1
ATOM 2765 C C . TYR A 1 336 ? -4.839 -3.743 -10.796 1.00 92.69 336 TYR A C 1
ATOM 2767 O O . TYR A 1 336 ? -3.930 -3.191 -11.416 1.00 92.69 336 TYR A O 1
ATOM 2775 N N . GLU A 1 337 ? -4.691 -4.154 -9.533 1.00 95.38 337 GLU A N 1
ATOM 2776 C CA . GLU A 1 337 ? -3.449 -3.934 -8.778 1.00 95.38 337 GLU A CA 1
ATOM 2777 C C . GLU A 1 337 ? -2.276 -4.749 -9.346 1.00 95.38 337 GLU A C 1
ATOM 2779 O O . GLU A 1 337 ? -1.163 -4.234 -9.451 1.00 95.38 337 GLU A O 1
ATOM 2784 N N . VAL A 1 338 ? -2.513 -5.987 -9.797 1.00 94.62 338 VAL A N 1
ATOM 2785 C CA . VAL A 1 338 ? -1.488 -6.821 -10.453 1.00 94.62 338 VAL A CA 1
ATOM 2786 C C . VAL A 1 338 ? -1.049 -6.213 -11.787 1.00 94.62 338 VAL A C 1
ATOM 2788 O O . VAL A 1 338 ? 0.146 -6.151 -12.074 1.00 94.62 338 VAL A O 1
ATOM 2791 N N . VAL A 1 339 ? -1.983 -5.706 -12.596 1.00 93.56 339 VAL A N 1
ATOM 2792 C CA . VAL A 1 339 ? -1.664 -5.008 -13.852 1.00 93.56 339 VAL A CA 1
ATOM 2793 C C . VAL A 1 339 ? -0.903 -3.712 -13.576 1.00 93.56 339 VAL A C 1
ATOM 2795 O O . VAL A 1 339 ? 0.042 -3.389 -14.298 1.00 93.56 339 VAL A O 1
ATOM 2798 N N . GLN A 1 340 ? -1.259 -2.982 -12.518 1.00 93.94 340 GLN A N 1
ATOM 2799 C CA . GLN A 1 340 ? -0.529 -1.783 -12.122 1.00 93.94 340 GLN A CA 1
ATOM 2800 C C . GLN A 1 340 ? 0.900 -2.122 -11.684 1.00 93.94 340 GLN A C 1
ATOM 2802 O O . GLN A 1 340 ? 1.842 -1.495 -12.168 1.00 93.94 340 GLN A O 1
ATOM 2807 N N . LEU A 1 341 ? 1.081 -3.143 -10.843 1.00 94.75 341 LEU A N 1
ATOM 2808 C CA . LEU A 1 341 ? 2.394 -3.661 -10.454 1.00 94.75 341 LEU A CA 1
ATOM 2809 C C . LEU A 1 341 ? 3.220 -4.055 -11.689 1.00 94.75 341 LEU A C 1
ATOM 2811 O O . LEU A 1 341 ? 4.357 -3.610 -11.846 1.00 94.75 341 LEU A O 1
ATOM 2815 N N . CYS A 1 342 ? 2.614 -4.804 -12.613 1.00 94.75 342 CYS A N 1
ATOM 2816 C CA . CYS A 1 342 ? 3.219 -5.201 -13.880 1.00 94.75 342 CYS A CA 1
ATOM 2817 C C . CYS A 1 342 ? 3.686 -3.989 -14.702 1.00 94.75 342 CYS A C 1
ATOM 2819 O O . CYS A 1 342 ? 4.827 -3.945 -15.163 1.00 94.75 342 CYS A O 1
ATOM 2821 N N . ARG A 1 343 ? 2.847 -2.952 -14.824 1.00 93.25 343 ARG A N 1
ATOM 2822 C CA . ARG A 1 343 ? 3.180 -1.716 -15.547 1.00 93.25 343 ARG A CA 1
ATOM 2823 C C . ARG A 1 343 ? 4.433 -1.038 -14.990 1.00 93.25 343 ARG A C 1
ATOM 2825 O O . ARG A 1 343 ? 5.283 -0.613 -15.771 1.00 93.25 343 ARG A O 1
ATOM 2832 N N . TYR A 1 344 ? 4.562 -0.926 -13.668 1.00 92.62 344 TYR A N 1
ATOM 2833 C CA . TYR A 1 344 ? 5.753 -0.330 -13.052 1.00 92.62 344 TYR A CA 1
ATOM 2834 C C . TYR A 1 344 ? 6.994 -1.205 -13.226 1.00 92.62 344 TYR A C 1
ATOM 2836 O O . TYR A 1 344 ? 8.056 -0.684 -13.562 1.00 92.62 344 TYR A O 1
ATOM 2844 N N . LEU A 1 345 ? 6.859 -2.528 -13.099 1.00 92.00 345 LEU A N 1
ATOM 2845 C CA . LEU A 1 345 ? 7.955 -3.464 -13.364 1.00 92.00 345 LEU A CA 1
ATOM 2846 C C . LEU A 1 345 ? 8.464 -3.349 -14.816 1.00 92.00 345 LEU A C 1
ATOM 2848 O O . LEU A 1 345 ? 9.672 -3.371 -15.061 1.00 92.00 345 LEU A O 1
ATOM 2852 N N . ILE A 1 346 ? 7.567 -3.141 -15.786 1.00 91.06 346 ILE A N 1
ATOM 2853 C CA . ILE A 1 346 ? 7.937 -2.851 -17.181 1.00 91.06 346 ILE A CA 1
ATOM 2854 C C . ILE A 1 346 ? 8.670 -1.511 -17.286 1.00 91.06 346 ILE A C 1
ATOM 2856 O O . ILE A 1 346 ? 9.740 -1.446 -17.890 1.00 91.06 346 ILE A O 1
ATOM 2860 N N . TYR A 1 347 ? 8.122 -0.440 -16.704 1.00 90.50 347 TYR A N 1
ATOM 2861 C CA . TYR A 1 347 ? 8.710 0.901 -16.799 1.00 90.50 347 TYR A CA 1
ATOM 2862 C C . TYR A 1 347 ? 10.095 0.987 -16.158 1.00 90.50 347 TYR A C 1
ATOM 2864 O O . TYR A 1 347 ? 10.968 1.662 -16.702 1.00 90.50 347 TYR A O 1
ATOM 2872 N N . PHE A 1 348 ? 10.333 0.258 -15.071 1.00 89.06 348 PHE A N 1
ATOM 2873 C CA . PHE A 1 348 ? 11.643 0.167 -14.427 1.00 89.06 348 PHE A CA 1
ATOM 2874 C C . PHE A 1 348 ? 12.606 -0.816 -15.118 1.00 89.06 348 PHE A C 1
ATOM 2876 O O . PHE A 1 348 ? 13.785 -0.882 -14.768 1.00 89.06 348 PHE A O 1
ATOM 2883 N N . GLY A 1 349 ? 12.151 -1.529 -16.155 1.00 87.31 349 GLY A N 1
ATOM 2884 C CA . GLY A 1 349 ? 12.998 -2.368 -17.006 1.00 87.31 349 GLY A CA 1
ATOM 2885 C C . GLY A 1 349 ? 13.348 -3.732 -16.414 1.00 87.31 349 GLY A C 1
ATOM 2886 O O . GLY A 1 349 ? 14.422 -4.266 -16.705 1.00 87.31 349 GLY A O 1
ATOM 2887 N N . PHE A 1 350 ? 12.467 -4.295 -15.582 1.00 86.88 350 PHE A N 1
ATOM 2888 C CA . PHE A 1 350 ? 12.652 -5.631 -15.011 1.00 86.88 350 PHE A CA 1
ATOM 2889 C C . PHE A 1 350 ? 12.509 -6.746 -16.055 1.00 86.88 350 PHE A C 1
ATOM 2891 O O . PHE A 1 350 ? 13.236 -7.734 -15.989 1.00 86.88 350 PHE A O 1
ATOM 2898 N N . TYR A 1 351 ? 11.642 -6.551 -17.050 1.00 86.50 351 TYR A N 1
ATOM 2899 C CA . TYR A 1 351 ? 11.380 -7.519 -18.116 1.00 86.50 351 TYR A CA 1
ATOM 2900 C C . TYR A 1 351 ? 12.400 -7.442 -19.261 1.00 86.50 351 TYR A C 1
ATOM 2902 O O . TYR A 1 351 ? 12.777 -6.351 -19.703 1.00 86.50 351 TYR A O 1
ATOM 2910 N N . GLY A 1 352 ? 12.817 -8.606 -19.772 1.00 84.88 352 GLY A N 1
ATOM 2911 C CA . GLY A 1 352 ? 13.544 -8.716 -21.037 1.00 84.88 352 GLY A CA 1
ATOM 2912 C C . GLY A 1 352 ? 12.645 -8.424 -22.242 1.00 84.88 352 GLY A C 1
ATOM 2913 O O . GLY A 1 352 ? 11.419 -8.408 -22.138 1.00 84.88 352 GLY A O 1
ATOM 2914 N N . PHE A 1 353 ? 13.234 -8.210 -23.419 1.00 84.81 353 PHE A N 1
ATOM 2915 C CA . PHE A 1 353 ? 12.447 -7.961 -24.632 1.00 84.81 353 PHE A CA 1
ATOM 2916 C C . PHE A 1 353 ? 11.620 -9.192 -25.029 1.00 84.81 353 PHE A C 1
ATOM 2918 O O . PHE A 1 353 ? 10.471 -9.058 -25.446 1.00 84.81 353 PHE A O 1
ATOM 2925 N N . SER A 1 354 ? 12.176 -10.392 -24.852 1.00 85.56 354 SER A N 1
ATOM 2926 C CA . SER A 1 354 ? 11.460 -11.651 -25.049 1.00 85.56 354 SER A CA 1
ATOM 2927 C C . SER A 1 354 ? 10.266 -11.780 -24.098 1.00 85.56 354 SER A C 1
ATOM 2929 O O . SER A 1 354 ? 9.173 -12.148 -24.534 1.00 85.56 354 SER A O 1
ATOM 2931 N N . ASP A 1 355 ? 10.445 -11.429 -22.821 1.00 87.38 355 ASP A N 1
ATOM 2932 C CA . ASP A 1 355 ? 9.369 -11.485 -21.826 1.00 87.38 355 ASP A CA 1
ATOM 2933 C C . ASP A 1 355 ? 8.271 -10.464 -22.138 1.00 87.38 355 ASP A C 1
ATOM 2935 O O . ASP A 1 355 ? 7.090 -10.794 -22.086 1.00 87.38 355 ASP A O 1
ATOM 2939 N N . LEU A 1 356 ? 8.640 -9.254 -22.574 1.00 89.12 356 LEU A N 1
ATOM 2940 C CA . LEU A 1 356 ? 7.679 -8.236 -23.009 1.00 89.12 356 LEU A CA 1
ATOM 2941 C C . LEU A 1 356 ? 6.821 -8.719 -24.184 1.00 89.12 356 LEU A C 1
ATOM 2943 O O . LEU A 1 356 ? 5.620 -8.449 -24.216 1.00 89.12 356 LEU A O 1
ATOM 2947 N N . LEU A 1 357 ? 7.402 -9.454 -25.137 1.00 87.81 357 LEU A N 1
ATOM 2948 C CA . LEU A 1 357 ? 6.642 -10.042 -26.244 1.00 87.81 357 LEU A CA 1
ATOM 2949 C C . LEU A 1 357 ? 5.667 -11.122 -25.755 1.00 87.81 357 LEU A C 1
ATOM 2951 O O . LEU A 1 357 ? 4.530 -11.156 -26.229 1.00 87.81 357 LEU A O 1
ATOM 2955 N N . ARG A 1 358 ? 6.086 -11.988 -24.820 1.00 87.62 358 ARG A N 1
ATOM 2956 C CA . ARG A 1 358 ? 5.213 -13.001 -24.197 1.00 87.62 358 ARG A CA 1
ATOM 2957 C C . ARG A 1 358 ? 4.059 -12.327 -23.458 1.00 87.62 358 ARG A C 1
ATOM 2959 O O . ARG A 1 358 ? 2.902 -12.596 -23.762 1.00 87.62 358 ARG A O 1
ATOM 2966 N N . LEU A 1 359 ? 4.378 -11.379 -22.586 1.00 89.88 359 LEU A N 1
ATOM 2967 C CA . LEU A 1 359 ? 3.417 -10.642 -21.778 1.00 89.88 359 LEU A CA 1
ATOM 2968 C C . LEU A 1 359 ? 2.417 -9.854 -22.632 1.00 89.88 359 LEU A C 1
ATOM 2970 O O . LEU A 1 359 ? 1.227 -9.849 -22.336 1.00 89.88 359 LEU A O 1
ATOM 2974 N N . THR A 1 360 ? 2.869 -9.229 -23.723 1.00 88.62 360 THR A N 1
ATOM 2975 C CA . THR A 1 360 ? 1.971 -8.504 -24.636 1.00 88.62 360 THR A CA 1
ATOM 2976 C C . THR A 1 360 ? 0.938 -9.445 -25.258 1.00 88.62 360 THR A C 1
ATOM 2978 O O . THR A 1 360 ? -0.227 -9.072 -25.367 1.00 88.62 360 THR A O 1
ATOM 2981 N N . LYS A 1 361 ? 1.322 -10.677 -25.625 1.00 87.00 361 LYS A N 1
ATOM 2982 C CA . LYS A 1 361 ? 0.372 -11.681 -26.136 1.00 87.00 361 LYS A CA 1
ATOM 2983 C C . LYS A 1 361 ? -0.656 -12.070 -25.076 1.00 87.00 361 LYS A C 1
ATOM 2985 O O . LYS A 1 361 ? -1.844 -12.083 -25.383 1.00 87.00 361 LYS A O 1
ATOM 2990 N N . THR A 1 362 ? -0.212 -12.314 -23.842 1.00 86.56 362 THR A N 1
ATOM 2991 C CA . THR A 1 362 ? -1.096 -12.620 -22.709 1.00 86.56 362 THR A CA 1
ATOM 2992 C C . THR A 1 362 ? -2.079 -11.473 -22.458 1.00 86.56 362 THR A C 1
ATOM 2994 O O . THR A 1 362 ? -3.282 -11.698 -22.416 1.00 86.56 362 THR A O 1
ATOM 2997 N N . LEU A 1 363 ? -1.604 -10.225 -22.379 1.00 86.44 363 LEU A N 1
ATOM 2998 C CA . LEU A 1 363 ? -2.453 -9.047 -22.154 1.00 86.44 363 LEU A CA 1
ATOM 2999 C C . LEU A 1 363 ? -3.463 -8.810 -23.288 1.00 86.44 363 LEU A C 1
ATOM 3001 O O . LEU A 1 363 ? -4.610 -8.458 -23.015 1.00 86.44 363 LEU A O 1
ATOM 3005 N N . LEU A 1 364 ? -3.067 -9.018 -24.548 1.00 86.00 364 LEU A N 1
ATOM 3006 C CA . LEU A 1 364 ? -3.989 -8.941 -25.686 1.00 86.00 364 LEU A CA 1
ATOM 3007 C C . LEU A 1 364 ? -5.070 -10.023 -25.601 1.00 86.00 364 LEU A C 1
ATOM 3009 O O . LEU A 1 364 ? -6.238 -9.715 -25.802 1.00 86.00 364 LEU A O 1
ATOM 3013 N N . ALA A 1 365 ? -4.712 -11.253 -25.219 1.00 81.75 365 ALA A N 1
ATOM 3014 C CA . ALA A 1 365 ? -5.684 -12.327 -25.020 1.00 81.75 365 ALA A CA 1
ATOM 3015 C C . ALA A 1 365 ? -6.693 -12.007 -23.899 1.00 81.75 365 ALA A C 1
ATOM 3017 O O . ALA A 1 365 ? -7.883 -12.288 -24.049 1.00 81.75 365 ALA A O 1
ATOM 3018 N N . ILE A 1 366 ? -6.247 -11.360 -22.809 1.00 81.81 366 ILE A N 1
ATOM 3019 C CA . ILE A 1 366 ? -7.140 -10.868 -21.743 1.00 81.81 366 ILE A CA 1
ATOM 3020 C C . ILE A 1 366 ? -8.142 -9.849 -22.304 1.00 81.81 366 ILE A C 1
ATOM 3022 O O . ILE A 1 366 ? -9.336 -9.955 -22.029 1.00 81.81 366 ILE A O 1
ATOM 3026 N N . LEU A 1 367 ? -7.667 -8.864 -23.075 1.00 79.38 367 LEU A N 1
ATOM 3027 C CA . LEU A 1 367 ? -8.513 -7.806 -23.642 1.00 79.38 367 LEU A CA 1
ATOM 3028 C C . LEU A 1 367 ? -9.499 -8.340 -24.683 1.00 79.38 367 LEU A C 1
ATOM 3030 O O . LEU A 1 367 ? -10.662 -7.938 -24.687 1.00 79.38 367 LEU A O 1
ATOM 3034 N N . ASP A 1 368 ? -9.050 -9.266 -25.528 1.00 72.81 368 ASP A N 1
ATOM 3035 C CA . ASP A 1 368 ? -9.877 -9.880 -26.563 1.00 72.81 368 ASP A CA 1
ATOM 3036 C C . ASP A 1 368 ? -10.912 -10.860 -25.973 1.00 72.81 368 ASP A C 1
ATOM 3038 O O . ASP A 1 368 ? -11.850 -11.250 -26.669 1.00 72.81 368 ASP A O 1
ATOM 3042 N N . CYS A 1 369 ? -10.792 -11.238 -24.690 1.00 63.91 369 CYS A N 1
ATOM 3043 C CA . CYS A 1 369 ? -11.629 -12.243 -24.018 1.00 63.91 369 CYS A CA 1
ATOM 3044 C C . CYS A 1 369 ? -11.677 -13.589 -24.769 1.00 63.91 369 CYS A C 1
ATOM 3046 O O . CYS A 1 369 ? -12.642 -14.346 -24.633 1.00 63.91 369 CYS A O 1
ATOM 3048 N N . VAL A 1 370 ? -10.658 -13.894 -25.583 1.00 53.38 370 VAL A N 1
ATOM 3049 C CA . VAL A 1 370 ? -10.577 -15.143 -26.348 1.00 53.38 370 VAL A CA 1
ATOM 3050 C C . VAL A 1 370 ? -9.429 -15.991 -25.795 1.00 53.38 370 VAL A C 1
ATOM 3052 O O . VAL A 1 370 ? -8.312 -15.487 -25.680 1.00 53.38 370 VAL A O 1
ATOM 3055 N N . PRO A 1 371 ? -9.659 -17.276 -25.462 1.00 53.91 371 PRO A N 1
ATOM 3056 C CA . PRO A 1 371 ? -8.601 -18.148 -24.964 1.00 53.91 371 PRO A CA 1
ATOM 3057 C C . PRO A 1 371 ? -7.444 -18.281 -25.967 1.00 53.91 371 PRO A C 1
ATOM 3059 O O . PRO A 1 371 ? -7.645 -18.324 -27.187 1.00 53.91 371 PRO A O 1
ATOM 3062 N N . GLU A 1 372 ? -6.228 -18.391 -25.425 1.00 45.81 372 GLU A N 1
ATOM 3063 C CA . GLU A 1 372 ? -4.932 -18.360 -26.125 1.00 45.81 372 GLU A CA 1
ATOM 3064 C C . GLU A 1 372 ? -4.818 -19.382 -27.278 1.00 45.81 372 GLU A C 1
ATOM 3066 O O . GLU A 1 372 ? -4.137 -19.143 -28.278 1.00 45.81 372 GLU A O 1
ATOM 3071 N N . GLN A 1 373 ? -5.573 -20.485 -27.200 1.00 50.16 373 GLN A N 1
ATOM 3072 C CA . GLN A 1 373 ? -5.660 -21.523 -28.238 1.00 50.16 373 GLN A CA 1
ATOM 3073 C C . GLN A 1 373 ? -6.162 -20.994 -29.593 1.00 50.16 373 GLN A C 1
ATOM 3075 O O . GLN A 1 373 ? -5.783 -21.510 -30.637 1.00 50.16 373 GLN A O 1
ATOM 3080 N N . SER A 1 374 ? -6.955 -19.922 -29.602 1.00 44.50 374 SER A N 1
ATOM 3081 C CA . SER A 1 374 ? -7.473 -19.312 -30.836 1.00 44.50 374 SER A CA 1
ATOM 3082 C C . SER A 1 374 ? -6.478 -18.381 -31.553 1.00 44.50 374 SER A C 1
ATOM 3084 O O . SER A 1 374 ? -6.686 -18.027 -32.717 1.00 44.50 374 SER A O 1
ATOM 3086 N N . LEU A 1 375 ? -5.404 -17.962 -30.870 1.00 44.50 375 LEU A N 1
ATOM 3087 C CA . LEU A 1 375 ? -4.406 -17.026 -31.401 1.00 44.50 375 LEU A CA 1
ATOM 3088 C C . LEU A 1 375 ? -3.282 -17.748 -32.158 1.00 44.50 375 LEU A C 1
ATOM 3090 O O . LEU A 1 375 ? -2.743 -17.196 -33.121 1.00 44.50 375 LEU A O 1
ATOM 3094 N N . GLN A 1 376 ? -2.964 -18.995 -31.788 1.00 47.09 376 GLN A N 1
ATOM 3095 C CA . GLN A 1 376 ? -1.982 -19.811 -32.514 1.00 47.09 376 GLN A CA 1
ATOM 3096 C C . GLN A 1 376 ? -2.463 -20.167 -33.931 1.00 47.09 376 GLN A C 1
ATOM 3098 O O . GLN A 1 376 ? -1.679 -20.076 -34.878 1.00 47.09 376 GLN A O 1
ATOM 3103 N N . ASP A 1 377 ? -3.761 -20.435 -34.108 1.00 42.69 377 ASP A N 1
ATOM 3104 C CA . ASP A 1 377 ? -4.346 -20.733 -35.423 1.00 42.69 377 ASP A CA 1
ATOM 3105 C C . ASP A 1 377 ? -4.361 -19.521 -36.369 1.00 42.69 377 ASP A C 1
ATOM 3107 O O . ASP A 1 377 ? -4.261 -19.675 -37.588 1.00 42.69 377 ASP A O 1
ATOM 3111 N N . LYS A 1 378 ? -4.422 -18.294 -35.834 1.00 39.72 378 LYS A N 1
ATOM 3112 C CA . LYS A 1 378 ? -4.418 -17.074 -36.658 1.00 39.72 378 LYS A CA 1
ATOM 3113 C C . LYS A 1 378 ? -3.011 -16.676 -37.107 1.00 39.72 378 LYS A C 1
ATOM 3115 O O . LYS A 1 378 ? -2.825 -16.393 -38.291 1.00 39.72 378 LYS A O 1
ATOM 3120 N N . LEU A 1 379 ? -2.003 -16.745 -36.231 1.00 39.88 379 LEU A N 1
ATOM 3121 C CA . LEU A 1 379 ? -0.620 -16.410 -36.611 1.00 39.88 379 LEU A CA 1
ATOM 3122 C C . LEU A 1 379 ? 0.068 -17.487 -37.464 1.00 39.88 379 LEU A C 1
ATOM 3124 O O . LEU A 1 379 ? 0.970 -17.155 -38.231 1.00 39.88 379 LEU A O 1
ATOM 3128 N N . GLY A 1 380 ? -0.366 -18.750 -37.405 1.00 34.62 380 GLY A N 1
ATOM 3129 C CA . GLY A 1 380 ? 0.133 -19.797 -38.308 1.00 34.62 380 GLY A CA 1
ATOM 3130 C C . GLY A 1 380 ? -0.246 -19.585 -39.782 1.00 34.62 380 GLY A C 1
ATOM 3131 O O . GLY A 1 380 ? 0.424 -20.110 -40.671 1.00 34.62 380 GLY A O 1
ATOM 3132 N N . SER A 1 381 ? -1.282 -18.783 -40.057 1.00 35.19 381 SER A N 1
ATOM 3133 C CA . SER A 1 381 ? -1.806 -18.556 -41.412 1.00 35.19 381 SER A CA 1
ATOM 3134 C C . SER A 1 381 ? -1.235 -17.327 -42.136 1.00 35.19 381 SER A C 1
ATOM 3136 O O . SER A 1 381 ? -1.300 -17.264 -43.363 1.00 35.19 381 SER A O 1
ATOM 3138 N N . GLU A 1 382 ? -0.614 -16.385 -41.416 1.00 36.53 382 GLU A N 1
ATOM 3139 C CA . GLU A 1 382 ? -0.094 -15.136 -42.003 1.00 36.53 382 GLU A CA 1
ATOM 3140 C C . GLU A 1 382 ? 1.432 -15.113 -42.221 1.00 36.53 382 GLU A C 1
ATOM 3142 O O . GLU A 1 382 ? 1.941 -14.229 -42.907 1.00 36.53 382 GLU A O 1
ATOM 3147 N N . VAL A 1 383 ? 2.187 -16.105 -41.728 1.00 37.06 383 VAL A N 1
ATOM 3148 C CA . VAL A 1 383 ? 3.668 -16.100 -41.810 1.00 37.06 383 VAL A CA 1
ATOM 3149 C C . VAL A 1 383 ? 4.225 -16.704 -43.116 1.00 37.06 383 VAL A C 1
ATOM 3151 O O . VAL A 1 383 ? 5.430 -16.675 -43.353 1.00 37.06 383 VAL A O 1
ATOM 3154 N N . VAL A 1 384 ? 3.388 -17.157 -44.057 1.00 36.66 384 VAL A N 1
ATOM 3155 C CA . VAL A 1 384 ? 3.860 -17.632 -45.377 1.00 36.66 384 VAL A CA 1
ATOM 3156 C C . VAL A 1 384 ? 3.226 -16.826 -46.506 1.00 36.66 384 VAL A C 1
ATOM 3158 O O . VAL A 1 384 ? 2.310 -17.298 -47.170 1.00 36.66 384 VAL A O 1
ATOM 3161 N N . LYS A 1 385 ? 3.725 -15.600 -46.728 1.00 31.56 385 LYS A N 1
ATOM 3162 C CA . LYS A 1 385 ? 3.705 -14.885 -48.027 1.00 31.56 385 LYS A CA 1
ATOM 3163 C C . LYS A 1 385 ? 4.540 -13.595 -47.991 1.00 31.56 385 LYS A C 1
ATOM 3165 O O . LYS A 1 385 ? 4.090 -12.525 -48.376 1.00 31.56 385 LYS A O 1
ATOM 3170 N N . ILE A 1 386 ? 5.803 -13.696 -47.587 1.00 34.09 386 ILE A N 1
ATOM 3171 C CA . ILE A 1 386 ? 6.813 -12.713 -48.000 1.00 34.09 386 ILE A CA 1
ATOM 3172 C C . ILE A 1 386 ? 7.920 -13.494 -48.697 1.00 34.09 386 ILE A C 1
ATOM 3174 O O . ILE A 1 386 ? 8.924 -13.848 -48.096 1.00 34.09 386 ILE A O 1
ATOM 3178 N N . ASN A 1 387 ? 7.695 -13.820 -49.970 1.00 30.44 387 ASN A N 1
ATOM 3179 C CA . ASN A 1 387 ? 8.765 -14.230 -50.865 1.00 30.44 387 ASN A CA 1
ATOM 3180 C C . ASN A 1 387 ? 8.631 -13.499 -52.204 1.00 30.44 387 ASN A C 1
ATOM 3182 O O . ASN A 1 387 ? 7.636 -13.625 -52.913 1.00 30.44 387 ASN A O 1
ATOM 3186 N N . THR A 1 388 ? 9.704 -12.763 -52.506 1.00 39.53 388 THR A N 1
ATOM 3187 C CA . THR A 1 388 ? 10.284 -12.550 -53.839 1.00 39.53 388 THR A CA 1
ATOM 3188 C C . THR A 1 388 ? 9.422 -11.860 -54.900 1.00 39.53 388 THR A C 1
ATOM 3190 O O . THR A 1 388 ? 8.843 -12.510 -55.765 1.00 39.53 388 THR A O 1
ATOM 3193 N N . ALA A 1 389 ? 9.481 -10.528 -54.938 1.00 34.75 389 ALA A N 1
ATOM 3194 C CA . ALA A 1 389 ? 9.352 -9.763 -56.181 1.00 34.75 389 ALA A CA 1
ATOM 3195 C C . ALA A 1 389 ? 10.207 -8.490 -56.077 1.00 34.75 389 ALA A C 1
ATOM 3197 O O . ALA A 1 389 ? 9.807 -7.499 -55.476 1.00 34.75 389 ALA A O 1
ATOM 3198 N N . GLY A 1 390 ? 11.427 -8.548 -56.611 1.00 31.27 390 GLY A N 1
ATOM 3199 C CA . GLY A 1 390 ? 12.388 -7.447 -56.548 1.00 31.27 390 GLY A CA 1
ATOM 3200 C C . GLY A 1 390 ? 13.596 -7.680 -57.448 1.00 31.27 390 GLY A C 1
ATOM 3201 O O . GLY A 1 390 ? 14.733 -7.524 -57.020 1.00 31.27 390 GLY A O 1
ATOM 3202 N N . THR A 1 391 ? 13.358 -8.115 -58.684 1.00 36.34 391 THR A N 1
ATOM 3203 C CA . THR A 1 391 ? 14.351 -8.104 -59.766 1.00 36.34 391 THR A CA 1
ATOM 3204 C C . THR A 1 391 ? 13.728 -7.427 -60.983 1.00 36.34 391 THR A C 1
ATOM 3206 O O . THR A 1 391 ? 12.581 -7.707 -61.319 1.00 36.34 391 THR A O 1
ATOM 3209 N N . HIS A 1 392 ? 14.524 -6.563 -61.625 1.00 32.09 392 HIS A N 1
ATOM 3210 C CA . HIS A 1 392 ? 14.208 -5.659 -62.747 1.00 32.09 392 HIS A CA 1
ATOM 3211 C C . HIS A 1 392 ? 13.477 -4.373 -62.304 1.00 32.09 392 HIS A C 1
ATOM 3213 O O . HIS A 1 392 ? 12.464 -4.433 -61.632 1.00 32.09 392 HIS A O 1
ATOM 3219 N N . SER A 1 393 ? 13.940 -3.154 -62.587 1.00 32.28 393 SER A N 1
ATOM 3220 C CA . SER A 1 393 ? 14.732 -2.682 -63.726 1.00 32.28 393 SER A CA 1
ATOM 3221 C C . SER A 1 393 ? 15.353 -1.307 -63.435 1.00 32.28 393 SER A C 1
ATOM 3223 O O . SER A 1 393 ? 14.648 -0.366 -63.080 1.00 32.28 393 SER A O 1
ATOM 3225 N N . ASN A 1 394 ? 16.661 -1.182 -63.681 1.00 35.06 394 ASN A N 1
ATOM 3226 C CA . ASN A 1 394 ? 17.316 0.091 -63.974 1.00 35.06 394 ASN A CA 1
ATOM 3227 C C . ASN A 1 394 ? 16.688 0.697 -65.236 1.00 35.06 394 ASN A C 1
ATOM 3229 O O . ASN A 1 394 ? 16.860 0.134 -66.316 1.00 35.06 394 ASN A O 1
ATOM 3233 N N . GLN A 1 395 ? 16.044 1.858 -65.131 1.00 34.09 395 GLN A N 1
ATOM 3234 C CA . GLN A 1 395 ? 15.927 2.785 -66.254 1.00 34.09 395 GLN A CA 1
ATOM 3235 C C . GLN A 1 395 ? 16.170 4.217 -65.782 1.00 34.09 395 GLN A C 1
ATOM 3237 O O . GLN A 1 395 ? 15.407 4.803 -65.020 1.00 34.09 395 GLN A O 1
ATOM 3242 N N . LEU A 1 396 ? 17.291 4.738 -66.273 1.00 36.50 396 LEU A N 1
ATOM 3243 C CA . LEU A 1 396 ? 17.636 6.144 -66.371 1.00 36.50 396 LEU A CA 1
ATOM 3244 C C . LEU A 1 396 ? 16.487 6.927 -67.014 1.00 36.50 396 LEU A C 1
ATOM 3246 O O . LEU A 1 396 ? 16.115 6.625 -68.145 1.00 36.50 396 LEU A O 1
ATOM 3250 N N . LEU A 1 397 ? 16.022 7.990 -66.362 1.00 31.08 397 LEU A N 1
ATOM 3251 C CA . LEU A 1 397 ? 15.346 9.093 -67.041 1.00 31.08 397 LEU A CA 1
ATOM 3252 C C . LEU A 1 397 ? 15.905 10.415 -66.523 1.00 31.08 397 LEU A C 1
ATOM 3254 O O . LEU A 1 397 ? 15.517 10.964 -65.499 1.00 31.08 397 LEU A O 1
ATOM 3258 N N . ASN A 1 398 ? 16.890 10.861 -67.289 1.00 32.34 398 ASN A N 1
ATOM 3259 C CA . ASN A 1 398 ? 17.444 12.194 -67.332 1.00 32.34 398 ASN A CA 1
ATOM 3260 C C . ASN A 1 398 ? 16.394 13.111 -67.982 1.00 32.34 398 ASN A C 1
ATOM 3262 O O . ASN A 1 398 ? 16.033 12.870 -69.135 1.00 32.34 398 ASN A O 1
ATOM 3266 N N . VAL A 1 399 ? 15.907 14.145 -67.291 1.00 36.50 399 VAL A N 1
ATOM 3267 C CA . VAL A 1 399 ? 15.152 15.238 -67.925 1.00 36.50 399 VAL A CA 1
ATOM 3268 C C . VAL A 1 399 ? 15.560 16.568 -67.293 1.00 36.50 399 VAL A C 1
ATOM 3270 O O . VAL A 1 399 ? 15.119 16.893 -66.199 1.00 36.50 399 VAL A O 1
ATOM 3273 N N . LYS A 1 400 ? 16.440 17.243 -68.043 1.00 39.59 400 LYS A N 1
ATOM 3274 C CA . LYS A 1 400 ? 16.641 18.688 -68.261 1.00 39.59 400 LYS A CA 1
ATOM 3275 C C . LYS A 1 400 ? 16.476 19.673 -67.109 1.00 39.59 400 LYS A C 1
ATOM 3277 O O . LYS A 1 400 ? 15.334 19.859 -66.644 1.00 39.59 400 LYS A O 1
#

Foldseek 3Di:
DDDLVCCLDPVNVVVLVVLLVVLVVLLVVQPPDPVSLVVVLVCLVVLLVNPPSNSCSVVSVLSSQAQDLVSLVPRDDLVSLLSLLVVCVPPVALVSLVSLLRSQDHPNDGDLVSLVSNLCRCLDPVSCQSDKFKAWDWDWDFDFDFDDDPDPPDDTDTDTDTDTDIFIKIAHRVRPDIDTQLVLLVCVVVPPPVSVSVLSNNLSVLSSLLSSLAPNNVSSLVSCCVRCPPVNLLCLLLDPSHFLSSNLSSLSSCCRRPLPYPPQDFDDPDDPDDDPVPDDPDDDLVNVQVVVPPDVVLVVSLVSCVSVLVSLLVLLLVLLQPLCNPPDPSSVSSVVSSVVSVVSCVRSPSDRPVRVVVVVLSVVSNVVSHHSVVVVVVVVPPPPDDDDDDDDDDDDDDDD

Organism: Bugula neritina (NCBI:txid10212)

pLDDT: mean 80.2, std 15.79, range [30.44, 96.75]

Sequence (400 aa):
MLSMEDLADQRHRPFRHICQLCYRVLKLSQVGYRKNQETIAKWFPFMQKQIGYDVLAEDTITALLHDNRKLLEKHITASEIETFVNLVRKNRECRFLEYLSDLCVSNNQAIPITQELICKSVLSDKNADILIVTKLVKTEVEVEMEIEGMEEGEPPRMVLTTEEEEEVVLFWQCEERSKPIRDLAVGYQEGHQQDKSILDYYRYQLDLFSHMCLDRQYLAINSLSSQLSIDLILRCMSDDVLPWDLRAAFCRLMLHMHVDRDPQENVTPVKYARLWSEIPSHISIKDYEATCNRDPVKDEVKQKFATTLQFVEEYLSNVVNRSWSFADKEQNKLTYEVVQLCRYLIYFGFYGFSDLLRLTKTLLAILDCVPEQSLQDKLGSEVVKINTAGTHSNQLLNVK